Protein AF-A0AAW0KR00-F1 (afdb_monomer)

Organism: Quercus suber (NCBI:txid58331)

pLDDT: mean 7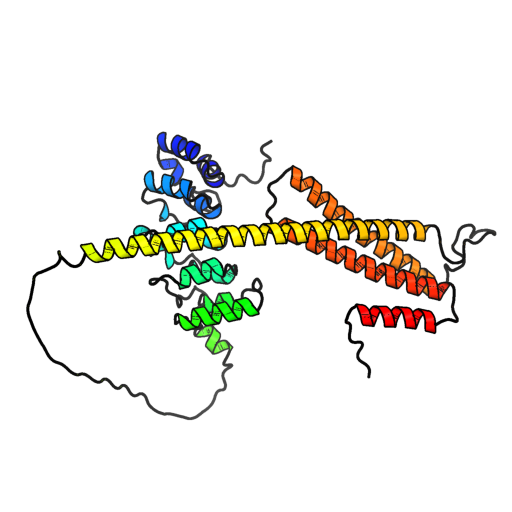6.11, std 21.26, range [22.92, 97.94]

Secondary structure (DSSP, 8-state):
-----------HHHHHHHTT-HHHHHHHHHT-SGGGG---TTS--HHHHHHHHT-HHHHHHHHHH-TTGGG---TTS--HHHHHHHHT-HHHHHHHHT-GGGGGGGG---TTS--HHHHHHHHT-HHHHHHHTTSSS--TT---TTS--HHHHHHH-TTS-HHHHHHHHHHHHHTT----HHHHHHHS------------------------------SSSHHHHHHHHHHHHHHHHHHHHHHHHHHHHHHHHHHHHHHHHHHHHHHHHHHHHHHHHHHTTS-TT-B--SGGGTTSBTTTTSHHHHHHHHHHHHHHHHHHHHHHHHHHHHHHTTTS---HHHHHHHHHHHHHHHHHHHHHHHHHHHHHHHHH-TT-HHHHHHHHHHHHHHTT------

Nearest PDB structures (foldseek):
  5et1-assembly2_B  TM=9.070E-01  e=4.545E-07  Mus musculus
  5et0-assembly1_A  TM=8.960E-01  e=2.153E-06  Mus musculus
  5et0-assembly2_C  TM=8.971E-01  e=3.615E-06  Mus musculus
  8y1u-assembly1_A  TM=8.458E-01  e=3.942E-06  Homo sapiens
  5d68-assembly1_A  TM=7.343E-01  e=2.389E-04  Homo sapiens

Solvent-accessible surface area (backbone atoms only — not comparable to full-atom values): 22097 Å² total; per-residue (Å²): 131,87,72,92,61,77,82,55,55,69,51,74,55,34,53,26,21,49,70,45,38,49,68,56,42,48,60,57,43,75,81,39,60,70,72,58,74,48,50,24,76,67,27,42,26,26,51,30,36,6,19,37,63,36,21,49,69,33,40,52,52,47,38,73,75,35,77,68,58,73,75,50,51,27,75,55,46,32,37,31,64,38,43,4,40,62,64,62,19,61,58,26,48,49,54,42,74,74,32,79,91,45,51,77,61,56,63,44,53,25,74,64,32,41,26,38,52,30,40,11,20,48,68,46,38,56,71,58,33,53,53,49,69,64,44,87,86,50,66,55,61,52,54,22,74,85,47,40,11,26,61,45,37,33,71,70,28,85,75,48,60,69,71,57,47,53,49,51,51,52,54,42,43,76,71,69,35,51,73,26,68,62,58,52,49,68,74,49,71,82,78,85,83,81,88,80,89,81,79,90,78,89,77,86,84,87,82,89,83,89,84,85,87,84,89,87,86,84,83,77,70,65,74,65,53,58,66,57,50,56,56,52,49,52,54,50,51,52,53,49,52,51,50,50,52,52,51,50,49,53,51,49,51,53,50,50,53,54,49,53,53,47,55,53,48,47,54,51,22,50,51,46,28,52,56,31,56,49,46,74,75,60,49,77,80,42,58,35,87,63,72,99,53,56,73,39,52,64,43,65,85,41,68,40,36,50,49,17,55,52,20,27,52,48,12,26,50,28,9,48,51,20,48,49,53,50,51,53,54,56,62,48,60,78,75,47,93,71,54,71,69,56,57,54,50,53,54,51,53,27,52,51,30,33,50,54,14,52,54,25,40,50,51,14,53,48,24,44,48,47,55,74,46,78,86,48,63,69,58,53,49,51,53,50,52,56,48,37,64,72,70,68,53,79,75,80,85,127

Foldseek 3Di:
DPPPDPPQQDDPLLVCLLVLPQVVNVVVCVVHLVQQCDATNQQDGSLLSNLLNLNVSSNVSNCVSPVCSQCRATPQRAGSLLNNLLSLRVNSLVVLLVDPVNVVQQCDATNQGDGSLLSNLQNVSLVSNLVSLPDPPHDQARAGNVQFGSLRSNVVHPPDDPVSNVVSNVSSVVSVRDTGPVVVCVVDPDDDDDDDDDDDDDDDDDDDDDDDDDDDDDPDPVPVVVVVVVVVVVVVVVVVVVVVVVVVVVVVVVVVVLVVLLVVLLVLLVVLLVVLVVCLVVAPQDADDDPPRGRPRPLVPPPLSVLLNVLSVLLNVLSVVLNVLVVVLVVVVVPDPDDPVVSSVSSVSSSVSSVSSVVSVLSNVLSRCCSNPVPPPVVSVVSVVVVCVVVVPPPDDD

Structure (mmCIF, N/CA/C/O backbone):
data_AF-A0AAW0KR00-F1
#
_entry.id   AF-A0AAW0KR00-F1
#
loop_
_atom_site.group_PDB
_atom_site.id
_atom_site.type_symbol
_atom_site.label_atom_id
_atom_site.label_alt_id
_atom_site.label_comp_id
_atom_site.label_asym_id
_atom_site.label_entity_id
_atom_site.label_seq_id
_atom_site.pdbx_PDB_ins_code
_atom_site.Cartn_x
_atom_site.Cartn_y
_atom_site.Cartn_z
_atom_site.occupancy
_atom_site.B_iso_or_equiv
_atom_site.auth_seq_id
_atom_site.auth_comp_id
_atom_site.auth_asym_id
_atom_site.auth_atom_id
_atom_site.pdbx_PDB_model_num
ATOM 1 N N . MET A 1 1 ? 11.648 20.979 14.835 1.00 31.38 1 MET A N 1
ATOM 2 C CA . MET A 1 1 ? 10.822 22.112 14.377 1.00 31.38 1 MET A CA 1
ATOM 3 C C . MET A 1 1 ? 9.576 21.509 13.772 1.00 31.38 1 MET A C 1
ATOM 5 O O . MET A 1 1 ? 9.706 20.628 12.934 1.00 31.38 1 MET A O 1
ATOM 9 N N . ILE A 1 2 ? 8.415 21.867 14.314 1.00 32.44 2 ILE A N 1
ATOM 10 C CA . ILE A 1 2 ? 7.108 21.450 13.807 1.00 32.44 2 ILE A CA 1
ATOM 11 C C . ILE A 1 2 ? 6.917 22.284 12.544 1.00 32.44 2 ILE A C 1
ATOM 13 O O . ILE A 1 2 ? 6.639 23.474 12.646 1.00 32.44 2 ILE A O 1
ATOM 17 N N . GLU A 1 3 ? 7.229 21.717 11.380 1.00 35.97 3 GLU A N 1
ATOM 18 C CA . GLU A 1 3 ? 6.897 22.379 10.123 1.00 35.97 3 GLU A CA 1
ATOM 19 C C . GLU A 1 3 ? 5.375 22.450 10.017 1.00 35.97 3 GLU A C 1
ATOM 21 O O . GLU A 1 3 ? 4.670 21.471 10.273 1.00 35.97 3 GLU A O 1
ATOM 26 N N . GLU A 1 4 ? 4.889 23.642 9.687 1.00 42.16 4 GLU A N 1
ATOM 27 C CA . GLU A 1 4 ? 3.499 23.975 9.401 1.00 42.16 4 GLU A CA 1
ATOM 28 C C . GLU A 1 4 ? 3.038 23.251 8.122 1.00 42.16 4 GLU A C 1
ATOM 30 O O . 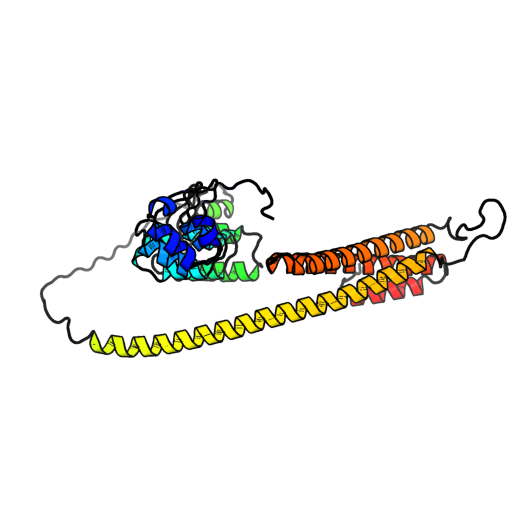GLU A 1 4 ? 2.833 23.846 7.071 1.00 42.16 4 GLU A O 1
ATOM 35 N N . GLY A 1 5 ? 2.911 21.928 8.196 1.00 40.56 5 GLY A N 1
ATOM 36 C CA . GLY A 1 5 ? 2.182 21.118 7.232 1.00 40.56 5 GLY A CA 1
ATOM 37 C C . GLY A 1 5 ? 0.710 21.141 7.614 1.00 40.56 5 GLY A C 1
ATOM 38 O O . GLY A 1 5 ? 0.382 20.822 8.755 1.00 40.56 5 GLY A O 1
ATOM 39 N N . GLU A 1 6 ? -0.142 21.583 6.687 1.00 46.38 6 GLU A N 1
ATOM 40 C CA . GLU A 1 6 ? -1.610 21.597 6.737 1.00 46.38 6 GLU A CA 1
ATOM 41 C C . GLU A 1 6 ? -2.197 20.958 8.001 1.00 46.38 6 GLU A C 1
ATOM 43 O O . GLU A 1 6 ? -2.275 19.740 8.116 1.00 46.38 6 GLU A O 1
ATOM 48 N N . ASN A 1 7 ? -2.593 21.783 8.973 1.00 56.28 7 ASN A N 1
ATOM 49 C CA . ASN A 1 7 ? -3.103 21.318 10.259 1.00 56.28 7 ASN A CA 1
ATOM 50 C C . ASN A 1 7 ? -4.300 20.367 10.032 1.00 56.28 7 ASN A C 1
ATOM 52 O O . ASN A 1 7 ? -5.420 20.832 9.810 1.00 56.28 7 ASN A O 1
ATOM 56 N N . LEU A 1 8 ? -4.070 19.045 10.035 1.00 65.62 8 LEU A N 1
ATOM 57 C CA . LEU A 1 8 ? -5.043 17.986 9.710 1.00 65.62 8 LEU A CA 1
ATOM 58 C C . LEU A 1 8 ? -6.187 17.891 10.737 1.00 65.62 8 LEU A C 1
ATOM 60 O O . LEU A 1 8 ? -7.000 16.974 10.679 1.00 65.62 8 LEU A O 1
ATOM 64 N N . GLY A 1 9 ? -6.265 18.822 11.693 1.00 80.06 9 GLY A N 1
ATOM 65 C CA . GLY A 1 9 ? -7.206 18.766 12.809 1.00 80.06 9 GLY A CA 1
ATOM 66 C C . GLY A 1 9 ? -6.869 17.649 13.798 1.00 80.06 9 GLY A C 1
ATOM 67 O O . GLY A 1 9 ? -7.743 17.191 14.527 1.00 80.06 9 GLY A O 1
ATOM 68 N N . CYS A 1 10 ? -5.623 17.169 13.807 1.00 86.50 10 CYS A N 1
ATOM 69 C CA . CYS A 1 10 ? -5.192 16.099 14.697 1.00 86.50 10 CYS A CA 1
ATOM 70 C C . CYS A 1 10 ? -5.069 16.611 16.137 1.00 86.50 10 CYS A C 1
ATOM 72 O O . CYS A 1 10 ? -4.260 17.486 16.437 1.00 86.50 10 CYS A O 1
ATOM 74 N N . THR A 1 11 ? -5.843 16.021 17.046 1.00 89.38 11 THR A N 1
ATOM 75 C CA . THR A 1 11 ? -5.673 16.228 18.494 1.00 89.38 11 THR A CA 1
ATOM 76 C C . THR A 1 11 ? -4.388 15.551 19.004 1.00 89.38 11 THR A C 1
ATOM 78 O O . THR A 1 11 ? -3.869 14.639 18.351 1.00 89.38 11 THR A O 1
ATOM 81 N N . PRO A 1 12 ? -3.885 15.906 20.201 1.00 89.12 12 PRO A N 1
ATOM 82 C CA . PRO A 1 12 ? -2.755 15.201 20.811 1.00 89.12 12 PRO A CA 1
ATOM 83 C C . PRO A 1 12 ? -2.967 13.682 20.926 1.00 89.12 12 PRO A C 1
ATOM 85 O O . PRO A 1 12 ? -2.020 12.913 20.759 1.00 89.12 12 PRO A O 1
ATOM 88 N N . LEU A 1 13 ? -4.214 13.238 21.131 1.00 93.56 13 LEU A N 1
ATOM 89 C CA . LEU A 1 13 ? -4.558 11.818 21.189 1.00 93.56 13 LEU A CA 1
ATOM 90 C C . LEU A 1 13 ? -4.404 11.118 19.828 1.00 93.56 13 LEU A C 1
ATOM 92 O O . LEU A 1 13 ? -3.921 9.990 19.788 1.00 93.56 13 LEU A O 1
ATOM 96 N N . HIS A 1 14 ? -4.725 11.788 18.714 1.00 92.38 14 HIS A N 1
ATOM 97 C CA . HIS A 1 14 ? -4.461 11.270 17.364 1.00 92.38 14 HIS A CA 1
ATOM 98 C C . HIS A 1 14 ? -2.965 11.023 17.145 1.00 92.38 14 HIS A C 1
ATOM 100 O O . HIS A 1 14 ? -2.571 9.966 16.653 1.00 92.38 14 HIS A O 1
ATOM 106 N N . ILE A 1 15 ? -2.129 11.981 17.554 1.00 89.25 15 ILE A N 1
ATOM 107 C CA . ILE A 1 15 ? -0.671 11.885 17.423 1.00 89.25 15 ILE A CA 1
ATOM 108 C C . ILE A 1 15 ? -0.141 10.742 18.296 1.00 89.25 15 ILE A C 1
ATOM 110 O O . ILE A 1 15 ? 0.601 9.889 17.811 1.00 89.25 15 ILE A O 1
ATOM 114 N N . ALA A 1 16 ? -0.572 10.664 19.559 1.00 90.75 16 ALA A N 1
ATOM 115 C CA . ALA A 1 16 ? -0.192 9.581 20.466 1.00 90.75 16 ALA A CA 1
ATOM 116 C C . ALA A 1 16 ? -0.591 8.200 19.919 1.00 90.75 16 ALA A C 1
ATOM 118 O O . ALA A 1 16 ? 0.192 7.250 20.009 1.00 90.75 16 ALA A O 1
ATOM 119 N N . ALA A 1 17 ? -1.777 8.105 19.313 1.00 93.00 17 ALA A N 1
ATOM 120 C CA . ALA A 1 17 ? -2.275 6.882 18.707 1.00 93.00 17 ALA A CA 1
ATOM 121 C C . ALA A 1 17 ? -1.491 6.470 17.456 1.00 93.00 17 ALA A C 1
ATOM 123 O O . ALA A 1 17 ? -1.184 5.288 17.300 1.00 93.00 17 ALA A O 1
ATOM 124 N N . GLY A 1 18 ? -1.105 7.428 16.608 1.00 92.50 18 GLY A N 1
ATOM 125 C CA . GLY A 1 18 ? -0.250 7.178 15.444 1.00 92.50 18 GLY A CA 1
ATOM 126 C C . GLY A 1 18 ? 1.180 6.787 15.817 1.00 92.50 18 GLY A C 1
ATOM 127 O O . GLY A 1 18 ? 1.760 5.895 15.208 1.00 92.50 18 GLY A O 1
ATOM 128 N N . MET A 1 19 ? 1.727 7.368 16.887 1.00 88.75 19 MET A N 1
ATOM 129 C CA . MET A 1 19 ? 3.046 7.001 17.419 1.00 88.75 19 MET A CA 1
ATOM 130 C C . MET A 1 19 ? 3.056 5.670 18.188 1.00 88.75 19 MET A C 1
ATOM 132 O O . MET A 1 19 ? 4.124 5.200 18.576 1.00 88.75 19 MET A O 1
ATOM 136 N N . GLY A 1 20 ? 1.889 5.088 18.480 1.00 93.06 20 GLY A N 1
ATOM 137 C CA . GLY A 1 20 ? 1.784 3.864 19.277 1.00 93.06 20 GLY A CA 1
ATOM 138 C C . GLY A 1 20 ? 2.119 4.058 20.760 1.00 93.06 20 GLY A C 1
ATOM 139 O O . GLY A 1 20 ? 2.399 3.087 21.465 1.00 93.06 20 GLY A O 1
ATOM 140 N N . ASN A 1 21 ? 2.106 5.299 21.260 1.00 94.62 21 ASN A N 1
ATOM 141 C CA . ASN A 1 21 ? 2.499 5.608 22.632 1.00 94.62 21 ASN A CA 1
ATOM 142 C C . ASN A 1 21 ? 1.348 5.337 23.611 1.00 94.62 21 ASN A C 1
ATOM 144 O O . ASN A 1 21 ? 0.622 6.240 24.023 1.00 94.62 21 ASN A O 1
ATOM 148 N N . VAL A 1 22 ? 1.222 4.074 24.016 1.00 95.75 22 VAL A N 1
ATOM 149 C CA . VAL A 1 22 ? 0.192 3.595 24.950 1.00 95.75 22 VAL A CA 1
ATOM 150 C C . VAL A 1 22 ? 0.145 4.401 26.251 1.00 95.75 22 VAL A C 1
ATOM 152 O O . VAL A 1 22 ? -0.938 4.705 26.739 1.00 95.75 22 VAL A O 1
ATOM 155 N N . LYS A 1 23 ? 1.301 4.780 26.813 1.00 93.94 23 LYS A N 1
ATOM 156 C CA . LYS A 1 23 ? 1.352 5.542 28.073 1.00 93.94 23 LYS A CA 1
ATOM 157 C C . LYS A 1 23 ? 0.715 6.919 27.917 1.00 93.94 23 LYS A C 1
ATOM 159 O O . LYS A 1 23 ? -0.039 7.347 28.780 1.00 93.94 23 LYS A O 1
ATOM 164 N N . LEU A 1 24 ? 1.005 7.587 26.803 1.00 92.25 24 LEU A N 1
ATOM 165 C CA . LEU A 1 24 ? 0.450 8.903 26.511 1.00 92.25 24 LEU A CA 1
ATOM 166 C C . LEU A 1 24 ? -1.050 8.826 26.196 1.00 92.25 24 LEU A C 1
ATOM 168 O O . LEU A 1 24 ? -1.807 9.684 26.631 1.00 92.25 24 LEU A O 1
ATOM 172 N N . VAL A 1 25 ? -1.488 7.767 25.507 1.00 95.25 25 VAL A N 1
ATOM 173 C CA . VAL A 1 25 ? -2.915 7.481 25.288 1.00 95.25 25 VAL A CA 1
ATOM 174 C C . VAL A 1 25 ? -3.646 7.303 26.621 1.00 95.25 25 VAL A C 1
ATOM 176 O O . VAL A 1 25 ? -4.673 7.940 26.817 1.00 95.25 25 VAL A O 1
ATOM 179 N N . LYS A 1 26 ? -3.102 6.516 27.561 1.00 94.88 26 LYS A N 1
ATOM 180 C CA . LYS A 1 26 ? -3.684 6.358 28.908 1.00 94.88 26 LYS A CA 1
ATOM 181 C C . LYS A 1 26 ? -3.805 7.686 29.638 1.00 94.88 26 LYS A C 1
ATOM 183 O O . LYS A 1 26 ? -4.896 8.031 30.069 1.00 94.88 26 LYS A O 1
ATOM 188 N N . LEU A 1 27 ? -2.718 8.456 29.680 1.00 93.06 27 LEU A N 1
ATOM 189 C CA . LEU A 1 27 ? -2.695 9.763 30.335 1.00 93.06 27 LEU A CA 1
ATOM 190 C C . LEU A 1 27 ? -3.767 10.714 29.774 1.00 93.06 27 LEU A C 1
ATOM 192 O O . LEU A 1 27 ? -4.408 11.442 30.524 1.00 93.06 27 LEU A O 1
ATOM 196 N N . PHE A 1 28 ? -3.985 10.707 28.456 1.00 91.12 28 PHE A N 1
ATOM 197 C CA . PHE A 1 28 ? -5.028 11.524 27.832 1.00 91.12 28 PHE A CA 1
ATOM 198 C C . PHE A 1 28 ? -6.452 11.025 28.089 1.00 91.12 28 PHE A C 1
ATOM 200 O O . PHE A 1 28 ? -7.374 11.827 28.009 1.00 91.12 28 PHE A O 1
ATOM 207 N N . LEU A 1 29 ? -6.643 9.736 28.373 1.00 92.50 29 LEU A N 1
ATOM 208 C CA . LEU A 1 29 ? -7.955 9.160 28.685 1.00 92.50 29 LEU A CA 1
ATOM 209 C C . LEU A 1 29 ? -8.281 9.239 30.185 1.00 92.50 29 LEU A C 1
ATOM 211 O O . LEU A 1 29 ? -9.454 9.262 30.549 1.00 92.50 29 LEU A O 1
ATOM 215 N N . GLU A 1 30 ? -7.268 9.343 31.051 1.00 90.75 30 GLU A N 1
ATOM 216 C CA . GLU A 1 30 ? -7.419 9.586 32.495 1.00 90.75 30 GLU A CA 1
ATOM 217 C C . GLU A 1 30 ? -8.079 10.941 32.795 1.00 90.75 30 GLU A C 1
ATOM 219 O O . GLU A 1 30 ? -8.822 11.063 33.766 1.00 90.75 30 GLU A O 1
ATOM 224 N N . SER A 1 31 ? -7.857 11.952 31.948 1.00 84.25 31 SER A N 1
ATOM 225 C CA . SER A 1 31 ? -8.520 13.259 32.055 1.00 84.25 31 SER A CA 1
ATOM 226 C C . SER A 1 31 ? -9.930 13.291 31.446 1.00 84.25 31 SER A C 1
ATOM 228 O O . SER A 1 31 ? -10.611 14.314 31.535 1.00 84.25 31 SER A O 1
ATOM 230 N N . GLY A 1 32 ? -10.384 12.180 30.854 1.00 86.94 32 GLY A N 1
ATOM 231 C CA . GLY A 1 32 ? -11.709 12.005 30.261 1.00 86.94 32 GLY A CA 1
ATOM 232 C C . GLY A 1 32 ? -11.667 11.314 28.894 1.00 86.94 32 GLY A C 1
ATOM 233 O O . GLY A 1 32 ? -10.689 11.394 28.157 1.00 86.94 32 GLY A O 1
ATOM 234 N N . THR A 1 33 ? -12.766 10.659 28.514 1.00 91.44 33 THR A N 1
ATOM 235 C CA . THR A 1 33 ? -12.868 9.871 27.268 1.00 91.44 33 THR A CA 1
ATOM 236 C C . THR A 1 33 ? -13.309 10.678 26.045 1.00 91.44 33 THR A C 1
ATOM 238 O O . THR A 1 33 ? -13.114 10.238 24.916 1.00 91.44 33 THR A O 1
ATOM 241 N N . SER A 1 34 ? -13.850 11.886 26.241 1.00 91.19 34 SER A N 1
ATOM 242 C CA . SER A 1 34 ? -14.327 12.772 25.162 1.00 91.19 34 SER A CA 1
ATOM 243 C C . SER A 1 34 ? -13.324 12.966 24.004 1.00 91.19 34 SER A C 1
ATOM 245 O O . SER A 1 34 ? -13.729 12.838 22.844 1.00 91.19 34 SER A O 1
ATOM 247 N N . PRO A 1 35 ? -12.007 13.162 24.247 1.00 90.00 35 PRO A N 1
ATOM 248 C CA . PRO A 1 35 ? -11.030 13.323 23.168 1.00 90.00 35 PRO A CA 1
ATOM 249 C C . PRO A 1 35 ? -10.922 12.126 22.213 1.00 90.00 35 PRO A C 1
ATOM 251 O O . PRO A 1 35 ? -10.453 12.301 21.088 1.00 90.00 35 PRO A O 1
ATOM 254 N N . ALA A 1 36 ? -11.338 10.926 22.634 1.00 92.25 36 ALA A N 1
ATOM 255 C CA . ALA A 1 36 ? -11.281 9.708 21.826 1.00 92.25 36 ALA A CA 1
ATOM 256 C C . ALA A 1 36 ? -12.282 9.710 20.657 1.00 92.25 36 ALA A C 1
ATOM 258 O O . ALA A 1 36 ? -12.020 9.086 19.626 1.00 92.25 36 ALA A O 1
ATOM 259 N N . TYR A 1 37 ? -13.384 10.456 20.795 1.00 95.12 37 TYR A N 1
ATOM 260 C CA . TYR A 1 37 ? -14.458 10.567 19.800 1.00 95.12 37 TYR A CA 1
ATOM 261 C C . TYR A 1 37 ? -14.271 11.737 18.831 1.00 95.12 37 TYR A C 1
ATOM 263 O O . TYR A 1 37 ? -15.013 11.866 17.856 1.00 95.12 37 TYR A O 1
ATOM 271 N N . VAL A 1 38 ? -13.276 12.592 19.076 1.00 93.31 38 VAL A N 1
ATOM 272 C CA . VAL A 1 38 ? -12.939 13.681 18.159 1.00 93.31 38 VAL A CA 1
ATOM 273 C C . VAL A 1 38 ? -12.365 13.087 16.878 1.00 93.31 38 VAL A C 1
ATOM 275 O O . VAL A 1 38 ? -11.501 12.212 16.923 1.00 93.31 38 VAL A O 1
ATOM 278 N N . LYS A 1 39 ? -12.832 13.590 15.737 1.00 94.62 39 LYS A N 1
ATOM 279 C CA . LYS A 1 39 ? -12.361 13.204 14.407 1.00 94.62 39 LYS A CA 1
ATOM 280 C C . LYS A 1 39 ? -11.491 14.308 13.815 1.00 94.62 39 LYS A C 1
ATOM 282 O O . LYS A 1 39 ? -11.763 15.491 14.013 1.00 94.62 39 LYS A O 1
ATOM 287 N N . ASN A 1 40 ? -10.450 13.921 13.087 1.00 91.06 40 ASN A N 1
ATOM 288 C CA . ASN A 1 40 ? -9.621 14.853 12.327 1.00 91.06 40 ASN A CA 1
ATOM 289 C C . ASN A 1 40 ? -10.342 15.318 11.035 1.00 91.06 40 ASN A C 1
ATOM 291 O O . ASN A 1 40 ? -11.486 14.942 10.776 1.00 91.06 40 ASN A O 1
ATOM 295 N N . LYS A 1 41 ? -9.682 16.115 10.184 1.00 91.12 41 LYS A N 1
ATOM 296 C CA . LYS A 1 41 ? -10.264 16.623 8.922 1.00 91.12 41 LYS A CA 1
ATOM 297 C C . LYS A 1 41 ? -10.664 15.533 7.919 1.00 91.12 41 LYS A C 1
ATOM 299 O O . LYS A 1 41 ? -11.508 15.780 7.065 1.00 91.12 41 LYS A O 1
ATOM 304 N N . GLU A 1 42 ? -10.080 14.342 8.018 1.00 88.75 42 GLU A N 1
ATOM 305 C CA . GLU A 1 42 ? -10.427 13.172 7.200 1.00 88.75 42 GLU A CA 1
ATOM 306 C C . GLU A 1 42 ? -11.553 12.330 7.832 1.00 88.75 42 GLU A C 1
ATOM 308 O O . GLU A 1 42 ? -11.953 11.309 7.276 1.00 88.75 42 GLU A O 1
ATOM 313 N N . GLY A 1 43 ? -12.069 12.736 8.996 1.00 94.12 43 GLY A N 1
ATOM 314 C CA . GLY A 1 43 ? -13.052 11.973 9.763 1.00 94.12 43 GLY A CA 1
ATOM 315 C C . GLY A 1 43 ? -12.436 10.859 10.610 1.00 94.12 43 GLY A C 1
ATOM 316 O O . GLY A 1 43 ? -13.159 10.122 11.275 1.00 94.12 43 GLY A O 1
ATOM 317 N N . LEU A 1 44 ? -11.110 10.713 10.619 1.00 96.25 44 LEU A N 1
ATOM 318 C CA . LEU A 1 44 ? -10.442 9.648 11.358 1.00 96.25 44 LEU A CA 1
ATOM 319 C C . LEU A 1 44 ? -10.435 9.980 12.849 1.00 96.25 44 LEU A C 1
ATOM 321 O O . LEU A 1 44 ? -9.976 11.052 13.235 1.00 96.25 44 LEU A O 1
ATOM 325 N N . SER A 1 45 ? -10.896 9.039 13.673 1.00 97.12 45 SER A N 1
ATOM 326 C CA . SER A 1 45 ? -10.685 9.066 15.126 1.00 97.12 45 SER A CA 1
ATOM 327 C C . SER A 1 45 ? -9.298 8.530 15.500 1.00 97.12 45 SER A C 1
ATOM 329 O O . SER A 1 45 ? -8.600 7.917 14.682 1.00 97.12 45 SER A O 1
ATOM 331 N N . ALA A 1 46 ? -8.910 8.668 16.770 1.00 96.19 46 ALA A N 1
ATOM 332 C CA . ALA A 1 46 ? -7.679 8.066 17.289 1.00 96.19 46 ALA A CA 1
ATOM 333 C C . ALA A 1 46 ? -7.623 6.539 17.063 1.00 96.19 46 ALA A C 1
ATOM 335 O O . ALA A 1 46 ? -6.553 5.994 16.785 1.00 96.19 46 ALA A O 1
ATOM 336 N N . PHE A 1 47 ? -8.774 5.854 17.103 1.00 97.88 47 PHE A N 1
ATOM 337 C CA . PHE A 1 47 ? -8.869 4.417 16.835 1.00 97.88 47 PHE A CA 1
ATOM 338 C C . PHE A 1 47 ? -8.572 4.074 15.368 1.00 97.88 47 PHE A C 1
ATOM 340 O O . PHE A 1 47 ? -7.818 3.138 15.094 1.00 97.88 47 PHE A O 1
ATOM 347 N N . HIS A 1 48 ? -9.070 4.880 14.424 1.00 97.94 48 HIS A N 1
ATOM 348 C CA . HIS A 1 48 ? -8.740 4.731 13.005 1.00 97.94 48 HIS A CA 1
ATOM 349 C C . HIS A 1 48 ? -7.251 4.939 12.741 1.00 97.94 48 HIS A C 1
ATOM 351 O O . HIS A 1 48 ? -6.651 4.165 12.000 1.00 97.94 48 HIS A O 1
ATOM 357 N N . ILE A 1 49 ? -6.640 5.957 13.355 1.00 96.50 49 ILE A N 1
ATOM 358 C CA . ILE A 1 49 ? -5.205 6.221 13.195 1.00 96.50 49 ILE A CA 1
ATOM 359 C C . ILE A 1 49 ? -4.375 5.075 13.778 1.00 96.50 49 ILE A C 1
ATOM 361 O O . ILE A 1 49 ? -3.440 4.613 13.130 1.00 96.50 49 ILE A O 1
ATOM 365 N N . ALA A 1 50 ? -4.735 4.550 14.951 1.00 97.62 50 ALA A N 1
ATOM 366 C CA . ALA A 1 50 ? -4.052 3.385 15.508 1.00 97.62 50 ALA A CA 1
ATOM 367 C C . ALA A 1 50 ? -4.151 2.162 14.575 1.00 97.62 50 ALA A C 1
ATOM 369 O O . ALA A 1 50 ? -3.157 1.466 14.365 1.00 97.62 50 ALA A O 1
ATOM 370 N N . ALA A 1 51 ? -5.318 1.928 13.966 1.00 97.69 51 ALA A N 1
ATOM 371 C CA . ALA A 1 51 ? -5.520 0.857 12.991 1.00 97.69 51 ALA A CA 1
ATOM 372 C C . ALA A 1 51 ? -4.745 1.091 11.678 1.00 97.69 51 ALA A C 1
ATOM 374 O O . ALA A 1 51 ? -4.179 0.153 11.116 1.00 97.69 51 ALA A O 1
ATOM 375 N N . LYS A 1 52 ? -4.665 2.344 11.215 1.00 96.31 52 LYS A N 1
ATOM 376 C CA . LYS A 1 52 ? -3.865 2.768 10.058 1.00 96.31 52 LYS A CA 1
ATOM 377 C C . LYS A 1 52 ? -2.382 2.469 10.271 1.00 96.31 52 LYS A C 1
ATOM 379 O O . LYS A 1 52 ? -1.774 1.814 9.432 1.00 96.31 52 LYS A O 1
ATOM 384 N N . GLU A 1 53 ? -1.833 2.871 11.414 1.00 94.25 53 GLU A N 1
ATOM 385 C CA . GLU A 1 53 ? -0.397 2.782 11.722 1.00 94.25 53 GLU A CA 1
ATOM 386 C C . GLU A 1 53 ? 0.044 1.420 12.294 1.00 94.25 53 GLU A C 1
ATOM 388 O O . GLU A 1 53 ? 1.234 1.181 12.483 1.00 94.25 53 GLU A O 1
ATOM 393 N N . GLY A 1 54 ? -0.883 0.491 12.557 1.00 95.31 54 GLY A N 1
ATOM 394 C CA . GLY A 1 54 ? -0.538 -0.850 13.054 1.00 95.31 54 GLY A CA 1
ATOM 395 C C . GLY A 1 54 ? -0.480 -0.988 14.581 1.00 95.31 54 GLY A C 1
ATOM 396 O O . GLY A 1 54 ? -0.065 -2.027 15.098 1.00 95.31 54 GLY A O 1
ATOM 397 N N . ASN A 1 55 ? -0.916 0.026 15.326 1.00 97.31 55 ASN A N 1
ATOM 398 C CA . ASN A 1 55 ? -0.747 0.129 16.775 1.00 97.31 55 ASN A CA 1
ATOM 399 C C . ASN A 1 55 ? -1.849 -0.608 17.557 1.00 97.31 55 ASN A C 1
ATOM 401 O O . ASN A 1 55 ? -2.657 -0.002 18.262 1.00 97.31 55 ASN A O 1
ATOM 405 N N . VAL A 1 56 ? -1.853 -1.943 17.491 1.00 97.44 56 VAL A N 1
ATOM 406 C CA . VAL A 1 56 ? -2.869 -2.803 18.141 1.00 97.44 56 VAL A CA 1
ATOM 407 C C . VAL A 1 56 ? -2.961 -2.596 19.657 1.00 97.44 56 VAL A C 1
ATOM 409 O O . VAL A 1 56 ? -4.049 -2.670 20.222 1.00 97.44 56 VAL A O 1
ATOM 412 N N . LEU A 1 57 ? -1.845 -2.329 20.342 1.00 97.00 57 LEU A N 1
ATOM 413 C CA . LEU A 1 57 ? -1.879 -2.068 21.787 1.00 97.00 57 LEU A CA 1
ATOM 414 C C . LEU A 1 57 ? -2.661 -0.793 22.109 1.00 97.00 57 LEU A C 1
ATOM 416 O O . LEU A 1 57 ? -3.450 -0.791 23.044 1.00 97.00 57 LEU A O 1
ATOM 420 N N . VAL A 1 58 ? -2.508 0.255 21.298 1.00 97.25 58 VAL A N 1
ATOM 421 C CA . VAL A 1 58 ? -3.318 1.470 21.438 1.00 97.25 58 VAL A CA 1
ATOM 422 C C . VAL A 1 58 ? -4.787 1.174 21.150 1.00 97.25 58 VAL A C 1
ATOM 424 O O . VAL A 1 58 ? -5.642 1.617 21.905 1.00 97.25 58 VAL A O 1
ATOM 427 N N . MET A 1 59 ? -5.095 0.389 20.111 1.00 97.69 59 MET A N 1
ATOM 428 C CA . MET A 1 59 ? -6.478 -0.011 19.813 1.00 97.69 59 MET A CA 1
ATOM 429 C C . MET A 1 59 ? -7.137 -0.732 20.998 1.00 97.69 59 MET A C 1
ATOM 431 O O . MET A 1 59 ? -8.282 -0.442 21.334 1.00 97.69 59 MET A O 1
ATOM 435 N N . LYS A 1 60 ? -6.412 -1.643 21.661 1.00 96.56 60 LYS A N 1
ATOM 436 C CA . LYS A 1 60 ? -6.894 -2.348 22.861 1.00 96.56 60 LYS A CA 1
ATOM 437 C C . LYS A 1 60 ? -7.179 -1.401 24.022 1.00 96.56 60 LYS A C 1
ATOM 439 O O . LYS A 1 60 ? -8.190 -1.556 24.698 1.00 96.56 60 LYS A O 1
ATOM 444 N N . GLU A 1 61 ? -6.299 -0.436 24.248 1.00 96.75 61 GLU A N 1
ATOM 445 C CA . GLU A 1 61 ? -6.457 0.545 25.326 1.00 96.75 61 GLU A CA 1
ATOM 446 C C . GLU A 1 61 ? -7.619 1.499 25.047 1.00 96.75 61 GLU A C 1
ATOM 448 O O . GLU A 1 61 ? -8.425 1.764 25.934 1.00 96.75 61 GLU A O 1
ATOM 453 N N . LEU A 1 62 ? -7.778 1.926 23.792 1.00 96.38 62 LEU A N 1
ATOM 454 C CA . LEU A 1 62 ? -8.918 2.730 23.361 1.00 96.38 62 LEU A CA 1
ATOM 455 C C . LEU A 1 62 ? -10.245 1.984 23.536 1.00 96.38 62 LEU A C 1
ATOM 457 O O . LEU A 1 62 ? -11.167 2.570 24.078 1.00 96.38 62 LEU A O 1
ATOM 461 N N . ILE A 1 63 ? -10.339 0.702 23.160 1.00 95.62 63 ILE A N 1
ATOM 462 C CA . ILE A 1 63 ? -11.561 -0.096 23.383 1.00 95.62 63 ILE A CA 1
ATOM 463 C C . ILE A 1 63 ? -11.828 -0.300 24.880 1.00 95.62 63 ILE A C 1
ATOM 465 O O . ILE A 1 63 ? -12.973 -0.244 25.313 1.00 95.62 63 ILE A O 1
ATOM 469 N N . THR A 1 64 ? -10.781 -0.518 25.683 1.00 94.94 64 THR A N 1
ATOM 470 C CA . THR A 1 64 ? -10.925 -0.665 27.142 1.00 94.94 64 THR A CA 1
ATOM 471 C C . THR A 1 64 ? -11.510 0.599 27.776 1.00 94.94 64 THR A C 1
ATOM 473 O O . THR A 1 64 ? -12.371 0.504 28.645 1.00 94.94 64 THR A O 1
ATOM 476 N N . ALA A 1 65 ? -11.053 1.778 27.349 1.00 94.75 65 ALA A N 1
ATOM 477 C CA . ALA A 1 65 ? -11.536 3.054 27.872 1.00 94.75 65 ALA A CA 1
ATOM 478 C C . ALA A 1 65 ? -12.859 3.517 27.235 1.00 94.75 65 ALA A C 1
ATOM 480 O O . ALA A 1 65 ? -13.611 4.266 27.853 1.00 94.75 65 ALA A O 1
ATOM 481 N N . CYS A 1 66 ? -13.116 3.136 25.984 1.00 94.50 66 CYS A N 1
ATOM 482 C CA . CYS A 1 66 ? -14.224 3.594 25.144 1.00 94.50 66 CYS A CA 1
ATOM 483 C C . CYS A 1 66 ? -14.782 2.395 24.351 1.00 94.50 66 CYS A C 1
ATOM 485 O O . CYS A 1 66 ? -14.325 2.142 23.231 1.00 94.50 66 CYS A O 1
ATOM 487 N N . PRO A 1 67 ? -15.725 1.621 24.923 1.00 92.44 67 PRO A N 1
ATOM 488 C CA . PRO A 1 67 ? -16.166 0.352 24.344 1.00 92.44 67 PRO A CA 1
ATOM 489 C C . PRO A 1 67 ? -16.788 0.449 22.949 1.00 92.44 67 PRO A C 1
ATOM 491 O O . PRO A 1 67 ? -16.663 -0.498 22.194 1.00 92.44 67 PRO A O 1
ATOM 494 N N . ASP A 1 68 ? -17.408 1.566 22.586 1.00 94.00 68 ASP A N 1
ATOM 495 C CA . ASP A 1 68 ? -18.104 1.824 21.315 1.00 94.00 68 ASP A CA 1
ATOM 496 C C . ASP A 1 68 ? -17.211 2.483 20.244 1.00 94.00 68 ASP A C 1
ATOM 498 O O . ASP A 1 68 ? -17.625 2.707 19.107 1.00 94.00 68 ASP A O 1
ATOM 502 N N . ILE A 1 69 ? -15.937 2.760 20.552 1.00 95.19 69 ILE A N 1
ATOM 503 C CA . ILE A 1 69 ? -15.047 3.520 19.656 1.00 95.19 69 ILE A CA 1
ATOM 504 C C . ILE A 1 69 ? -14.786 2.838 18.302 1.00 95.19 69 ILE A C 1
ATOM 506 O O . ILE A 1 69 ? -14.396 3.501 17.335 1.00 95.19 69 ILE A O 1
ATOM 510 N N . TYR A 1 70 ? -14.970 1.518 18.223 1.00 94.19 70 TYR A N 1
ATOM 511 C CA . TYR A 1 70 ? -14.763 0.747 16.997 1.00 94.19 70 TYR A CA 1
ATOM 512 C C . TYR A 1 70 ? -15.896 0.907 15.975 1.00 94.19 70 TYR A C 1
ATOM 514 O O . TYR A 1 70 ? -15.679 0.583 14.807 1.00 94.19 70 TYR A O 1
ATOM 522 N N . GLU A 1 71 ? -17.065 1.408 16.389 1.00 94.56 71 GLU A N 1
ATOM 523 C CA . GLU A 1 71 ? -18.225 1.660 15.519 1.00 94.56 71 GLU A CA 1
ATOM 524 C C . GLU A 1 71 ? -18.115 2.990 14.767 1.00 94.56 71 GLU A C 1
ATOM 526 O O . GLU A 1 71 ? -18.854 3.251 13.817 1.00 94.56 71 GLU A O 1
ATOM 531 N N . LEU A 1 72 ? -17.181 3.854 15.174 1.00 96.25 72 LEU A N 1
ATOM 532 C CA . LEU A 1 72 ? -16.974 5.135 14.518 1.00 96.25 72 LEU A CA 1
ATOM 533 C C . LEU A 1 72 ? -16.590 4.934 13.048 1.00 96.25 72 LEU A C 1
ATOM 535 O O . LEU A 1 72 ? -15.759 4.090 12.715 1.00 96.25 72 LEU A O 1
ATOM 539 N N . LEU A 1 73 ? -17.146 5.794 12.197 1.00 97.06 73 LEU A N 1
ATOM 540 C CA . LEU A 1 73 ? -16.858 5.849 10.765 1.00 97.06 73 LEU A CA 1
ATOM 541 C C . LEU A 1 73 ? -16.093 7.125 10.404 1.00 97.06 73 LEU A C 1
ATOM 543 O O . LEU A 1 73 ? -16.325 8.175 11.012 1.00 97.06 73 LEU A O 1
ATOM 547 N N . ASP A 1 74 ? -15.214 7.057 9.410 1.00 96.31 74 ASP A N 1
ATOM 548 C CA . ASP A 1 74 ? -14.570 8.242 8.835 1.00 96.31 74 ASP A CA 1
ATOM 549 C C . ASP A 1 74 ? -15.465 8.985 7.821 1.00 96.31 74 ASP A C 1
ATOM 551 O O . ASP A 1 74 ? -16.632 8.641 7.634 1.00 96.31 74 ASP A O 1
ATOM 555 N N . ASN A 1 75 ? -14.931 10.018 7.156 1.00 95.31 75 ASN A N 1
ATOM 556 C CA . ASN A 1 75 ? -15.688 10.824 6.185 1.00 95.31 75 ASN A CA 1
ATOM 557 C C . ASN A 1 75 ? -16.038 10.083 4.880 1.00 95.31 75 ASN A C 1
ATOM 559 O O . ASN A 1 75 ? -16.600 10.698 3.983 1.00 95.31 75 ASN A O 1
ATOM 563 N N . ARG A 1 76 ? -15.643 8.814 4.733 1.00 94.38 76 ARG A N 1
ATOM 564 C CA . ARG A 1 76 ? -16.010 7.939 3.612 1.00 94.38 76 ARG A CA 1
ATOM 565 C C . ARG A 1 76 ? -16.880 6.773 4.085 1.00 94.38 76 ARG A C 1
ATOM 567 O O . ARG A 1 76 ? -16.956 5.745 3.417 1.00 94.38 76 ARG A O 1
ATOM 574 N N . GLY A 1 77 ? -17.455 6.871 5.285 1.00 96.56 77 GLY A N 1
ATOM 575 C CA . GLY A 1 77 ? -18.219 5.790 5.903 1.00 96.56 77 GLY A CA 1
ATOM 576 C C . GLY A 1 77 ? -17.378 4.560 6.248 1.00 96.56 77 GLY A C 1
ATOM 577 O O . GLY A 1 77 ? -17.916 3.464 6.354 1.00 96.56 77 GLY A O 1
ATOM 578 N N . ARG A 1 78 ? -16.053 4.691 6.393 1.00 97.12 78 ARG A N 1
ATOM 579 C CA . ARG A 1 78 ? -15.170 3.541 6.619 1.00 97.12 78 ARG A CA 1
ATOM 580 C C . ARG A 1 78 ? -14.960 3.295 8.098 1.00 97.12 78 ARG A C 1
ATOM 582 O O . ARG A 1 78 ? -14.612 4.211 8.835 1.00 97.12 78 ARG A O 1
ATOM 589 N N . THR A 1 79 ? -15.058 2.030 8.493 1.00 97.62 79 THR A N 1
ATOM 590 C CA . THR A 1 79 ? -14.615 1.564 9.813 1.00 97.62 79 THR A CA 1
ATOM 591 C C . THR A 1 79 ? -13.085 1.537 9.907 1.00 97.62 79 THR A C 1
ATOM 593 O O . THR A 1 79 ? -12.360 1.512 8.905 1.00 97.62 79 THR A O 1
ATOM 596 N N . ALA A 1 80 ? -12.551 1.419 11.122 1.00 97.19 80 ALA A N 1
ATOM 597 C CA . ALA A 1 80 ? -11.115 1.236 11.329 1.00 97.19 80 ALA A CA 1
ATOM 598 C C . ALA A 1 80 ? -10.545 -0.034 10.653 1.00 97.19 80 ALA A C 1
ATOM 600 O O . ALA A 1 80 ? -9.372 -0.044 10.269 1.00 97.19 80 ALA A O 1
ATOM 601 N N . LEU A 1 81 ? -11.360 -1.077 10.432 1.00 97.62 81 LEU A N 1
ATOM 602 C CA . LEU A 1 81 ? -10.947 -2.262 9.670 1.00 97.62 81 LEU A CA 1
ATOM 603 C C . LEU A 1 81 ? -10.699 -1.924 8.193 1.00 97.62 81 LEU A C 1
ATOM 605 O O . LEU A 1 81 ? -9.679 -2.339 7.640 1.00 97.62 81 LEU A O 1
ATOM 609 N N . HIS A 1 82 ? -11.566 -1.130 7.561 1.00 97.50 82 HIS A N 1
ATOM 610 C CA . HIS A 1 82 ? -11.350 -0.656 6.189 1.00 97.50 82 HIS A CA 1
ATOM 611 C C . HIS A 1 82 ? -10.025 0.106 6.066 1.00 97.50 82 HIS A C 1
ATOM 613 O O . HIS A 1 82 ? -9.231 -0.169 5.164 1.00 97.50 82 HIS A O 1
ATOM 619 N N . VAL A 1 83 ? -9.755 1.017 7.008 1.00 96.88 83 VAL A N 1
ATOM 620 C CA . VAL A 1 83 ? -8.525 1.826 7.029 1.00 96.88 83 VAL A CA 1
ATOM 621 C C . VAL A 1 83 ? -7.279 0.953 7.229 1.00 96.88 83 VAL A C 1
ATOM 623 O O . VAL A 1 83 ? -6.280 1.135 6.524 1.00 96.88 83 VAL A O 1
ATOM 626 N N . ALA A 1 84 ? -7.335 -0.035 8.127 1.00 96.94 84 ALA A N 1
ATOM 627 C CA . ALA A 1 84 ? -6.250 -0.998 8.324 1.00 96.94 84 ALA A CA 1
ATOM 628 C C . ALA A 1 84 ? -5.969 -1.818 7.056 1.00 96.94 84 ALA A C 1
ATOM 630 O O . ALA A 1 84 ? -4.814 -1.980 6.651 1.00 96.94 84 ALA A O 1
ATOM 631 N N . VAL A 1 85 ? -7.023 -2.309 6.397 1.00 95.94 85 VAL A N 1
ATOM 632 C CA . VAL A 1 85 ? -6.904 -3.083 5.157 1.00 95.94 85 VAL A CA 1
ATOM 633 C C . VAL A 1 85 ? -6.333 -2.236 4.023 1.00 95.94 85 VAL A C 1
ATOM 635 O O . VAL A 1 85 ? -5.429 -2.694 3.317 1.00 95.94 85 VAL A O 1
ATOM 638 N N . GLU A 1 86 ? -6.817 -1.004 3.861 1.00 93.06 86 GLU A N 1
ATOM 639 C CA . GLU A 1 86 ? -6.313 -0.077 2.849 1.00 93.06 86 GLU A CA 1
ATOM 640 C C . GLU A 1 86 ? -4.819 0.222 3.042 1.00 93.06 86 GLU A C 1
ATOM 642 O O . GLU A 1 86 ? -4.058 0.248 2.068 1.00 93.06 86 GLU A O 1
ATOM 647 N N . SER A 1 87 ? -4.402 0.412 4.294 1.00 90.81 87 SER A N 1
ATOM 648 C CA . SER A 1 87 ? -3.017 0.728 4.664 1.00 90.81 87 SER A CA 1
ATOM 649 C C . SER A 1 87 ? -2.094 -0.493 4.593 1.00 90.81 87 SER A C 1
ATOM 651 O O . SER A 1 87 ? -0.872 -0.361 4.511 1.00 90.81 87 SER A O 1
ATOM 653 N N . GLY A 1 88 ? -2.669 -1.700 4.544 1.00 92.44 88 GLY A N 1
ATOM 654 C CA . GLY A 1 88 ? -1.930 -2.960 4.534 1.00 92.44 88 GLY A CA 1
ATOM 655 C C . GLY A 1 88 ? -1.440 -3.393 5.919 1.00 92.44 88 GLY A C 1
ATOM 656 O O . GLY A 1 88 ? -0.522 -4.213 6.003 1.00 92.44 88 GLY A O 1
ATOM 657 N N . SER A 1 89 ? -2.042 -2.861 6.981 1.00 93.94 89 SER A N 1
ATOM 658 C CA . SER A 1 89 ? -1.647 -3.066 8.375 1.00 93.94 89 SER A CA 1
ATOM 659 C C . SER A 1 89 ? -2.155 -4.419 8.869 1.00 93.94 89 SER A C 1
ATOM 661 O O . SER A 1 89 ? -3.316 -4.589 9.234 1.00 93.94 89 SER A O 1
ATOM 663 N N . TRP A 1 90 ? -1.273 -5.420 8.824 1.00 93.69 90 TRP A N 1
ATOM 664 C CA . TRP A 1 90 ? -1.609 -6.824 9.071 1.00 93.69 90 TRP A CA 1
ATOM 665 C C . TRP A 1 90 ? -2.067 -7.089 10.509 1.00 93.69 90 TRP A C 1
ATOM 667 O O . TRP A 1 90 ? -3.010 -7.847 10.727 1.00 93.69 90 TRP A O 1
ATOM 677 N N . GLU A 1 91 ? -1.402 -6.484 11.488 1.00 95.06 91 GLU A N 1
ATOM 678 C CA . GLU A 1 91 ? -1.641 -6.717 12.909 1.00 95.06 91 GLU A CA 1
ATOM 679 C C . GLU A 1 91 ? -3.042 -6.242 13.343 1.00 95.06 91 GLU A C 1
ATOM 681 O O . GLU A 1 91 ? -3.752 -7.049 13.944 1.00 95.06 91 GLU A O 1
ATOM 686 N N . PRO A 1 92 ? -3.507 -5.024 12.992 1.00 95.75 92 PRO A N 1
ATOM 687 C CA . PRO A 1 92 ? -4.895 -4.612 13.210 1.00 95.75 92 PRO A CA 1
ATOM 688 C C . PRO A 1 92 ? -5.926 -5.501 12.520 1.00 95.75 92 PRO A C 1
ATOM 690 O O . PRO A 1 92 ? -6.935 -5.832 13.131 1.00 95.75 92 PRO A O 1
ATOM 693 N N . VAL A 1 93 ? -5.678 -5.942 11.281 1.00 95.62 93 VAL A N 1
ATOM 694 C CA . VAL A 1 93 ? -6.594 -6.870 10.595 1.00 95.62 93 VAL A CA 1
ATOM 695 C C . VAL A 1 93 ? -6.724 -8.169 11.385 1.00 95.62 93 VAL A C 1
ATOM 697 O O . VAL A 1 93 ? -7.834 -8.618 11.641 1.00 95.62 93 VAL A O 1
ATOM 700 N N . ASN A 1 94 ? -5.610 -8.757 11.823 1.00 94.12 94 ASN A N 1
ATOM 701 C CA . ASN A 1 94 ? -5.658 -9.936 12.686 1.00 94.12 94 ASN A CA 1
ATOM 702 C C . ASN A 1 94 ? -6.399 -9.657 13.998 1.00 94.12 94 ASN A C 1
ATOM 704 O O . ASN A 1 94 ? -7.194 -10.487 14.417 1.00 94.12 94 ASN A O 1
ATOM 708 N N . PHE A 1 95 ? -6.177 -8.494 14.613 1.00 94.69 95 PHE A N 1
ATOM 709 C CA . PHE A 1 95 ? -6.867 -8.098 15.837 1.00 94.69 95 PHE A CA 1
ATOM 710 C C . PHE A 1 95 ? -8.394 -8.058 15.672 1.00 94.69 95 PHE A C 1
ATOM 712 O O . PHE A 1 95 ? -9.094 -8.559 16.545 1.00 94.69 95 PHE A O 1
ATOM 719 N N . PHE A 1 96 ? -8.908 -7.522 14.559 1.00 94.62 96 PHE A N 1
ATOM 720 C CA . PHE A 1 96 ? -10.345 -7.550 14.266 1.00 94.62 96 PHE A CA 1
ATOM 721 C C . PHE A 1 96 ? -10.864 -8.978 14.053 1.00 94.62 96 PHE A C 1
ATOM 723 O O . PHE A 1 96 ? -11.916 -9.326 14.569 1.00 94.62 96 PHE A O 1
ATOM 730 N N . LEU A 1 97 ? -10.117 -9.821 13.333 1.00 91.44 97 LEU A N 1
ATOM 731 C CA . LEU A 1 97 ? -10.556 -11.181 12.986 1.00 91.44 97 LEU A CA 1
ATOM 732 C C . LEU A 1 97 ? -10.434 -12.200 14.128 1.00 91.44 97 LEU A C 1
ATOM 734 O O . LEU A 1 97 ? -11.021 -13.274 14.051 1.00 91.44 97 LEU A O 1
ATOM 738 N N . GLU A 1 98 ? -9.633 -11.915 15.152 1.00 89.69 98 GLU A N 1
ATOM 739 C CA . GLU A 1 98 ? -9.475 -12.771 16.337 1.00 89.69 98 GLU A CA 1
ATOM 740 C C . GLU A 1 98 ? -10.499 -12.452 17.435 1.00 89.69 98 GLU A C 1
ATOM 742 O O . GLU A 1 98 ? -10.567 -13.168 18.435 1.00 89.69 98 GLU A O 1
ATOM 747 N N . ARG A 1 99 ? -11.287 -11.385 17.264 1.00 88.06 99 ARG A N 1
ATOM 748 C CA . ARG A 1 99 ? -12.262 -10.900 18.239 1.00 88.06 99 ARG A CA 1
ATOM 749 C C . ARG A 1 99 ? -13.690 -11.171 17.759 1.00 88.06 99 ARG A C 1
ATOM 751 O O . ARG A 1 99 ? -14.158 -10.454 16.878 1.00 88.06 99 ARG A O 1
ATOM 758 N N . PRO A 1 100 ? -14.403 -12.146 18.358 1.00 84.00 100 PRO A N 1
ATOM 759 C CA . PRO A 1 100 ? -15.788 -12.448 17.990 1.00 84.00 100 PRO A CA 1
ATOM 760 C C . PRO A 1 100 ? -16.724 -11.244 18.142 1.00 84.00 100 PRO A C 1
ATOM 762 O O . PRO A 1 100 ? -17.661 -11.081 17.373 1.00 84.00 100 PRO A O 1
ATOM 765 N N . ASP A 1 101 ? -16.445 -10.360 19.105 1.00 86.81 101 ASP A N 1
ATOM 766 C CA . ASP A 1 101 ? -17.229 -9.146 19.338 1.00 86.81 101 ASP A CA 1
ATOM 767 C C . ASP A 1 101 ? -17.109 -8.107 18.210 1.00 86.81 101 ASP A C 1
ATOM 769 O O . ASP A 1 101 ? -17.960 -7.234 18.096 1.00 86.81 101 ASP A O 1
ATOM 773 N N . LEU A 1 102 ? -16.089 -8.215 17.353 1.00 87.88 102 LEU A N 1
ATOM 774 C CA . LEU A 1 102 ? -15.861 -7.312 16.222 1.00 87.88 102 LEU A CA 1
ATOM 775 C C . LEU A 1 102 ? -16.160 -7.973 14.866 1.00 87.88 102 LEU A C 1
ATOM 777 O O . LEU A 1 102 ? -15.930 -7.361 13.821 1.00 87.88 102 LEU A O 1
ATOM 781 N N . GLU A 1 103 ? -16.673 -9.209 14.864 1.00 80.56 103 GLU A N 1
ATOM 782 C CA . GLU A 1 103 ? -16.931 -9.991 13.648 1.00 80.56 103 GLU A CA 1
ATOM 783 C C . GLU A 1 103 ? -17.984 -9.338 12.740 1.00 80.56 103 GLU A C 1
ATOM 785 O O . GLU A 1 103 ? -17.887 -9.436 11.519 1.00 80.56 103 GLU A O 1
ATOM 790 N N . GLY A 1 104 ? -18.917 -8.562 13.304 1.00 85.62 104 GLY A N 1
ATOM 791 C CA . GLY A 1 104 ? -19.889 -7.785 12.524 1.00 85.62 104 GLY A CA 1
ATOM 792 C C . GLY A 1 104 ? -19.244 -6.801 11.538 1.00 85.62 104 GLY A C 1
ATOM 793 O O . GLY A 1 104 ? -19.787 -6.556 10.466 1.00 85.62 104 GLY A O 1
ATOM 794 N N . LEU A 1 105 ? -18.032 -6.313 11.827 1.00 91.50 105 LEU A N 1
ATOM 795 C CA . LEU A 1 105 ? -17.359 -5.295 11.013 1.00 91.50 105 LEU A CA 1
ATOM 796 C C . LEU A 1 105 ? -16.774 -5.832 9.696 1.00 91.50 105 LEU A C 1
ATOM 798 O O . LEU A 1 105 ? -16.372 -5.041 8.840 1.00 91.50 105 LEU A O 1
ATOM 802 N N . ILE A 1 106 ? -16.665 -7.157 9.521 1.00 93.62 106 ILE A N 1
ATOM 803 C CA . ILE A 1 106 ? -15.926 -7.753 8.390 1.00 93.62 106 ILE A CA 1
ATOM 804 C C . ILE A 1 106 ? -16.625 -7.563 7.040 1.00 93.62 106 ILE A C 1
ATOM 806 O O . ILE A 1 106 ? -15.958 -7.620 6.003 1.00 93.62 106 ILE A O 1
ATOM 810 N N . ASN A 1 107 ? -17.943 -7.358 7.063 1.00 94.75 107 ASN A N 1
ATOM 811 C CA . ASN A 1 107 ? -18.795 -7.209 5.883 1.00 94.75 107 ASN A CA 1
ATOM 812 C C . ASN A 1 107 ? -19.409 -5.812 5.761 1.00 94.75 107 ASN A C 1
ATOM 814 O O . ASN A 1 107 ? -20.138 -5.570 4.801 1.00 94.75 107 ASN A O 1
ATOM 818 N N . GLU A 1 108 ? -19.107 -4.907 6.696 1.00 96.19 108 GLU A N 1
ATOM 819 C CA . GLU A 1 108 ? -19.564 -3.520 6.625 1.00 96.19 108 GLU A CA 1
ATOM 820 C C . GLU A 1 108 ? -19.128 -2.878 5.313 1.00 96.19 108 GLU A C 1
ATOM 822 O O . GLU A 1 108 ? -18.052 -3.177 4.792 1.00 96.19 108 GLU A O 1
ATOM 827 N N . GLN A 1 109 ? -19.981 -2.017 4.772 1.00 96.12 109 GLN A N 1
ATOM 828 C CA . GLN A 1 109 ? -19.751 -1.350 3.499 1.00 96.12 109 GLN A CA 1
ATOM 829 C C . GLN A 1 109 ? -19.441 0.127 3.723 1.00 96.12 109 GLN A C 1
ATOM 831 O O . GLN A 1 109 ? -20.149 0.807 4.460 1.00 96.12 109 GLN A O 1
ATOM 836 N N . ASP A 1 110 ? -18.404 0.624 3.050 1.00 96.56 110 ASP A N 1
ATOM 837 C CA . ASP A 1 110 ? -18.121 2.058 2.990 1.00 96.56 110 ASP A CA 1
ATOM 838 C C . ASP A 1 110 ? -19.136 2.826 2.120 1.00 96.56 110 ASP A C 1
ATOM 840 O O . ASP A 1 110 ? -20.072 2.255 1.546 1.00 96.56 110 ASP A O 1
ATOM 844 N N . GLU A 1 111 ? -18.960 4.144 1.993 1.00 95.81 111 GLU A N 1
ATOM 845 C CA . GLU A 1 111 ? -19.835 4.985 1.172 1.00 95.81 111 GLU A CA 1
ATOM 846 C C . GLU A 1 111 ? -19.868 4.577 -0.306 1.00 95.81 111 GLU A C 1
ATOM 848 O O . GLU A 1 111 ? -20.846 4.868 -0.992 1.00 95.81 111 GLU A O 1
ATOM 853 N N . GLU A 1 112 ? -18.865 3.876 -0.828 1.00 92.81 112 GLU A N 1
ATOM 854 C CA . GLU A 1 112 ? -18.863 3.329 -2.185 1.00 92.81 112 GLU A CA 1
ATOM 855 C C . GLU A 1 112 ? -19.400 1.884 -2.260 1.00 92.81 112 GLU A C 1
ATOM 857 O O . GLU A 1 112 ? -19.443 1.277 -3.338 1.00 92.81 112 GLU A O 1
ATOM 862 N N . GLY A 1 113 ? -19.865 1.327 -1.142 1.00 94.44 113 GLY A N 1
ATOM 863 C CA . GLY A 1 113 ? -20.349 -0.047 -1.032 1.00 94.44 113 GLY A CA 1
ATOM 864 C C . GLY A 1 113 ? -19.224 -1.085 -0.926 1.00 94.44 113 GLY A C 1
ATOM 865 O O . GLY A 1 113 ? -19.471 -2.286 -1.052 1.00 94.44 113 GLY A O 1
ATOM 866 N N . ASN A 1 114 ? -17.968 -0.667 -0.784 1.00 95.44 114 ASN A N 1
ATOM 867 C CA . ASN A 1 114 ? -16.850 -1.592 -0.682 1.00 95.44 114 ASN A CA 1
ATOM 868 C C . ASN A 1 114 ? -16.796 -2.173 0.727 1.00 95.44 114 ASN A C 1
ATOM 870 O O . ASN A 1 114 ? -16.731 -1.444 1.706 1.00 95.44 114 ASN A O 1
ATOM 874 N N . THR A 1 115 ? -16.729 -3.497 0.808 1.00 96.69 115 THR A N 1
ATOM 875 C CA . THR A 1 115 ? -16.338 -4.194 2.041 1.00 96.69 115 THR A CA 1
ATOM 876 C C . THR A 1 115 ? -14.817 -4.135 2.240 1.00 96.69 115 THR A C 1
ATOM 878 O O . THR A 1 115 ? -14.075 -3.908 1.269 1.00 96.69 115 THR A O 1
ATOM 881 N N . PRO A 1 116 ? -14.279 -4.462 3.431 1.00 96.25 116 PRO A N 1
ATOM 882 C CA . PRO A 1 116 ? -12.836 -4.589 3.629 1.00 96.25 116 PRO A CA 1
ATOM 883 C C . PRO A 1 116 ? -12.187 -5.532 2.601 1.00 96.25 116 PRO A C 1
ATOM 885 O O . PRO A 1 116 ? -11.089 -5.280 2.104 1.00 96.25 116 PRO A O 1
ATOM 888 N N . MET A 1 117 ? -12.893 -6.587 2.185 1.00 94.69 117 MET A N 1
ATOM 889 C CA . MET A 1 117 ? -12.411 -7.518 1.164 1.00 94.69 117 MET A CA 1
ATOM 890 C C . MET A 1 117 ? -12.256 -6.867 -0.224 1.00 94.69 117 MET A C 1
ATOM 892 O O . MET A 1 117 ? -11.286 -7.164 -0.930 1.00 94.69 117 MET A O 1
ATOM 896 N N . HIS A 1 118 ? -13.150 -5.945 -0.605 1.00 93.69 118 HIS A N 1
ATOM 897 C CA . HIS A 1 118 ? -13.007 -5.150 -1.831 1.00 93.69 118 HIS A CA 1
ATOM 898 C C . HIS A 1 118 ? -11.749 -4.281 -1.778 1.00 93.69 118 HIS A C 1
ATOM 900 O O . HIS A 1 118 ? -10.960 -4.281 -2.726 1.00 93.69 118 HIS A O 1
ATOM 906 N N . LEU A 1 119 ? -11.512 -3.590 -0.659 1.00 92.56 119 LEU A N 1
ATOM 907 C CA . LEU A 1 119 ? -10.320 -2.755 -0.492 1.00 92.56 119 LEU A CA 1
ATOM 908 C C . LEU A 1 119 ? -9.033 -3.591 -0.550 1.00 92.56 119 LEU A C 1
ATOM 910 O O . LEU A 1 119 ? -8.083 -3.214 -1.242 1.00 92.56 119 LEU A O 1
ATOM 914 N N . ALA A 1 120 ? -9.015 -4.770 0.084 1.00 91.94 120 ALA A N 1
ATOM 915 C CA . ALA A 1 120 ? -7.882 -5.697 0.017 1.00 91.94 120 ALA A CA 1
ATOM 916 C C . ALA A 1 120 ? -7.574 -6.128 -1.428 1.00 91.94 120 ALA A C 1
ATOM 918 O O . ALA A 1 120 ? -6.405 -6.200 -1.827 1.00 91.94 120 ALA A O 1
ATOM 919 N N . ALA A 1 121 ? -8.621 -6.385 -2.216 1.00 89.50 121 ALA A N 1
ATOM 920 C CA . ALA A 1 121 ? -8.528 -6.729 -3.627 1.00 89.50 121 ALA A CA 1
ATOM 921 C C . ALA A 1 121 ? -8.004 -5.570 -4.491 1.00 89.50 121 ALA A C 1
ATOM 923 O O . ALA A 1 121 ? -7.093 -5.776 -5.295 1.00 89.50 121 ALA A O 1
ATOM 924 N N . VAL A 1 122 ? -8.506 -4.347 -4.292 1.00 86.69 122 VAL A N 1
ATOM 925 C CA . VAL A 1 122 ? -8.050 -3.149 -5.022 1.00 86.69 122 VAL A CA 1
ATOM 926 C C . VAL A 1 122 ? -6.579 -2.853 -4.730 1.00 86.69 122 VAL A C 1
ATOM 928 O O . VAL A 1 122 ? -5.788 -2.647 -5.655 1.00 86.69 122 VAL A O 1
ATOM 931 N N . LYS A 1 123 ? -6.180 -2.874 -3.454 1.00 85.25 123 LYS A N 1
ATOM 932 C CA . LYS A 1 123 ? -4.805 -2.560 -3.028 1.00 85.25 123 LYS A CA 1
ATOM 933 C C . LYS A 1 123 ? -3.801 -3.658 -3.378 1.00 85.25 123 LYS A C 1
ATOM 935 O O . LYS A 1 123 ? -2.596 -3.417 -3.362 1.00 85.25 123 LYS A O 1
ATOM 940 N N . GLY A 1 124 ? -4.283 -4.852 -3.721 1.00 79.75 124 GLY A N 1
ATOM 941 C CA . GLY A 1 124 ? -3.446 -6.002 -4.046 1.00 79.75 124 GLY A CA 1
ATOM 942 C C . GLY A 1 124 ? -2.777 -6.637 -2.825 1.00 79.75 124 GLY A C 1
ATOM 943 O O . GLY A 1 124 ? -1.778 -7.352 -2.952 1.00 79.75 124 GLY A O 1
ATOM 944 N N . SER A 1 125 ? -3.331 -6.402 -1.634 1.00 84.56 125 SER A N 1
ATOM 945 C CA . SER A 1 125 ? -2.857 -6.950 -0.363 1.00 84.56 125 SER A CA 1
ATOM 946 C C . SER A 1 125 ? -3.288 -8.413 -0.217 1.00 84.56 125 SER A C 1
ATOM 948 O O . SER A 1 125 ? -4.104 -8.756 0.634 1.00 84.56 125 SER A O 1
ATOM 950 N N . TYR A 1 126 ? -2.737 -9.301 -1.051 1.00 83.12 126 TYR A N 1
ATOM 951 C CA . TYR A 1 126 ? -3.159 -10.707 -1.148 1.00 83.12 126 TYR A CA 1
ATOM 952 C C . TYR A 1 126 ? -3.115 -11.463 0.187 1.00 83.12 126 TYR A C 1
ATOM 954 O O . TYR A 1 126 ? -3.951 -12.326 0.422 1.00 83.12 126 TYR A O 1
ATOM 962 N N . LYS A 1 127 ? -2.163 -11.140 1.073 1.00 89.44 127 LYS A N 1
ATOM 963 C CA . LYS A 1 127 ? -2.066 -11.751 2.406 1.00 89.44 127 LYS A CA 1
ATOM 964 C C . LYS A 1 127 ? -3.326 -11.461 3.230 1.00 89.44 127 LYS A C 1
ATOM 966 O O . LYS A 1 127 ? -3.908 -12.379 3.793 1.00 89.44 127 LYS A O 1
ATOM 971 N N . ILE A 1 128 ? -3.755 -10.198 3.246 1.00 91.75 128 ILE A N 1
ATOM 972 C CA . ILE A 1 128 ? -4.975 -9.743 3.923 1.00 91.75 128 ILE A CA 1
ATOM 973 C C . ILE A 1 128 ? -6.207 -10.317 3.225 1.00 91.75 128 ILE A C 1
ATOM 975 O O . ILE A 1 128 ? -7.067 -10.882 3.884 1.00 91.75 128 ILE A O 1
ATOM 979 N N . LEU A 1 129 ? -6.255 -10.262 1.893 1.00 90.44 129 LEU A N 1
ATOM 980 C CA . LEU A 1 129 ? -7.374 -10.793 1.115 1.00 90.44 129 LEU A CA 1
ATOM 981 C C . LEU A 1 129 ? -7.604 -12.293 1.360 1.00 90.44 129 LEU A C 1
ATOM 983 O O . LEU A 1 129 ? -8.736 -12.715 1.564 1.00 90.44 129 LEU A O 1
ATOM 987 N N . LEU A 1 130 ? -6.537 -13.098 1.366 1.00 89.31 130 LEU A N 1
ATOM 988 C CA . LEU A 1 130 ? -6.621 -14.534 1.651 1.00 89.31 130 LEU A CA 1
ATOM 989 C C . LEU A 1 130 ? -6.974 -14.814 3.113 1.00 89.31 130 LEU A C 1
ATOM 991 O O . LEU A 1 130 ? -7.647 -15.802 3.388 1.00 89.31 130 LEU A O 1
ATOM 995 N N . LYS A 1 131 ? -6.527 -13.961 4.042 1.00 92.56 131 LYS A N 1
ATOM 996 C CA . LYS A 1 131 ? -6.888 -14.067 5.457 1.00 92.56 131 LYS A CA 1
ATOM 997 C C . LYS A 1 131 ? -8.374 -13.780 5.664 1.00 92.56 131 LYS A C 1
ATOM 999 O O . LYS A 1 131 ? -9.032 -14.600 6.291 1.00 92.56 131 LYS A O 1
ATOM 1004 N N . LEU A 1 132 ? -8.892 -12.703 5.069 1.00 91.38 132 LEU A N 1
ATOM 1005 C CA . LEU A 1 132 ? -10.318 -12.371 5.068 1.00 91.38 132 LEU A CA 1
ATOM 1006 C C . LEU A 1 132 ? -11.136 -13.505 4.447 1.00 91.38 132 LEU A C 1
ATOM 1008 O O . LEU A 1 132 ? -12.012 -14.030 5.112 1.00 91.38 132 LEU A O 1
ATOM 1012 N N . ALA A 1 133 ? -10.772 -13.984 3.250 1.00 88.81 133 ALA A N 1
ATOM 1013 C CA . ALA A 1 133 ? -11.434 -15.115 2.580 1.00 88.81 133 ALA A CA 1
ATOM 1014 C C . ALA A 1 133 ? -11.352 -16.454 3.349 1.00 88.81 133 ALA A C 1
ATOM 1016 O O . ALA A 1 133 ? -12.018 -17.432 2.998 1.00 88.81 133 ALA A O 1
ATOM 1017 N N . GLY A 1 134 ? -10.466 -16.539 4.343 1.00 86.62 134 GLY A N 1
ATOM 1018 C CA . GLY A 1 134 ? -10.347 -17.678 5.240 1.00 86.62 134 GLY A CA 1
ATOM 1019 C C . GLY A 1 134 ? -11.385 -17.674 6.361 1.00 86.62 134 GLY A C 1
ATOM 1020 O O . GLY A 1 134 ? -11.662 -18.748 6.896 1.00 86.62 134 GLY A O 1
ATOM 1021 N N . CYS A 1 135 ? -11.951 -16.513 6.698 1.00 87.06 135 CYS A N 1
ATOM 1022 C CA . CYS A 1 135 ? -12.974 -16.379 7.728 1.00 87.06 135 CYS A CA 1
ATOM 1023 C C . CYS A 1 135 ? -14.297 -16.992 7.263 1.00 87.06 135 CYS A C 1
ATOM 1025 O O . CYS A 1 135 ? -14.609 -16.989 6.073 1.00 87.06 135 CYS A O 1
ATOM 1027 N N . ARG A 1 136 ? -15.048 -17.571 8.203 1.00 82.44 136 ARG A N 1
ATOM 1028 C CA . ARG A 1 136 ? -16.300 -18.275 7.902 1.00 82.44 136 ARG A CA 1
ATOM 1029 C C . ARG A 1 136 ? -17.401 -17.308 7.478 1.00 82.44 136 ARG A C 1
ATOM 1031 O O . ARG A 1 136 ? -18.114 -17.604 6.525 1.00 82.44 136 ARG A O 1
ATOM 1038 N N . ASP A 1 137 ? -17.469 -16.164 8.145 1.00 86.25 137 ASP A N 1
ATOM 1039 C CA . ASP A 1 137 ? -18.617 -15.263 8.061 1.00 86.25 137 ASP A CA 1
ATOM 1040 C C . ASP A 1 137 ? -18.419 -14.152 7.019 1.00 86.25 137 ASP A C 1
ATOM 1042 O O . ASP A 1 137 ? -19.276 -13.293 6.840 1.00 86.25 137 ASP A O 1
ATOM 1046 N N . VAL A 1 138 ? -17.295 -14.164 6.294 1.00 90.69 138 VAL A N 1
ATOM 1047 C CA . VAL A 1 138 ? -17.019 -13.179 5.244 1.00 90.69 138 VAL A CA 1
ATOM 1048 C C . VAL A 1 138 ? -17.917 -13.418 4.027 1.00 90.69 138 VAL A C 1
ATOM 1050 O O . VAL A 1 138 ? -17.944 -14.510 3.448 1.00 90.69 138 VAL A O 1
ATOM 1053 N N . ASP A 1 139 ? -18.601 -12.375 3.568 1.00 90.88 139 ASP A N 1
ATOM 1054 C CA . ASP A 1 139 ? -19.322 -12.421 2.304 1.00 90.88 139 ASP A CA 1
ATOM 1055 C C . ASP A 1 139 ? -18.364 -12.144 1.138 1.00 90.88 139 ASP A C 1
ATOM 1057 O O . ASP A 1 139 ? -18.003 -11.011 0.808 1.00 90.88 139 ASP A O 1
ATOM 1061 N N . THR A 1 140 ? -17.947 -13.224 0.477 1.00 89.44 140 THR A N 1
ATOM 1062 C CA . THR A 1 140 ? -17.064 -13.158 -0.698 1.00 89.44 140 THR A CA 1
ATOM 1063 C C . THR A 1 140 ? -17.762 -12.716 -1.989 1.00 89.44 140 THR A C 1
ATOM 1065 O O . THR A 1 140 ? -17.086 -12.540 -3.011 1.00 89.44 140 THR A O 1
ATOM 1068 N N . ASN A 1 141 ? -19.090 -12.574 -1.964 1.00 90.06 141 ASN A N 1
ATOM 1069 C CA . ASN A 1 141 ? -19.940 -12.230 -3.101 1.00 90.06 141 ASN A CA 1
ATOM 1070 C C . ASN A 1 141 ? -20.646 -10.879 -2.941 1.00 90.06 141 ASN A C 1
ATOM 1072 O O . ASN A 1 141 ? -21.354 -10.478 -3.866 1.00 90.06 141 ASN A O 1
ATOM 1076 N N . ALA A 1 142 ? -20.422 -10.171 -1.829 1.00 91.38 142 ALA A N 1
ATOM 1077 C CA . ALA A 1 142 ? -20.910 -8.814 -1.628 1.00 91.38 142 ALA A CA 1
ATOM 1078 C C . ALA A 1 142 ? -20.558 -7.935 -2.835 1.00 91.38 142 ALA A C 1
ATOM 1080 O O . ALA A 1 142 ? -19.448 -8.015 -3.370 1.00 91.38 142 ALA A O 1
ATOM 1081 N N . THR A 1 143 ? -21.493 -7.091 -3.265 1.00 92.00 143 THR A N 1
ATOM 1082 C CA . THR A 1 143 ? -21.286 -6.170 -4.386 1.00 92.00 143 THR A CA 1
ATOM 1083 C C . THR A 1 143 ? -21.244 -4.734 -3.905 1.00 92.00 143 THR A C 1
ATOM 1085 O O . THR A 1 143 ? -22.110 -4.316 -3.138 1.00 92.00 143 THR A O 1
ATOM 1088 N N . ASN A 1 144 ? -20.283 -3.963 -4.407 1.00 92.44 144 ASN A N 1
ATOM 1089 C CA . ASN A 1 144 ? -20.231 -2.523 -4.166 1.00 92.44 144 ASN A CA 1
ATOM 1090 C C . ASN A 1 144 ? -21.245 -1.741 -5.028 1.00 92.44 144 ASN A C 1
ATOM 1092 O O . ASN A 1 144 ? -21.968 -2.331 -5.834 1.00 92.44 144 ASN A O 1
ATOM 1096 N N . LYS A 1 145 ? -21.280 -0.403 -4.919 1.00 92.06 145 LYS A N 1
ATOM 1097 C CA . LYS A 1 145 ? -22.206 0.446 -5.702 1.00 92.06 145 LYS A CA 1
ATOM 1098 C C . LYS A 1 145 ? -22.001 0.358 -7.221 1.00 92.06 145 LYS A C 1
ATOM 1100 O O . LYS A 1 145 ? -22.907 0.673 -7.985 1.00 92.06 145 LYS A O 1
ATOM 1105 N N . GLU A 1 146 ? -20.840 -0.105 -7.684 1.00 86.12 146 GLU A N 1
ATOM 1106 C CA . GLU A 1 146 ? -20.589 -0.385 -9.105 1.00 86.12 146 GLU A CA 1
ATOM 1107 C C . GLU A 1 146 ? -21.112 -1.767 -9.552 1.00 86.12 146 GLU A C 1
ATOM 1109 O O . GLU A 1 146 ? -20.949 -2.140 -10.722 1.00 86.12 146 GLU A O 1
ATOM 1114 N N . GLY A 1 147 ? -21.692 -2.551 -8.641 1.00 85.62 147 GLY A N 1
ATOM 1115 C CA . GLY A 1 147 ? -22.113 -3.927 -8.883 1.00 85.62 147 GLY A CA 1
ATOM 1116 C C . GLY A 1 147 ? -20.934 -4.872 -9.111 1.00 85.62 147 GLY A C 1
ATOM 1117 O O . GLY A 1 147 ? -21.042 -5.798 -9.913 1.00 85.62 147 GLY A O 1
ATOM 1118 N N . LEU A 1 148 ? -19.777 -4.609 -8.497 1.00 87.31 148 LEU A N 1
ATOM 1119 C CA . LEU A 1 148 ? -18.576 -5.442 -8.609 1.00 87.31 148 LEU A CA 1
ATOM 1120 C C . LEU A 1 148 ? -18.336 -6.199 -7.309 1.00 87.31 148 LEU A C 1
ATOM 1122 O O . LEU A 1 148 ? -18.539 -5.636 -6.242 1.00 87.31 148 LEU A O 1
ATOM 1126 N N . THR A 1 149 ? -17.869 -7.444 -7.416 1.00 91.12 149 THR A N 1
ATOM 1127 C CA . THR A 1 149 ? -17.429 -8.247 -6.263 1.00 91.12 149 THR A CA 1
ATOM 1128 C C . THR A 1 149 ? -15.957 -7.969 -5.917 1.00 91.12 149 THR A C 1
ATOM 1130 O O . THR A 1 149 ? -15.211 -7.439 -6.759 1.00 91.12 149 THR A O 1
ATOM 1133 N N . PRO A 1 150 ? -15.448 -8.419 -4.748 1.00 88.88 150 PRO A N 1
ATOM 1134 C CA . PRO A 1 150 ? -14.021 -8.343 -4.443 1.00 88.88 150 PRO A CA 1
ATOM 1135 C C . PRO A 1 150 ? -13.157 -9.058 -5.491 1.00 88.88 150 PRO A C 1
ATOM 1137 O O . PRO A 1 150 ? -12.061 -8.603 -5.829 1.00 88.88 150 PRO A O 1
ATOM 1140 N N . MET A 1 151 ? -13.645 -10.169 -6.057 1.00 86.94 151 MET A N 1
ATOM 1141 C CA . MET A 1 151 ? -12.923 -10.899 -7.099 1.00 86.94 151 MET A CA 1
ATOM 1142 C C . MET A 1 151 ? -12.794 -10.082 -8.394 1.00 86.94 151 MET A C 1
ATOM 1144 O O . MET A 1 151 ? -11.750 -10.160 -9.055 1.00 86.94 151 MET A O 1
ATOM 1148 N N . ASP A 1 152 ? -13.811 -9.300 -8.754 1.00 84.44 152 ASP A N 1
ATOM 1149 C CA . ASP A 1 152 ? -13.777 -8.441 -9.940 1.00 84.44 152 ASP A CA 1
ATOM 1150 C C . ASP A 1 152 ? -12.775 -7.299 -9.753 1.00 84.44 152 ASP A C 1
ATOM 1152 O O . ASP A 1 152 ? -11.909 -7.095 -10.609 1.00 84.44 152 ASP A O 1
ATOM 1156 N N . LYS A 1 153 ? -12.783 -6.651 -8.580 1.00 82.56 153 LYS A N 1
ATOM 1157 C CA . LYS A 1 153 ? -11.797 -5.617 -8.230 1.00 82.56 153 LYS A CA 1
ATOM 1158 C C . LYS A 1 153 ? -10.356 -6.153 -8.195 1.00 82.56 153 LYS A C 1
ATOM 1160 O O . LYS A 1 153 ? -9.434 -5.464 -8.633 1.00 82.56 153 LYS A O 1
ATOM 1165 N N . ASN A 1 154 ? -10.145 -7.399 -7.756 1.00 78.75 154 ASN A N 1
ATOM 1166 C CA . ASN A 1 154 ? -8.831 -8.059 -7.809 1.00 78.75 154 ASN A CA 1
ATOM 1167 C C . ASN A 1 154 ? -8.356 -8.275 -9.259 1.00 78.75 154 ASN A C 1
ATOM 1169 O O . ASN A 1 154 ? -7.162 -8.171 -9.539 1.00 78.75 154 ASN A O 1
ATOM 1173 N N . CYS A 1 155 ? -9.275 -8.561 -10.191 1.00 65.12 155 CYS A N 1
ATOM 1174 C CA . CYS A 1 155 ? -8.945 -8.721 -11.611 1.00 65.12 155 CYS A CA 1
ATOM 1175 C C . CYS A 1 155 ? -8.563 -7.390 -12.278 1.00 65.12 155 CYS A C 1
ATOM 1177 O O . CYS A 1 155 ? -7.724 -7.399 -13.174 1.00 65.12 155 CYS A O 1
ATOM 1179 N N . SER A 1 156 ? -9.149 -6.268 -11.849 1.00 62.91 156 SER A N 1
ATOM 1180 C CA . SER A 1 156 ? -8.823 -4.931 -12.366 1.00 62.91 156 SER A CA 1
ATOM 1181 C C . SER A 1 156 ? -7.608 -4.277 -11.696 1.00 62.91 156 SER A C 1
ATOM 1183 O O . SER A 1 156 ? -7.152 -3.231 -12.150 1.00 62.91 156 SER A O 1
ATOM 1185 N N . SER A 1 157 ? -7.082 -4.844 -10.603 1.00 62.50 157 SER A N 1
ATOM 1186 C CA . SER A 1 157 ? -5.971 -4.228 -9.869 1.00 62.50 157 SER A CA 1
ATOM 1187 C C . SER A 1 157 ? -4.663 -4.320 -10.659 1.00 62.50 157 SER A C 1
ATOM 1189 O O . SER A 1 157 ? -4.120 -5.400 -10.865 1.00 62.50 157 SER A O 1
ATOM 1191 N N . ILE A 1 158 ? -4.103 -3.178 -11.055 1.00 57.75 158 ILE A N 1
ATOM 1192 C CA . ILE A 1 158 ? -2.832 -3.083 -11.803 1.00 57.75 158 ILE A CA 1
ATOM 1193 C C . ILE A 1 158 ? -1.621 -3.493 -10.930 1.00 57.75 158 ILE A C 1
ATOM 1195 O O . ILE A 1 158 ? -0.535 -3.780 -11.430 1.00 57.75 158 ILE A O 1
ATOM 1199 N N . ASN A 1 159 ? -1.803 -3.565 -9.607 1.00 52.03 159 ASN A N 1
ATOM 1200 C CA . ASN A 1 159 ? -0.716 -3.670 -8.630 1.00 52.03 159 ASN A CA 1
ATOM 1201 C C . ASN A 1 159 ? -0.186 -5.094 -8.387 1.00 52.03 159 ASN A C 1
ATOM 1203 O O . ASN A 1 159 ? 0.842 -5.262 -7.725 1.00 52.03 159 ASN A O 1
ATOM 1207 N N . LEU A 1 160 ? -0.853 -6.131 -8.897 1.00 55.53 160 LEU A N 1
ATOM 1208 C CA . LEU A 1 160 ? -0.449 -7.521 -8.682 1.00 55.53 160 LEU A CA 1
ATOM 1209 C C . LEU A 1 160 ? 0.255 -8.119 -9.905 1.00 55.53 160 LEU A C 1
ATOM 1211 O O . LEU A 1 160 ? -0.149 -7.955 -11.051 1.00 55.53 160 LEU A O 1
ATOM 1215 N N . ARG A 1 161 ? 1.285 -8.930 -9.639 1.00 60.34 161 ARG A N 1
ATOM 1216 C CA . ARG A 1 161 ? 1.906 -9.793 -10.651 1.00 60.34 161 ARG A CA 1
ATOM 1217 C C . ARG A 1 161 ? 0.852 -10.797 -11.141 1.00 60.34 161 ARG A C 1
ATOM 1219 O O . ARG A 1 161 ? 0.252 -11.485 -10.318 1.00 60.34 161 ARG A O 1
ATOM 1226 N N . ILE A 1 162 ? 0.680 -10.933 -12.457 1.00 66.94 162 ILE A N 1
ATOM 1227 C CA . ILE A 1 162 ? -0.375 -11.745 -13.107 1.00 66.94 162 ILE A CA 1
ATOM 1228 C C . ILE A 1 162 ? -0.518 -13.158 -12.500 1.00 66.94 162 ILE A C 1
ATOM 1230 O O . ILE A 1 162 ? -1.624 -13.657 -12.298 1.00 66.94 162 ILE A O 1
ATOM 1234 N N . ASN A 1 163 ? 0.594 -13.812 -12.148 1.00 66.50 163 ASN A N 1
ATOM 1235 C CA . ASN A 1 163 ? 0.571 -15.151 -11.544 1.00 66.50 163 ASN A CA 1
ATOM 1236 C C . ASN A 1 163 ? -0.109 -15.181 -10.165 1.00 66.50 163 ASN A C 1
ATOM 1238 O O . ASN A 1 163 ? -0.836 -16.121 -9.853 1.00 66.50 163 ASN A O 1
ATOM 1242 N N . LEU A 1 164 ? 0.094 -14.142 -9.356 1.00 66.56 164 LEU A N 1
ATOM 1243 C CA . LEU A 1 164 ? -0.483 -14.041 -8.020 1.00 66.56 164 LEU A CA 1
ATOM 1244 C C . LEU A 1 164 ? -1.978 -13.705 -8.082 1.00 66.56 164 LEU A C 1
ATOM 1246 O O . LEU A 1 164 ? -2.758 -14.290 -7.338 1.00 66.56 164 LEU A O 1
ATOM 1250 N N . GLN A 1 165 ? -2.399 -12.869 -9.038 1.00 69.75 165 GLN A N 1
ATOM 1251 C CA . GLN A 1 165 ? -3.823 -12.667 -9.348 1.00 69.75 165 GLN A CA 1
ATOM 1252 C C . GLN A 1 165 ? -4.521 -13.976 -9.701 1.00 69.75 165 GLN A C 1
ATOM 1254 O O . GLN A 1 165 ? -5.594 -14.258 -9.170 1.00 69.75 165 GLN A O 1
ATOM 1259 N N . ARG A 1 166 ? -3.916 -14.794 -10.576 1.00 74.31 166 ARG A N 1
ATOM 1260 C CA . ARG A 1 166 ? -4.474 -16.104 -10.945 1.00 74.31 166 ARG A CA 1
ATOM 1261 C C . ARG A 1 166 ? -4.609 -17.020 -9.731 1.00 74.31 166 ARG A C 1
ATOM 1263 O O . ARG A 1 166 ? -5.647 -17.659 -9.584 1.00 74.31 166 ARG A O 1
ATOM 1270 N N . TYR A 1 167 ? -3.591 -17.061 -8.870 1.00 75.62 167 TYR A N 1
ATOM 1271 C CA . TYR A 1 167 ? -3.619 -17.856 -7.642 1.00 75.62 167 TYR A CA 1
ATOM 1272 C C . TYR A 1 167 ? -4.745 -17.412 -6.703 1.00 75.62 167 TYR A C 1
ATOM 1274 O O . TYR A 1 167 ? -5.610 -18.214 -6.364 1.00 75.62 167 TYR A O 1
ATOM 1282 N N . VAL A 1 168 ? -4.798 -16.121 -6.367 1.00 77.00 168 VAL A N 1
ATOM 1283 C CA . VAL A 1 168 ? -5.841 -15.548 -5.503 1.00 77.00 168 VAL A CA 1
ATOM 1284 C C . VAL A 1 168 ? -7.227 -15.806 -6.085 1.00 77.00 168 VAL A C 1
ATOM 1286 O O . VAL A 1 168 ? -8.108 -16.279 -5.378 1.00 77.00 168 VAL A O 1
ATOM 1289 N N . LYS A 1 169 ? -7.418 -15.586 -7.390 1.00 80.12 169 LYS A N 1
ATOM 1290 C CA . LYS A 1 169 ? -8.681 -15.878 -8.077 1.00 80.12 169 LYS A CA 1
ATOM 1291 C C . LYS A 1 169 ? -9.082 -17.347 -7.937 1.00 80.12 169 LYS A C 1
ATOM 1293 O O . LYS A 1 169 ? -10.254 -17.636 -7.721 1.00 80.12 169 LYS A O 1
ATOM 1298 N N . LYS A 1 170 ? -8.132 -18.278 -8.058 1.00 80.06 170 LYS A N 1
ATOM 1299 C CA . LYS A 1 170 ? -8.391 -19.710 -7.859 1.00 80.06 170 LYS A CA 1
ATOM 1300 C C . LYS A 1 170 ? -8.830 -19.998 -6.420 1.00 80.06 170 LYS A C 1
ATOM 1302 O O . LYS A 1 170 ? -9.804 -20.719 -6.233 1.00 80.06 170 LYS A O 1
ATOM 1307 N N . CYS A 1 171 ? -8.167 -19.403 -5.429 1.00 81.12 171 CYS A N 1
ATOM 1308 C CA . CYS A 1 171 ? -8.536 -19.538 -4.017 1.00 81.12 171 CYS A CA 1
ATOM 1309 C C . CYS A 1 171 ? -9.929 -18.964 -3.720 1.00 81.12 171 CYS A C 1
ATOM 1311 O O . CYS A 1 171 ? -10.732 -19.630 -3.077 1.00 81.12 171 CYS A O 1
ATOM 1313 N N . LEU A 1 172 ? -10.240 -17.771 -4.234 1.00 83.25 172 LEU A N 1
ATOM 1314 C CA . LEU A 1 172 ? -11.552 -17.140 -4.068 1.00 83.25 172 LEU A CA 1
ATOM 1315 C C . LEU A 1 172 ? -12.668 -17.981 -4.701 1.00 83.25 172 LEU A C 1
ATOM 1317 O O . LEU A 1 172 ? -13.694 -18.213 -4.070 1.00 83.25 172 LEU A O 1
ATOM 1321 N N . LYS A 1 173 ? -12.442 -18.524 -5.903 1.00 84.19 173 LYS A N 1
ATOM 1322 C CA . LYS A 1 173 ? -13.384 -19.456 -6.542 1.00 84.19 173 LYS A CA 1
ATOM 1323 C C . LYS A 1 173 ? -13.608 -20.724 -5.723 1.00 84.19 173 LYS A C 1
ATOM 1325 O O . LYS A 1 173 ? -14.744 -21.165 -5.601 1.00 84.19 173 LYS A O 1
ATOM 1330 N N . ALA A 1 174 ? -12.547 -21.297 -5.153 1.00 80.44 174 ALA A N 1
ATOM 1331 C CA . ALA A 1 174 ? -12.658 -22.476 -4.291 1.00 80.44 174 ALA A CA 1
ATOM 1332 C C . ALA A 1 174 ? -13.486 -22.202 -3.021 1.00 80.44 174 ALA A C 1
ATOM 1334 O O . ALA A 1 174 ? -14.071 -23.123 -2.464 1.00 80.44 174 ALA A O 1
ATOM 1335 N N . LYS A 1 175 ? -13.565 -20.938 -2.591 1.00 81.50 175 LYS A N 1
ATOM 1336 C CA . LYS A 1 175 ? -14.410 -20.468 -1.486 1.00 81.50 175 LYS A CA 1
ATOM 1337 C C . LYS A 1 175 ? -15.835 -20.084 -1.903 1.00 81.50 175 LYS A C 1
ATOM 1339 O O . LYS A 1 175 ? -16.603 -19.642 -1.062 1.00 81.50 175 LYS A O 1
ATOM 1344 N N . GLY A 1 176 ? -16.199 -20.260 -3.174 1.00 79.81 176 GLY A N 1
ATOM 1345 C CA . GLY A 1 176 ? -17.535 -19.933 -3.677 1.00 79.81 176 GLY A CA 1
ATOM 1346 C C . GLY A 1 176 ? -17.710 -18.484 -4.143 1.00 79.81 176 GLY A C 1
ATOM 1347 O O . GLY A 1 176 ? -18.836 -18.091 -4.444 1.00 79.81 176 GLY A O 1
ATOM 1348 N N . SER A 1 177 ? -16.626 -17.704 -4.256 1.00 85.94 177 SER A N 1
ATOM 1349 C CA . SER A 1 177 ? -16.686 -16.357 -4.832 1.00 85.94 177 SER A CA 1
ATOM 1350 C C . SER A 1 177 ? -16.962 -16.426 -6.338 1.00 85.94 177 SER A C 1
ATOM 1352 O O . SER A 1 177 ? -16.288 -17.145 -7.091 1.00 85.94 177 SER A O 1
ATOM 1354 N N . ARG A 1 178 ? -17.962 -15.672 -6.790 1.00 82.62 178 ARG A N 1
ATOM 1355 C CA . ARG A 1 178 ? -18.437 -15.588 -8.174 1.00 82.62 178 ARG A CA 1
ATOM 1356 C C . ARG A 1 178 ? -18.144 -14.204 -8.743 1.00 82.62 178 ARG A C 1
ATOM 1358 O O . ARG A 1 178 ? -17.967 -13.241 -8.010 1.00 82.62 178 ARG A O 1
ATOM 1365 N N . ARG A 1 179 ? -18.020 -14.121 -10.071 1.00 80.94 179 ARG A N 1
ATOM 1366 C CA . ARG A 1 179 ? -17.926 -12.818 -10.746 1.00 80.94 179 ARG A CA 1
ATOM 1367 C C . ARG A 1 179 ? -19.282 -12.144 -10.679 1.00 80.94 179 ARG A C 1
ATOM 1369 O O . ARG A 1 179 ? -20.296 -12.843 -10.722 1.00 80.94 179 ARG A O 1
ATOM 1376 N N . SER A 1 180 ? -19.301 -10.820 -10.630 1.00 80.31 180 SER A N 1
ATOM 1377 C CA . SER A 1 180 ? -20.560 -10.100 -10.697 1.00 80.31 180 SER A CA 1
ATOM 1378 C C . SER A 1 180 ? -21.248 -10.325 -12.040 1.00 80.31 180 SER A C 1
ATOM 1380 O O . SER A 1 180 ? -20.603 -10.515 -13.078 1.00 80.31 180 SER A O 1
ATOM 1382 N N . LEU A 1 181 ? -22.581 -10.268 -12.025 1.00 69.75 181 LEU A N 1
ATOM 1383 C CA . LEU A 1 181 ? -23.401 -10.379 -1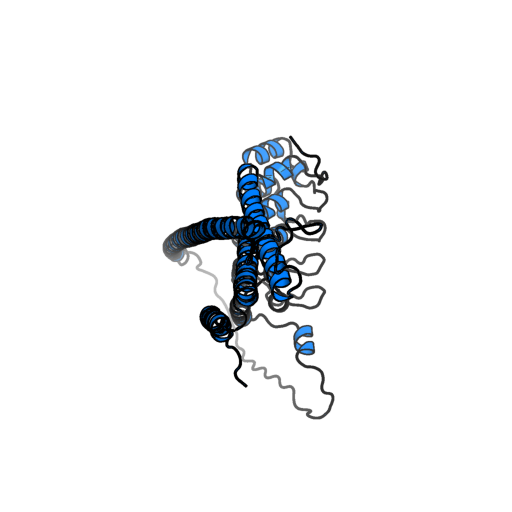3.230 1.00 69.75 181 LEU A CA 1
ATOM 1384 C C . LEU A 1 181 ? -22.971 -9.357 -14.292 1.00 69.75 181 LEU A C 1
ATOM 1386 O O . LEU A 1 181 ? -22.902 -9.676 -15.474 1.00 69.75 181 LEU A O 1
ATOM 1390 N N . ARG A 1 182 ? -22.593 -8.149 -13.863 1.00 74.94 182 ARG A N 1
ATOM 1391 C CA . ARG A 1 182 ? -22.095 -7.083 -14.735 1.00 74.94 182 ARG A CA 1
ATOM 1392 C C . ARG A 1 182 ? -20.839 -7.493 -15.504 1.00 74.94 182 ARG A C 1
ATOM 1394 O O . ARG A 1 182 ? -20.764 -7.264 -16.707 1.00 74.94 182 ARG A O 1
ATOM 1401 N N . GLU A 1 183 ? -19.856 -8.089 -14.833 1.00 71.19 183 GLU A N 1
ATOM 1402 C CA . GLU A 1 183 ? -18.629 -8.547 -15.496 1.00 71.19 183 GLU A CA 1
ATOM 1403 C C . GLU A 1 183 ? -18.867 -9.786 -16.363 1.00 71.19 183 GLU A C 1
ATOM 1405 O O . GLU A 1 183 ? -18.260 -9.911 -17.425 1.00 71.19 183 GLU A O 1
ATOM 1410 N N . LEU A 1 184 ? -19.792 -10.670 -15.973 1.00 71.31 184 LEU A N 1
ATOM 1411 C CA . LEU A 1 184 ? -20.223 -11.779 -16.830 1.00 71.31 184 LEU A CA 1
ATOM 1412 C C . LEU A 1 184 ? -20.860 -11.272 -18.133 1.00 71.31 184 LEU A C 1
ATOM 1414 O O . LEU A 1 184 ? -20.497 -11.747 -19.206 1.00 71.31 184 LEU A O 1
ATOM 1418 N N . LEU A 1 185 ? -21.726 -10.257 -18.056 1.00 65.12 185 LEU A N 1
ATOM 1419 C CA . LEU A 1 185 ? -22.357 -9.624 -19.219 1.00 65.12 185 LEU A CA 1
ATOM 1420 C C . LEU A 1 185 ? -21.358 -8.877 -20.115 1.00 65.12 185 LEU A C 1
ATOM 1422 O O . LEU A 1 185 ? -21.510 -8.878 -21.330 1.00 65.12 185 LEU A O 1
ATOM 1426 N N . LYS A 1 186 ? -20.308 -8.260 -19.556 1.00 68.69 186 LYS A N 1
ATOM 1427 C CA . LYS A 1 186 ? -19.235 -7.651 -20.368 1.00 68.69 186 LYS A CA 1
ATOM 1428 C C . LYS A 1 186 ? -18.396 -8.688 -21.112 1.00 68.69 186 LYS A C 1
ATOM 1430 O O . LYS A 1 186 ? -17.906 -8.410 -22.200 1.00 68.69 186 LYS A O 1
ATOM 1435 N N . MET A 1 187 ? -18.195 -9.861 -20.512 1.00 60.16 187 MET A N 1
ATOM 1436 C CA . MET A 1 187 ? -17.439 -10.958 -21.126 1.00 60.16 187 MET A CA 1
ATOM 1437 C C . MET A 1 187 ? -18.250 -11.714 -22.176 1.00 60.16 187 MET A C 1
ATOM 1439 O O . MET A 1 187 ? -17.658 -12.306 -23.074 1.00 60.16 187 MET A O 1
ATOM 1443 N N . GLY A 1 188 ? -19.578 -11.682 -22.068 1.00 45.28 188 GLY A N 1
ATOM 1444 C CA . GLY A 1 188 ? -20.516 -12.150 -23.080 1.00 45.28 188 GLY A CA 1
ATOM 1445 C C . GLY A 1 188 ? -21.161 -10.977 -23.808 1.00 45.28 188 GLY A C 1
ATOM 1446 O O . GLY A 1 188 ? -22.323 -10.669 -23.557 1.00 45.28 188 GLY A O 1
ATOM 1447 N N . THR A 1 189 ? -20.425 -10.325 -24.714 1.00 36.34 189 THR A N 1
ATOM 1448 C CA . THR A 1 189 ? -21.025 -9.427 -25.711 1.00 36.34 189 THR A CA 1
ATOM 1449 C C . THR A 1 189 ? -22.212 -10.126 -26.370 1.00 36.34 189 THR A C 1
ATOM 1451 O O . THR A 1 189 ? -22.050 -11.160 -27.014 1.00 36.34 189 THR A O 1
ATOM 1454 N N . TRP A 1 190 ? -23.394 -9.556 -26.160 1.00 31.73 190 TRP A N 1
ATOM 1455 C CA . TRP A 1 190 ? -24.686 -10.016 -26.645 1.00 31.73 190 TRP A CA 1
ATOM 1456 C C . TRP A 1 190 ? -24.655 -10.351 -28.145 1.00 31.73 190 TRP A C 1
ATOM 1458 O O . TRP A 1 190 ? -24.542 -9.460 -28.985 1.00 31.73 190 TRP A O 1
ATOM 1468 N N . HIS A 1 191 ? -24.822 -11.627 -28.488 1.00 30.25 191 HIS A N 1
ATOM 1469 C CA . HIS A 1 191 ? -25.502 -12.009 -29.723 1.00 30.25 191 HIS A CA 1
ATOM 1470 C C . HIS A 1 191 ? -26.985 -12.216 -29.383 1.00 30.25 191 HIS A C 1
ATOM 1472 O O . HIS A 1 191 ? -27.342 -13.166 -28.695 1.00 30.25 191 HIS A O 1
ATOM 1478 N N . LYS A 1 192 ? -27.826 -11.274 -29.826 1.00 30.62 192 LYS A N 1
ATOM 1479 C CA . LYS A 1 192 ? -29.199 -11.549 -30.294 1.00 30.62 192 LYS A CA 1
ATOM 1480 C C . LYS A 1 192 ? -29.035 -12.299 -31.627 1.00 30.62 192 LYS A C 1
ATOM 1482 O O . LYS A 1 192 ? -28.181 -11.871 -32.397 1.00 30.62 192 LYS A O 1
ATOM 1487 N N . ASP A 1 193 ? -29.677 -13.400 -32.003 1.00 25.97 193 ASP A N 1
ATOM 1488 C CA . ASP A 1 193 ? -30.933 -14.116 -31.697 1.00 25.97 193 ASP A CA 1
ATOM 1489 C C . ASP A 1 193 ? -30.768 -15.565 -32.269 1.00 25.97 193 ASP A C 1
ATOM 1491 O O . ASP A 1 193 ? -29.689 -15.856 -32.796 1.00 25.97 193 ASP A O 1
ATOM 1495 N N . PRO A 1 194 ? -31.809 -16.418 -32.423 1.00 36.31 194 PRO A N 1
ATOM 1496 C CA . PRO A 1 194 ? -32.890 -16.867 -31.531 1.00 36.31 194 PRO A CA 1
ATOM 1497 C C . PRO A 1 194 ? -32.870 -18.417 -31.361 1.00 36.31 194 PRO A C 1
ATOM 1499 O O . PRO A 1 194 ? -32.071 -19.100 -31.987 1.00 36.31 194 PRO A O 1
ATOM 1502 N N . GLU A 1 195 ? -33.802 -18.966 -30.567 1.00 27.31 195 GLU A N 1
ATOM 1503 C CA . GLU A 1 195 ? -34.016 -20.411 -30.299 1.00 27.31 195 GLU A CA 1
ATOM 1504 C C . GLU A 1 195 ? -32.941 -21.011 -29.371 1.00 27.31 195 GLU A C 1
ATOM 1506 O O . GLU A 1 195 ? -31.760 -21.065 -29.671 1.00 27.31 195 GLU A O 1
ATOM 1511 N N . VAL A 1 196 ? -33.253 -21.400 -28.137 1.00 33.03 196 VAL A N 1
ATOM 1512 C CA . VAL A 1 196 ? -34.045 -22.588 -27.815 1.00 33.03 196 VAL A CA 1
ATOM 1513 C C . VAL A 1 196 ? -34.774 -22.358 -26.487 1.00 33.03 196 VAL A C 1
ATOM 1515 O O . VAL A 1 196 ? -34.163 -22.175 -25.434 1.00 33.03 196 VAL A O 1
ATOM 1518 N N . GLN A 1 197 ? -36.105 -22.396 -26.548 1.00 28.44 197 GLN A N 1
ATOM 1519 C CA . GLN A 1 197 ? -36.964 -22.723 -25.411 1.00 28.44 197 GLN A CA 1
ATOM 1520 C C . GLN A 1 197 ? -36.566 -24.097 -24.864 1.00 28.44 197 GLN A C 1
ATOM 1522 O O . GLN A 1 197 ? -36.496 -25.056 -25.630 1.00 28.44 197 GLN A O 1
ATOM 1527 N N . GLY A 1 198 ? -36.374 -24.242 -23.551 1.00 24.83 198 GLY A N 1
ATOM 1528 C CA . GLY A 1 198 ? -36.129 -25.582 -23.025 1.00 24.83 198 GLY A CA 1
ATOM 1529 C C . GLY A 1 198 ? -35.823 -25.714 -21.543 1.00 24.83 198 GLY A C 1
ATOM 1530 O O . GLY A 1 198 ? -34.724 -26.121 -21.200 1.00 24.83 198 GLY A O 1
ATOM 1531 N N . LYS A 1 199 ? -36.862 -25.520 -20.724 1.00 26.80 199 LYS A N 1
ATOM 1532 C CA . LYS A 1 199 ? -37.135 -26.249 -19.470 1.00 26.80 199 LYS A CA 1
ATOM 1533 C C . LYS A 1 199 ? -36.368 -25.858 -18.199 1.00 26.80 199 LYS A C 1
ATOM 1535 O O . LYS A 1 199 ? -35.253 -26.289 -17.928 1.00 26.80 199 LYS A O 1
ATOM 1540 N N . GLU A 1 200 ? -37.112 -25.146 -17.353 1.00 30.94 200 GLU A N 1
ATOM 1541 C CA . GLU A 1 200 ? -37.167 -25.355 -15.905 1.00 30.94 200 GLU A CA 1
ATOM 1542 C C . GLU A 1 200 ? -37.442 -26.829 -15.547 1.00 30.94 200 GLU A C 1
ATOM 1544 O O . GLU A 1 200 ? -38.266 -27.478 -16.191 1.00 30.94 200 GLU A O 1
ATOM 1549 N N . GLN A 1 201 ? -36.790 -27.312 -14.487 1.00 26.00 201 GLN A N 1
ATOM 1550 C CA . GLN A 1 201 ? -37.188 -28.404 -13.575 1.00 26.00 201 GLN A CA 1
ATOM 1551 C C . GLN A 1 201 ? -36.133 -28.376 -12.451 1.00 26.00 201 GLN A C 1
ATOM 1553 O O . GLN A 1 201 ? -34.959 -28.608 -12.713 1.00 26.00 201 GLN A O 1
ATOM 1558 N N . ILE A 1 202 ? -36.370 -27.852 -11.242 1.00 27.22 202 ILE A N 1
ATOM 1559 C CA . ILE A 1 202 ? -37.248 -28.322 -10.153 1.00 27.22 202 ILE A CA 1
ATOM 1560 C C . ILE A 1 202 ? -37.359 -29.851 -10.068 1.00 27.22 202 ILE A C 1
ATOM 1562 O O . ILE A 1 202 ? -38.209 -30.450 -10.716 1.00 27.22 202 ILE A O 1
ATOM 1566 N N . GLN A 1 203 ? -36.544 -30.429 -9.183 1.00 26.58 203 GLN A N 1
ATOM 1567 C CA . GLN A 1 203 ? -36.817 -31.619 -8.361 1.00 26.58 203 GLN A CA 1
ATOM 1568 C C . GLN A 1 203 ? -36.160 -31.315 -7.000 1.00 26.58 203 GLN A C 1
ATOM 1570 O O . GLN A 1 203 ? -34.940 -31.231 -6.909 1.00 26.58 203 GLN A O 1
ATOM 1575 N N . ASN A 1 204 ? -36.886 -30.763 -6.025 1.00 23.95 204 ASN A N 1
ATOM 1576 C CA . ASN A 1 204 ? -37.667 -31.461 -4.998 1.00 23.95 204 ASN A CA 1
ATOM 1577 C C . ASN A 1 204 ? -37.582 -32.992 -5.002 1.00 23.95 204 ASN A C 1
ATOM 1579 O O . ASN A 1 204 ? -38.238 -33.643 -5.807 1.00 23.95 204 ASN A O 1
ATOM 1583 N N . GLU A 1 205 ? -36.903 -33.533 -3.991 1.00 28.47 205 GLU A N 1
ATOM 1584 C CA . GLU A 1 205 ? -37.336 -34.753 -3.312 1.00 28.47 205 GLU A CA 1
ATOM 1585 C C . GLU A 1 205 ? -37.480 -34.454 -1.817 1.00 28.47 205 GLU A C 1
ATOM 1587 O O . GLU A 1 205 ? -36.534 -34.100 -1.114 1.00 28.47 205 GLU A O 1
ATOM 1592 N N . THR A 1 206 ? -38.727 -34.538 -1.368 1.00 24.61 206 THR A N 1
ATOM 1593 C CA . THR A 1 206 ? -39.167 -34.614 0.021 1.00 24.61 206 THR A CA 1
ATOM 1594 C C . THR A 1 206 ? -39.109 -36.062 0.497 1.00 24.61 206 THR A C 1
ATOM 1596 O O . THR A 1 206 ? -39.552 -36.954 -0.222 1.00 24.61 206 THR A O 1
ATOM 1599 N N . GLY A 1 207 ? -38.686 -36.273 1.742 1.00 25.19 207 GLY A N 1
ATOM 1600 C CA . GLY A 1 207 ? -38.856 -37.527 2.475 1.00 25.19 207 GLY A CA 1
ATOM 1601 C C . GLY A 1 207 ? -38.825 -37.272 3.982 1.00 25.19 207 GLY A C 1
ATOM 1602 O O . GLY A 1 207 ? -37.759 -37.132 4.569 1.00 25.19 207 GLY A O 1
ATOM 1603 N N . THR A 1 208 ? -40.016 -37.142 4.561 1.00 23.62 208 THR A N 1
ATOM 1604 C CA . THR A 1 208 ? -40.375 -37.129 5.993 1.00 23.62 208 THR A CA 1
ATOM 1605 C C . THR A 1 208 ? -39.926 -38.425 6.694 1.00 23.62 208 THR A C 1
ATOM 1607 O O . THR A 1 208 ? -39.854 -39.455 6.038 1.00 23.62 208 THR A O 1
ATOM 1610 N N . GLU A 1 209 ? -39.550 -38.441 7.979 1.00 25.25 209 GLU A N 1
ATOM 1611 C CA . GLU A 1 209 ? -40.475 -38.623 9.116 1.00 25.25 209 GLU A CA 1
ATOM 1612 C C . GLU A 1 209 ? -39.845 -38.250 10.491 1.00 25.25 209 GLU A C 1
ATOM 1614 O O . GLU A 1 209 ? -38.676 -38.502 10.768 1.00 25.25 209 GLU A O 1
ATOM 1619 N N . SER A 1 210 ? -40.703 -37.638 11.318 1.00 23.73 210 SER A N 1
ATOM 1620 C CA . SER A 1 210 ? -40.838 -37.532 12.796 1.00 23.73 210 SER A CA 1
ATOM 1621 C C . SER A 1 210 ? -40.226 -38.645 13.683 1.00 23.73 210 SER A C 1
ATOM 1623 O O . SER A 1 210 ? -40.088 -39.763 13.218 1.00 23.73 210 SER A O 1
ATOM 1625 N N . ALA A 1 211 ? -39.972 -38.516 14.999 1.00 25.83 211 ALA A N 1
ATOM 1626 C CA . ALA A 1 211 ? -40.133 -37.465 16.015 1.00 25.83 211 ALA A CA 1
ATOM 1627 C C . ALA A 1 211 ? -39.397 -37.855 17.333 1.00 25.83 211 ALA A C 1
ATOM 1629 O O . ALA A 1 211 ? -39.140 -39.029 17.580 1.00 25.83 211 ALA A O 1
ATOM 1630 N N . ASP A 1 212 ? -39.204 -36.836 18.181 1.00 22.92 212 ASP A N 1
ATOM 1631 C CA . ASP A 1 212 ? -39.304 -36.817 19.656 1.00 22.92 212 ASP A CA 1
ATOM 1632 C C . ASP A 1 212 ? -38.098 -37.097 20.592 1.00 22.92 212 ASP A C 1
ATOM 1634 O O . ASP A 1 212 ? -37.390 -38.093 20.494 1.00 22.92 212 ASP A O 1
ATOM 1638 N N . GLY A 1 213 ? -37.972 -36.182 21.569 1.00 26.27 213 GLY A N 1
ATOM 1639 C CA . GLY A 1 213 ? -37.646 -36.430 22.980 1.00 26.27 213 GLY A CA 1
ATOM 1640 C C . GLY A 1 213 ? -36.206 -36.731 23.422 1.00 26.27 213 GLY A C 1
ATOM 1641 O O . GLY A 1 213 ? -35.700 -37.826 23.215 1.00 26.27 213 GLY A O 1
ATOM 1642 N N . GLY A 1 214 ? -35.609 -35.838 24.230 1.00 24.23 214 GLY A N 1
ATOM 1643 C CA . GLY A 1 214 ? -34.567 -36.253 25.186 1.00 24.23 214 GLY A CA 1
ATOM 1644 C C . GLY A 1 214 ? -33.584 -35.177 25.644 1.00 24.23 214 GLY A C 1
ATOM 1645 O O . GLY A 1 214 ? -32.519 -35.004 25.060 1.00 24.23 214 GLY A O 1
ATOM 1646 N N . ALA A 1 215 ? -33.907 -34.495 26.742 1.00 33.50 215 ALA A N 1
ATOM 1647 C CA . ALA A 1 215 ? -32.964 -33.685 27.507 1.00 33.50 215 ALA A CA 1
ATOM 1648 C C . ALA A 1 215 ? -31.932 -34.562 28.249 1.00 33.50 215 ALA A C 1
ATOM 1650 O O . ALA A 1 215 ? -32.294 -35.582 28.829 1.00 33.50 215 ALA A O 1
ATOM 1651 N N . GLY A 1 216 ? -30.676 -34.100 28.319 1.00 33.66 216 GLY A N 1
ATOM 1652 C CA . GLY A 1 216 ? -29.716 -34.497 29.361 1.00 33.66 216 GLY A CA 1
ATOM 1653 C C . GLY A 1 216 ? -28.429 -35.183 28.888 1.00 33.66 216 GLY A C 1
ATOM 1654 O O . GLY A 1 216 ? -28.412 -36.391 28.690 1.00 33.66 216 GLY A O 1
ATOM 1655 N N . ASN A 1 217 ? -27.333 -34.413 28.783 1.00 33.16 217 ASN A N 1
ATOM 1656 C CA . ASN A 1 217 ? -25.992 -34.708 29.340 1.00 33.16 217 ASN A CA 1
ATOM 1657 C C . ASN A 1 217 ? -24.909 -33.851 28.660 1.00 33.16 217 ASN A C 1
ATOM 1659 O O . ASN A 1 217 ? -24.298 -34.253 27.673 1.00 33.16 217 ASN A O 1
ATOM 1663 N N . ALA A 1 218 ? -24.640 -32.669 29.223 1.00 38.50 218 ALA A N 1
ATOM 1664 C CA . ALA A 1 218 ? -23.690 -31.695 28.677 1.00 38.50 218 ALA A CA 1
ATOM 1665 C C . ALA A 1 218 ? -22.298 -31.684 29.347 1.00 38.50 218 ALA A C 1
ATOM 1667 O O . ALA A 1 218 ? -21.477 -30.851 28.998 1.00 38.50 218 ALA A O 1
ATOM 1668 N N . THR A 1 219 ? -21.963 -32.572 30.291 1.00 46.12 219 THR A N 1
ATOM 1669 C CA . THR A 1 219 ? -20.811 -32.306 31.191 1.00 46.12 219 THR A CA 1
ATOM 1670 C C . THR A 1 219 ? -19.624 -33.276 31.131 1.00 46.12 219 THR A C 1
ATOM 1672 O O . THR A 1 219 ? -18.677 -33.116 31.899 1.00 46.12 219 THR A O 1
ATOM 1675 N N . ALA A 1 220 ? -19.578 -34.228 30.190 1.00 42.34 220 ALA A N 1
ATOM 1676 C CA . ALA A 1 220 ? -18.442 -35.164 30.072 1.00 42.34 220 ALA A CA 1
ATOM 1677 C C . ALA A 1 220 ? -17.608 -35.033 28.778 1.00 42.34 220 ALA A C 1
ATOM 1679 O O . ALA A 1 220 ? -16.480 -35.528 28.727 1.00 42.34 220 ALA A O 1
ATOM 1680 N N . ILE A 1 221 ? -18.109 -34.337 27.751 1.00 42.88 221 ILE A N 1
ATOM 1681 C CA . ILE A 1 221 ? -17.428 -34.206 26.446 1.00 42.88 221 ILE A CA 1
ATOM 1682 C C . ILE A 1 221 ? -16.476 -32.989 26.412 1.00 42.88 221 ILE A C 1
ATOM 1684 O O . ILE A 1 221 ? -15.457 -33.014 25.720 1.00 42.88 221 ILE A O 1
ATOM 1688 N N . GLU A 1 222 ? -16.698 -31.974 27.251 1.00 42.28 222 GLU A N 1
ATOM 1689 C CA . GLU A 1 222 ? -15.923 -30.720 27.229 1.00 42.28 222 GLU A CA 1
ATOM 1690 C C . GLU A 1 222 ? -14.506 -30.827 27.828 1.00 42.28 222 GLU A C 1
ATOM 1692 O O . GLU A 1 222 ? -13.610 -30.077 27.442 1.00 42.28 222 GLU A O 1
ATOM 1697 N N . LYS A 1 223 ? -14.223 -31.813 28.692 1.00 40.62 223 LYS A N 1
ATOM 1698 C CA . LYS A 1 223 ? -12.901 -31.924 29.349 1.00 40.62 223 LYS A CA 1
ATOM 1699 C C . LYS A 1 223 ? -11.819 -32.637 28.526 1.00 40.62 223 LYS A C 1
ATOM 1701 O O . LYS A 1 223 ? -10.636 -32.483 28.830 1.00 40.62 223 LYS A O 1
ATOM 1706 N N . LYS A 1 224 ? -12.171 -33.384 27.469 1.00 38.12 224 LYS A N 1
ATOM 1707 C CA . LYS A 1 224 ? -11.186 -33.999 26.545 1.00 38.12 224 LYS A CA 1
ATOM 1708 C C . LYS A 1 224 ? -10.842 -33.109 25.340 1.00 38.12 224 LYS A C 1
ATOM 1710 O O . LYS A 1 224 ? -9.759 -33.266 24.782 1.00 38.12 224 LYS A O 1
ATOM 1715 N N . ALA A 1 225 ? -11.690 -32.139 24.990 1.00 37.50 225 ALA A N 1
ATOM 1716 C CA . ALA A 1 225 ? -11.450 -31.208 23.881 1.00 37.50 225 ALA A CA 1
ATOM 1717 C C . ALA A 1 225 ? -10.400 -30.121 24.213 1.00 37.50 225 ALA A C 1
ATOM 1719 O O . ALA A 1 225 ? -9.559 -29.795 23.374 1.00 37.50 225 ALA A O 1
ATOM 1720 N N . GLN A 1 226 ? -10.350 -29.646 25.465 1.00 39.88 226 GLN A N 1
ATOM 1721 C CA . GLN A 1 226 ? -9.439 -28.567 25.892 1.00 39.88 226 GLN A CA 1
ATOM 1722 C C . GLN A 1 226 ? -7.950 -28.962 25.978 1.00 39.88 226 GLN A C 1
ATOM 1724 O O . GLN A 1 226 ? -7.074 -28.126 25.744 1.00 39.88 226 GLN A O 1
ATOM 1729 N N . LYS A 1 227 ? -7.626 -30.235 26.253 1.00 38.22 227 LYS A N 1
ATOM 1730 C CA . LYS A 1 227 ? -6.227 -30.719 26.297 1.00 38.22 227 LYS A CA 1
ATOM 1731 C C . LYS A 1 227 ? -5.620 -30.970 24.907 1.00 38.22 227 LYS A C 1
ATOM 1733 O O . LYS A 1 227 ? -4.406 -30.904 24.757 1.00 38.22 227 LYS A O 1
ATOM 1738 N N . GLY A 1 228 ? -6.448 -31.234 23.891 1.00 39.44 228 GLY A N 1
ATOM 1739 C CA . GLY A 1 228 ? -6.006 -31.412 22.499 1.00 39.44 228 GLY A CA 1
ATOM 1740 C C . GLY A 1 228 ? -5.863 -30.098 21.719 1.00 39.44 228 GLY A C 1
ATOM 1741 O O . GLY A 1 228 ? -5.016 -29.997 20.832 1.00 39.44 228 GLY A O 1
ATOM 1742 N N . GLN A 1 229 ? -6.652 -29.074 22.067 1.00 39.81 229 GLN A N 1
ATOM 1743 C CA . GLN A 1 229 ? -6.571 -27.736 21.464 1.00 39.81 229 GLN A CA 1
ATOM 1744 C C . GLN A 1 229 ? -5.319 -26.962 21.893 1.00 39.81 229 GLN A C 1
ATOM 1746 O O . GLN A 1 229 ? -4.675 -26.341 21.053 1.00 39.81 229 GLN A O 1
ATOM 1751 N N . THR A 1 230 ? -4.916 -27.076 23.158 1.00 43.34 230 THR A N 1
ATOM 1752 C CA . THR A 1 230 ? -3.730 -26.392 23.707 1.00 43.34 230 THR A CA 1
ATOM 1753 C C . THR A 1 230 ? -2.406 -26.928 23.144 1.00 43.34 230 THR A C 1
ATOM 1755 O O . THR A 1 230 ? -1.470 -26.157 22.929 1.00 43.34 230 THR A O 1
ATOM 1758 N N . ALA A 1 231 ? -2.327 -28.225 22.822 1.00 46.25 231 ALA A N 1
ATOM 1759 C CA . ALA A 1 231 ? -1.165 -28.813 22.148 1.00 46.25 231 ALA A CA 1
ATOM 1760 C C . ALA A 1 231 ? -1.049 -28.353 20.680 1.00 46.25 231 ALA A C 1
ATOM 1762 O O . ALA A 1 231 ? 0.022 -27.926 20.249 1.00 46.25 231 ALA A O 1
ATOM 1763 N N . LYS A 1 232 ? -2.169 -28.342 19.941 1.00 45.88 232 LYS A N 1
ATOM 1764 C CA . LYS A 1 232 ? -2.221 -27.841 18.555 1.00 45.88 232 LYS A CA 1
ATOM 1765 C C . LYS A 1 232 ? -1.965 -26.335 18.454 1.00 45.88 232 LYS A C 1
ATOM 1767 O O . LYS A 1 232 ? -1.306 -25.898 17.517 1.00 45.88 232 LYS A O 1
ATOM 1772 N N . GLU A 1 233 ? -2.430 -25.530 19.410 1.00 42.12 233 GLU A N 1
ATOM 1773 C CA . GLU A 1 233 ? -2.133 -24.090 19.447 1.00 42.12 233 GLU A CA 1
ATOM 1774 C C . GLU A 1 233 ? -0.642 -23.797 19.626 1.00 42.12 233 GLU A C 1
ATOM 1776 O O . GLU A 1 233 ? -0.123 -22.872 19.001 1.00 42.12 233 GLU A O 1
ATOM 1781 N N . ASN A 1 234 ? 0.060 -24.573 20.455 1.00 47.00 234 ASN A N 1
ATOM 1782 C CA . ASN A 1 234 ? 1.492 -24.379 20.676 1.00 47.00 234 ASN A CA 1
ATOM 1783 C C . ASN A 1 234 ? 2.328 -24.793 19.454 1.00 47.00 234 ASN A C 1
ATOM 1785 O O . ASN A 1 234 ? 3.288 -24.102 19.112 1.00 47.00 234 ASN A O 1
ATOM 1789 N N . GLU A 1 235 ? 1.929 -25.845 18.733 1.00 57.75 235 GLU A N 1
ATOM 1790 C CA . GLU A 1 235 ? 2.541 -26.213 17.447 1.00 57.75 235 GLU A CA 1
ATOM 1791 C C . GLU A 1 235 ? 2.318 -25.138 16.375 1.00 57.75 235 GLU A C 1
ATOM 1793 O O . GLU A 1 235 ? 3.251 -24.763 15.662 1.00 57.75 235 GLU A O 1
ATOM 1798 N N . VAL A 1 236 ? 1.108 -24.572 16.300 1.00 48.47 2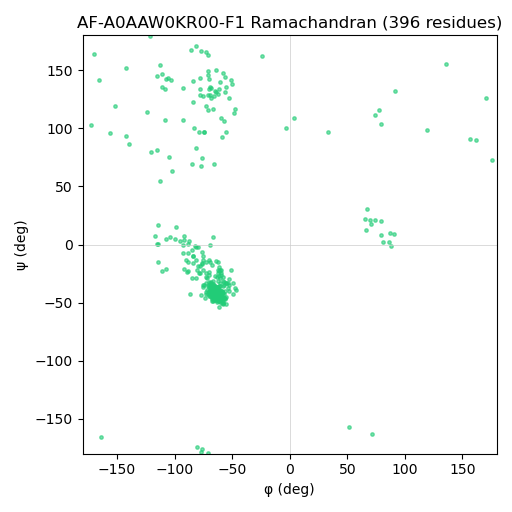36 VAL A N 1
ATOM 1799 C CA . VAL A 1 236 ? 0.786 -23.485 15.364 1.00 48.47 236 VAL A CA 1
ATOM 1800 C C . VAL A 1 236 ? 1.548 -22.204 15.717 1.00 48.47 236 VAL A C 1
ATOM 1802 O O . VAL A 1 236 ? 2.090 -21.559 14.821 1.00 48.47 236 VAL A O 1
ATOM 1805 N N . LYS A 1 237 ? 1.670 -21.844 17.001 1.00 51.03 237 LYS A N 1
ATOM 1806 C CA . LYS A 1 237 ? 2.462 -20.681 17.444 1.00 51.03 237 LYS A CA 1
ATOM 1807 C C . LYS A 1 237 ? 3.944 -20.830 17.091 1.00 51.03 237 LYS A C 1
ATOM 1809 O O . LYS A 1 237 ? 4.530 -19.870 16.590 1.00 51.03 237 LYS A O 1
ATOM 1814 N N . ASN A 1 238 ? 4.513 -22.025 17.261 1.00 49.88 238 ASN A N 1
ATOM 1815 C CA . ASN A 1 238 ? 5.897 -22.322 16.875 1.00 49.88 238 ASN A CA 1
ATOM 1816 C C . ASN A 1 238 ? 6.106 -22.339 15.351 1.00 49.88 238 ASN A C 1
ATOM 1818 O O . ASN A 1 238 ? 7.129 -21.866 14.858 1.00 49.88 238 ASN A O 1
ATOM 1822 N N . ALA A 1 239 ? 5.137 -22.826 14.575 1.00 51.69 239 ALA A N 1
ATOM 1823 C CA . ALA A 1 239 ? 5.199 -22.748 13.115 1.00 51.69 239 ALA A CA 1
ATOM 1824 C C . ALA A 1 239 ? 5.108 -21.292 12.619 1.00 51.69 239 ALA A C 1
ATOM 1826 O O . ALA A 1 239 ? 5.816 -20.890 11.692 1.00 51.69 239 ALA A O 1
ATOM 1827 N N . VAL A 1 240 ? 4.274 -20.470 13.265 1.00 50.72 240 VAL A N 1
ATOM 1828 C CA . VAL A 1 240 ? 4.116 -19.048 12.939 1.00 50.72 240 VAL A CA 1
ATOM 1829 C C . VAL A 1 240 ? 5.363 -18.244 13.316 1.00 50.72 240 VAL A C 1
ATOM 1831 O O . VAL A 1 240 ? 5.787 -17.415 12.510 1.00 50.72 240 VAL A O 1
ATOM 1834 N N . SER A 1 241 ? 5.983 -18.481 14.476 1.00 47.44 241 SER A N 1
ATOM 1835 C CA . SER A 1 241 ? 7.237 -17.810 14.858 1.00 47.44 241 SER A CA 1
ATOM 1836 C C . SER A 1 241 ? 8.375 -18.159 13.899 1.00 47.44 241 SER A C 1
ATOM 1838 O O . SER A 1 241 ? 9.013 -17.252 13.365 1.00 47.44 241 SER A O 1
ATOM 1840 N N . LYS A 1 242 ? 8.527 -19.442 13.555 1.00 54.56 242 LYS A N 1
ATOM 1841 C CA . LYS A 1 242 ? 9.509 -19.903 12.568 1.00 54.56 242 LYS A CA 1
ATOM 1842 C C . LYS A 1 242 ? 9.288 -19.267 11.190 1.00 54.56 242 LYS A C 1
ATOM 1844 O O . LYS A 1 242 ? 10.224 -18.753 10.586 1.00 54.56 242 LYS A O 1
ATOM 1849 N N . SER A 1 243 ? 8.037 -19.183 10.728 1.00 48.97 243 SER A N 1
ATOM 1850 C CA . SER A 1 243 ? 7.709 -18.516 9.456 1.00 48.97 243 SER A CA 1
ATOM 1851 C C . SER A 1 243 ? 7.965 -16.998 9.474 1.00 48.97 243 SER A C 1
ATOM 1853 O O . SER A 1 243 ? 8.311 -16.416 8.444 1.00 48.97 243 SER A O 1
ATOM 1855 N N . LYS A 1 244 ? 7.822 -16.335 10.635 1.00 52.91 244 LYS A N 1
ATOM 1856 C CA . LYS A 1 244 ? 8.160 -14.913 10.817 1.00 52.91 244 LYS A CA 1
ATOM 1857 C C . LYS A 1 244 ? 9.668 -14.691 10.755 1.00 52.91 244 LYS A C 1
ATOM 1859 O O . LYS A 1 244 ? 10.095 -13.733 10.116 1.00 52.91 244 LYS A O 1
ATOM 1864 N N . GLU A 1 245 ? 10.455 -15.567 11.372 1.00 58.72 245 GLU A N 1
ATOM 1865 C CA . GLU A 1 245 ? 11.920 -15.525 11.324 1.00 58.72 245 GLU A CA 1
ATOM 1866 C C . GLU A 1 245 ? 12.442 -15.783 9.906 1.00 58.72 245 GLU A C 1
ATOM 1868 O O . GLU A 1 245 ? 13.267 -15.015 9.409 1.00 58.72 245 GLU A O 1
ATOM 1873 N N . GLU A 1 246 ? 11.884 -16.770 9.201 1.00 59.12 246 GLU A N 1
ATOM 1874 C CA . GLU A 1 246 ? 12.202 -17.046 7.796 1.00 59.12 246 GLU A CA 1
ATOM 1875 C C . GLU A 1 246 ? 11.832 -15.858 6.888 1.00 59.12 246 GLU A C 1
ATOM 1877 O O . GLU A 1 246 ? 12.638 -15.422 6.067 1.00 59.12 246 GLU A O 1
ATOM 1882 N N . MET A 1 247 ? 10.654 -15.251 7.067 1.00 48.53 247 MET A N 1
ATOM 1883 C CA . MET A 1 247 ? 10.228 -14.065 6.306 1.00 48.53 247 MET A CA 1
ATOM 1884 C C . MET A 1 247 ? 11.064 -12.816 6.619 1.00 48.53 247 MET A C 1
ATOM 1886 O O . MET A 1 247 ? 11.367 -12.038 5.709 1.00 48.53 247 MET A O 1
ATOM 1890 N N . ALA A 1 248 ? 11.465 -12.623 7.877 1.00 54.03 248 ALA A N 1
ATOM 1891 C CA . ALA A 1 248 ? 12.373 -11.553 8.279 1.00 54.03 248 ALA A CA 1
ATOM 1892 C C . ALA A 1 248 ? 13.773 -11.764 7.681 1.00 54.03 248 ALA A C 1
ATOM 1894 O O . ALA A 1 248 ? 14.367 -10.811 7.173 1.00 54.03 248 ALA A O 1
ATOM 1895 N N . GLY A 1 249 ? 14.258 -13.009 7.647 1.00 57.19 249 GLY A N 1
ATOM 1896 C CA . GLY A 1 249 ? 15.490 -13.401 6.959 1.00 57.19 249 GLY A CA 1
ATOM 1897 C C . GLY A 1 249 ? 15.423 -13.162 5.447 1.00 57.19 249 GLY A C 1
ATOM 1898 O O . GLY A 1 249 ? 16.341 -12.587 4.862 1.00 57.19 249 GLY A O 1
ATOM 1899 N N . ILE A 1 250 ? 14.301 -13.491 4.802 1.00 59.66 250 ILE A N 1
ATOM 1900 C CA . ILE A 1 250 ? 14.065 -13.223 3.372 1.00 59.66 250 ILE A CA 1
ATOM 1901 C C . ILE A 1 250 ? 13.999 -11.711 3.087 1.00 59.66 250 ILE A C 1
ATOM 1903 O O . ILE A 1 250 ? 14.451 -11.249 2.039 1.00 59.66 250 ILE A O 1
ATOM 1907 N N . SER A 1 251 ? 13.432 -10.915 3.996 1.00 59.25 251 SER A N 1
ATOM 1908 C CA . SER A 1 251 ? 13.377 -9.456 3.851 1.00 59.25 251 SER A CA 1
ATOM 1909 C C . SER A 1 251 ? 14.752 -8.810 4.027 1.00 59.25 251 SER A C 1
ATOM 1911 O O . SER A 1 251 ? 15.113 -7.934 3.238 1.00 59.25 251 SER A O 1
ATOM 1913 N N . LYS A 1 252 ? 15.529 -9.255 5.025 1.00 65.88 252 LYS A N 1
ATOM 1914 C CA . LYS A 1 252 ? 16.909 -8.800 5.254 1.00 65.88 252 LYS A CA 1
ATOM 1915 C C . LYS A 1 252 ? 17.818 -9.169 4.082 1.00 65.88 252 LYS A C 1
ATOM 1917 O O . LYS A 1 252 ? 18.428 -8.275 3.509 1.00 65.88 252 LYS A O 1
ATOM 1922 N N . SER A 1 253 ? 17.797 -10.423 3.632 1.00 68.81 253 SER A N 1
ATOM 1923 C CA . SER A 1 253 ? 18.581 -10.866 2.465 1.00 68.81 253 SER A CA 1
ATOM 1924 C C . SER A 1 253 ? 18.215 -10.109 1.184 1.00 68.81 253 SER A C 1
ATOM 1926 O O . SER A 1 253 ? 19.093 -9.679 0.443 1.00 68.81 253 SER A O 1
ATOM 1928 N N . LYS A 1 254 ? 16.927 -9.844 0.923 1.00 68.75 254 LYS A N 1
ATOM 1929 C CA . LYS A 1 254 ? 16.520 -8.999 -0.217 1.00 68.75 254 LYS A CA 1
ATOM 1930 C C . LYS A 1 254 ? 17.013 -7.558 -0.101 1.00 68.75 254 LYS A C 1
ATOM 1932 O O . LYS A 1 254 ? 17.308 -6.946 -1.126 1.00 68.75 254 LYS A O 1
ATOM 1937 N N . LEU A 1 255 ? 17.047 -6.998 1.108 1.00 64.06 255 LEU A N 1
ATOM 1938 C CA . LEU A 1 255 ? 17.561 -5.650 1.349 1.00 64.06 255 LEU A CA 1
ATOM 1939 C C . LEU A 1 255 ? 19.081 -5.594 1.146 1.00 64.06 255 LEU A C 1
ATOM 1941 O O . LEU A 1 255 ? 19.560 -4.645 0.533 1.00 64.06 255 LEU A O 1
ATOM 1945 N N . GLU A 1 256 ? 19.813 -6.618 1.584 1.00 75.12 256 GLU A N 1
ATOM 1946 C CA . GLU A 1 256 ? 21.254 -6.762 1.348 1.00 75.12 256 GLU A CA 1
ATOM 1947 C C . GLU A 1 256 ? 21.575 -6.898 -0.143 1.00 75.12 256 GLU A C 1
ATOM 1949 O O . GLU A 1 256 ? 22.426 -6.170 -0.647 1.00 75.12 256 GLU A O 1
ATOM 1954 N N . ILE A 1 257 ? 20.831 -7.729 -0.882 1.00 73.81 257 ILE A N 1
ATOM 1955 C CA . ILE A 1 257 ? 20.984 -7.863 -2.341 1.00 73.81 257 ILE A CA 1
ATOM 1956 C C . ILE A 1 257 ? 20.719 -6.526 -3.047 1.00 73.81 257 ILE A C 1
ATOM 1958 O O . ILE A 1 257 ? 21.466 -6.137 -3.940 1.00 73.81 257 ILE A O 1
ATOM 1962 N N . LEU A 1 258 ? 19.670 -5.794 -2.651 1.00 67.38 258 LEU A N 1
ATOM 1963 C CA . LEU A 1 258 ? 19.362 -4.474 -3.217 1.00 67.38 258 LEU A CA 1
ATOM 1964 C C . LEU A 1 258 ? 20.443 -3.440 -2.900 1.00 67.38 258 LEU A C 1
ATOM 1966 O O . LEU A 1 258 ? 20.750 -2.605 -3.748 1.00 67.38 258 LEU A O 1
ATOM 1970 N N . ARG A 1 259 ? 20.998 -3.484 -1.688 1.00 72.88 259 ARG A N 1
ATOM 1971 C CA . ARG A 1 259 ? 22.079 -2.596 -1.271 1.00 72.88 259 ARG A CA 1
ATOM 1972 C C . ARG A 1 259 ? 23.352 -2.888 -2.062 1.00 72.88 259 ARG A C 1
ATOM 1974 O O . ARG A 1 259 ? 23.917 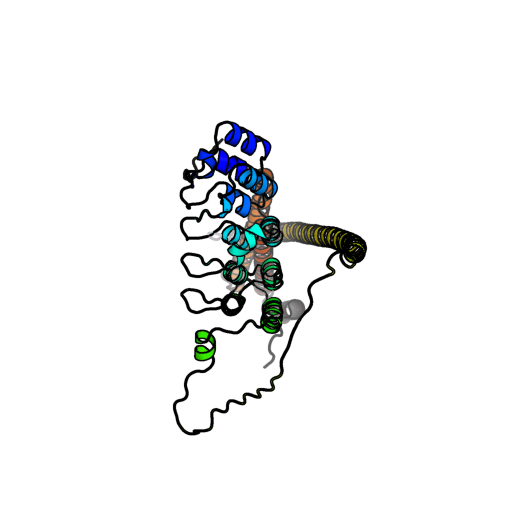-1.959 -2.625 1.00 72.88 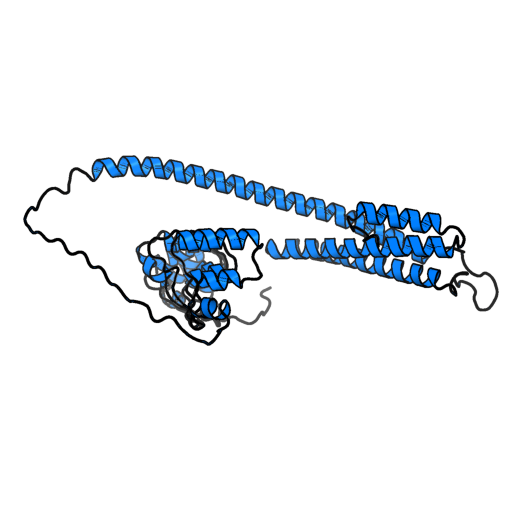259 ARG A O 1
ATOM 1981 N N . SER A 1 260 ? 23.740 -4.158 -2.165 1.00 79.44 260 SER A N 1
ATOM 1982 C CA . SER A 1 260 ? 24.888 -4.595 -2.963 1.00 79.44 260 SER A CA 1
ATOM 1983 C C . SER A 1 260 ? 24.730 -4.186 -4.432 1.00 79.44 260 SER A C 1
ATOM 1985 O O . SER A 1 260 ? 25.624 -3.559 -4.992 1.00 79.44 260 SER A O 1
ATOM 1987 N N . ALA A 1 261 ? 23.552 -4.410 -5.027 1.00 73.62 261 ALA A N 1
ATOM 1988 C CA . ALA A 1 261 ? 23.260 -3.962 -6.388 1.00 73.62 261 ALA A CA 1
ATOM 1989 C C . ALA A 1 261 ? 23.347 -2.432 -6.542 1.00 73.62 261 ALA A C 1
ATOM 1991 O O . ALA A 1 261 ? 23.786 -1.940 -7.580 1.00 73.62 261 ALA A O 1
ATOM 1992 N N . GLY A 1 262 ? 22.945 -1.673 -5.517 1.00 78.06 262 GLY A N 1
ATOM 1993 C CA . GLY A 1 262 ? 23.057 -0.217 -5.512 1.00 78.06 262 GLY A CA 1
ATOM 1994 C C . GLY A 1 262 ? 24.497 0.285 -5.434 1.00 78.06 262 GLY A C 1
ATOM 1995 O O . GLY A 1 262 ? 24.855 1.197 -6.176 1.00 78.06 262 GLY A O 1
ATOM 1996 N N . GLU A 1 263 ? 25.335 -0.342 -4.606 1.00 82.81 263 GLU A N 1
ATOM 1997 C CA . GLU A 1 263 ? 26.772 -0.047 -4.507 1.00 82.81 263 GLU A CA 1
ATOM 1998 C C . GLU A 1 263 ? 27.489 -0.344 -5.835 1.00 82.81 263 GLU A C 1
ATOM 2000 O O . GLU A 1 263 ? 28.224 0.505 -6.343 1.00 82.81 263 GLU A O 1
ATOM 2005 N N . THR A 1 264 ? 27.207 -1.492 -6.463 1.00 85.06 264 THR A N 1
ATOM 2006 C CA . THR A 1 264 ? 27.742 -1.823 -7.794 1.00 85.06 264 THR A CA 1
ATOM 2007 C C . THR A 1 264 ? 27.291 -0.813 -8.850 1.00 85.06 264 THR A C 1
ATOM 2009 O O . THR A 1 264 ? 28.103 -0.340 -9.641 1.00 85.06 264 THR A O 1
ATOM 2012 N N . ASN A 1 265 ? 26.009 -0.436 -8.855 1.00 85.88 265 ASN A N 1
ATOM 2013 C CA . ASN A 1 265 ? 25.473 0.522 -9.821 1.00 85.88 265 ASN A CA 1
ATOM 2014 C C . ASN A 1 265 ? 26.076 1.923 -9.654 1.00 85.88 265 ASN A C 1
ATOM 2016 O O . ASN A 1 265 ? 26.333 2.600 -10.647 1.00 85.88 265 ASN A O 1
ATOM 2020 N N . LEU A 1 266 ? 26.308 2.358 -8.413 1.00 88.00 266 LEU A N 1
ATOM 2021 C CA . LEU A 1 266 ? 26.956 3.635 -8.121 1.00 88.00 266 LEU A CA 1
ATOM 2022 C C . LEU A 1 266 ? 28.393 3.658 -8.653 1.00 88.00 266 LEU A C 1
ATOM 2024 O O . LEU A 1 266 ? 28.796 4.640 -9.276 1.00 88.00 266 LEU A O 1
ATOM 2028 N N . LEU A 1 267 ? 29.138 2.565 -8.468 1.00 91.56 267 LEU A N 1
ATOM 2029 C CA . LEU A 1 267 ? 30.488 2.414 -9.008 1.00 91.56 267 LEU A CA 1
ATOM 2030 C C . LEU A 1 267 ? 30.482 2.477 -10.542 1.00 91.56 267 LEU A C 1
ATOM 2032 O O . LEU A 1 267 ? 31.235 3.256 -11.122 1.00 91.56 267 LEU A O 1
ATOM 2036 N N . VAL A 1 268 ? 29.587 1.731 -11.200 1.00 92.69 268 VAL A N 1
ATOM 2037 C CA . VAL A 1 268 ? 29.453 1.739 -12.669 1.00 92.69 268 VAL A CA 1
ATOM 2038 C C . VAL A 1 268 ? 29.102 3.134 -13.191 1.00 92.69 268 VAL A C 1
ATOM 2040 O O . VAL A 1 268 ? 29.772 3.63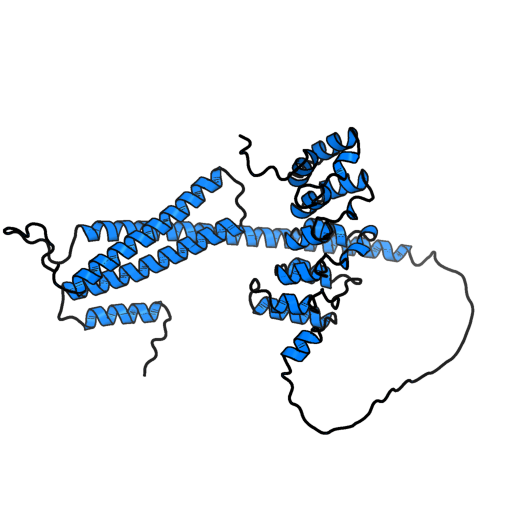2 -14.093 1.00 92.69 268 VAL A O 1
ATOM 2043 N N . ALA A 1 269 ? 28.105 3.801 -12.604 1.00 92.25 269 ALA A N 1
ATOM 2044 C CA . ALA A 1 269 ? 27.715 5.150 -13.008 1.00 92.25 269 ALA A CA 1
ATOM 2045 C C . ALA A 1 269 ? 28.860 6.160 -12.822 1.00 92.25 269 ALA A C 1
ATOM 2047 O O . ALA A 1 269 ? 29.067 7.012 -13.680 1.00 92.25 269 ALA A O 1
ATOM 2048 N N . THR A 1 270 ? 29.645 6.033 -11.748 1.00 94.12 270 THR A N 1
ATOM 2049 C CA . THR A 1 270 ? 30.810 6.898 -11.496 1.00 94.12 270 THR A CA 1
ATOM 2050 C C . THR A 1 270 ? 31.895 6.706 -12.556 1.00 94.12 270 THR A C 1
ATOM 2052 O O . THR A 1 270 ? 32.434 7.688 -13.069 1.00 94.12 270 THR A O 1
ATOM 2055 N N . ILE A 1 271 ? 32.182 5.459 -12.946 1.00 94.69 271 ILE A N 1
ATOM 2056 C CA . ILE A 1 271 ? 33.135 5.162 -14.026 1.00 94.69 271 ILE A CA 1
ATOM 2057 C C . ILE A 1 271 ? 32.644 5.758 -15.348 1.00 94.69 271 ILE A C 1
ATOM 2059 O O . ILE A 1 271 ? 33.414 6.432 -16.027 1.00 94.69 271 ILE A O 1
ATOM 2063 N N . ILE A 1 272 ? 31.366 5.570 -15.694 1.00 94.19 272 ILE A N 1
ATOM 2064 C CA . ILE A 1 272 ? 30.785 6.113 -16.931 1.00 94.19 272 ILE A CA 1
ATOM 2065 C C . ILE A 1 272 ? 30.860 7.642 -16.939 1.00 94.19 272 ILE A C 1
ATOM 2067 O O . ILE A 1 272 ? 31.318 8.217 -17.925 1.00 94.19 272 ILE A O 1
ATOM 2071 N N . ALA A 1 273 ? 30.471 8.304 -15.846 1.00 94.69 273 ALA A N 1
ATOM 2072 C CA . ALA A 1 273 ? 30.553 9.758 -15.723 1.00 94.69 273 ALA A CA 1
ATOM 2073 C C . ALA A 1 273 ? 31.998 10.255 -15.891 1.00 94.69 273 ALA A C 1
ATOM 2075 O O . ALA A 1 273 ? 32.240 11.228 -16.597 1.00 94.69 273 ALA A O 1
ATOM 2076 N N . THR A 1 274 ? 32.972 9.546 -15.316 1.00 93.94 274 THR A N 1
ATOM 2077 C CA . THR A 1 274 ? 34.394 9.906 -15.427 1.00 93.94 274 THR A CA 1
ATOM 2078 C C . THR A 1 274 ? 34.910 9.735 -16.859 1.00 93.94 274 THR A C 1
ATOM 2080 O O . THR A 1 274 ? 35.501 10.658 -17.411 1.00 93.94 274 THR A O 1
ATOM 2083 N N . VAL A 1 275 ? 34.639 8.590 -17.496 1.00 94.06 275 VAL A N 1
ATOM 2084 C CA . VAL A 1 275 ? 35.082 8.296 -18.872 1.00 94.06 275 VAL A CA 1
ATOM 2085 C C . VAL A 1 275 ? 34.465 9.272 -19.876 1.00 94.06 275 VAL A C 1
ATOM 2087 O O . VAL A 1 275 ? 35.161 9.794 -20.745 1.00 94.06 275 VAL A O 1
ATOM 2090 N N . THR A 1 276 ? 33.168 9.554 -19.745 1.00 92.69 276 THR A N 1
ATOM 2091 C CA . THR A 1 276 ? 32.449 10.480 -20.638 1.00 92.69 276 THR A CA 1
ATOM 2092 C C . THR A 1 276 ? 32.867 11.932 -20.424 1.00 92.69 276 THR A C 1
ATOM 2094 O O . THR A 1 276 ? 32.979 12.682 -21.392 1.00 92.69 276 THR A O 1
ATOM 2097 N N . PHE A 1 277 ? 33.181 12.321 -19.184 1.00 93.12 277 PHE A N 1
ATOM 2098 C CA . PHE A 1 277 ? 33.775 13.621 -18.885 1.00 93.12 277 PHE A CA 1
ATOM 2099 C C . PHE A 1 277 ? 35.147 13.783 -19.552 1.00 93.12 277 PHE A C 1
ATOM 2101 O O . PHE A 1 277 ? 35.403 14.804 -20.184 1.00 93.12 277 PHE A O 1
ATOM 2108 N N . THR A 1 278 ? 36.016 12.769 -19.485 1.00 91.44 278 THR A N 1
ATOM 2109 C CA . THR A 1 278 ? 37.312 12.800 -20.182 1.00 91.44 278 THR A CA 1
ATOM 2110 C C . THR A 1 278 ? 37.134 12.871 -21.701 1.00 91.44 278 THR A C 1
ATOM 2112 O O . THR A 1 278 ? 37.799 13.675 -22.356 1.00 91.44 278 THR A O 1
ATOM 2115 N N . ALA A 1 279 ? 36.186 12.109 -22.257 1.00 88.75 279 ALA A N 1
ATOM 2116 C CA . ALA A 1 279 ? 35.886 12.096 -23.690 1.00 88.75 279 ALA A CA 1
ATOM 2117 C C . ALA A 1 279 ? 35.463 13.468 -24.248 1.00 88.75 279 ALA A C 1
ATOM 2119 O O . ALA A 1 279 ? 35.659 13.723 -25.437 1.00 88.75 279 ALA A O 1
ATOM 2120 N N . ALA A 1 280 ? 34.936 14.366 -23.407 1.00 86.44 280 ALA A N 1
ATOM 2121 C CA . ALA A 1 280 ? 34.612 15.736 -23.801 1.00 86.44 280 ALA A CA 1
ATOM 2122 C C . ALA A 1 280 ? 35.856 16.565 -24.178 1.00 86.44 280 ALA A C 1
ATOM 2124 O O . ALA A 1 280 ? 35.751 17.476 -24.995 1.00 86.44 280 ALA A O 1
ATOM 2125 N N . PHE A 1 281 ? 37.028 16.236 -23.621 1.00 85.44 281 PHE A N 1
ATOM 2126 C CA . PHE A 1 281 ? 38.292 16.944 -23.866 1.00 85.44 281 PHE A CA 1
ATOM 2127 C C . PHE A 1 281 ? 39.276 16.145 -24.729 1.00 85.44 281 PHE A C 1
ATOM 2129 O O . PHE A 1 281 ? 40.167 16.725 -25.351 1.00 85.44 281 PHE A O 1
ATOM 2136 N N . THR A 1 282 ? 39.120 14.823 -24.810 1.00 86.44 282 THR A N 1
ATOM 2137 C CA . THR A 1 282 ? 39.955 13.945 -25.642 1.00 86.44 282 THR A CA 1
ATOM 2138 C C . THR A 1 282 ? 39.214 13.547 -26.914 1.00 86.44 282 THR A C 1
ATOM 2140 O O . THR A 1 282 ? 38.892 12.376 -27.128 1.00 86.44 282 THR A O 1
ATOM 2143 N N . VAL A 1 283 ? 38.898 14.538 -27.751 1.00 85.00 283 VAL A N 1
ATOM 2144 C CA . VAL A 1 283 ? 38.131 14.296 -28.975 1.00 85.00 283 VAL A CA 1
ATOM 2145 C C . VAL A 1 283 ? 38.950 13.514 -30.013 1.00 85.00 283 VAL A C 1
ATOM 2147 O O . VAL A 1 283 ? 40.122 13.826 -30.256 1.00 85.00 283 VAL A O 1
ATOM 2150 N N . PRO A 1 284 ? 38.350 12.504 -30.664 1.00 81.38 284 PRO A N 1
ATOM 2151 C CA . PRO A 1 284 ? 39.010 11.770 -31.733 1.00 81.38 284 PRO A CA 1
ATOM 2152 C C . PRO A 1 284 ? 39.363 12.694 -32.906 1.00 81.38 284 PRO A C 1
ATOM 2154 O O . PRO A 1 284 ? 38.531 13.479 -33.358 1.00 81.38 284 PRO A O 1
ATOM 2157 N N . GLY A 1 285 ? 40.590 12.577 -33.420 1.00 80.25 285 GLY A N 1
ATOM 2158 C CA . GLY A 1 285 ? 41.088 13.398 -34.531 1.00 80.25 285 GLY A CA 1
ATOM 2159 C C . GLY A 1 285 ? 41.735 14.726 -34.119 1.00 80.25 285 GLY A C 1
ATOM 2160 O O . GLY A 1 285 ? 42.239 15.428 -34.988 1.00 80.25 285 GLY A O 1
ATOM 2161 N N . GLY A 1 286 ? 41.772 15.048 -32.820 1.00 85.50 286 GLY A N 1
ATOM 2162 C CA . GLY A 1 286 ? 42.453 16.234 -32.301 1.00 85.50 286 GLY A CA 1
ATOM 2163 C C . GLY A 1 286 ? 41.749 17.553 -32.630 1.00 85.50 286 GLY A C 1
ATOM 2164 O O . GLY A 1 286 ? 40.564 17.590 -32.979 1.00 85.50 286 GLY A O 1
ATOM 2165 N N . TYR A 1 287 ? 42.498 18.645 -32.494 1.00 87.25 287 TYR A N 1
ATOM 2166 C CA . TYR A 1 287 ? 42.010 20.013 -32.653 1.00 87.25 287 TYR A CA 1
ATOM 2167 C C . TYR A 1 287 ? 42.681 20.696 -33.842 1.00 87.25 287 TYR A C 1
ATOM 2169 O O . TYR A 1 287 ? 43.859 20.459 -34.109 1.00 87.25 287 TYR A O 1
ATOM 2177 N N . GLU A 1 288 ? 41.944 21.555 -34.542 1.00 85.00 288 GLU A N 1
ATOM 2178 C CA . GLU A 1 288 ? 42.517 22.397 -35.587 1.00 85.00 288 GLU A CA 1
ATOM 2179 C C . GLU A 1 288 ? 43.496 23.408 -34.973 1.00 85.00 288 GLU A C 1
ATOM 2181 O O . GLU A 1 288 ? 43.171 24.144 -34.034 1.00 85.00 288 GLU A O 1
ATOM 2186 N N . SER A 1 289 ? 44.711 23.434 -35.520 1.00 76.12 289 SER A N 1
ATOM 2187 C CA . SER A 1 289 ? 45.766 24.386 -35.182 1.00 76.12 289 SER A CA 1
ATOM 2188 C C . SER A 1 289 ? 46.071 25.258 -36.407 1.00 76.12 289 SER A C 1
ATOM 2190 O O . SER A 1 289 ? 47.002 24.971 -37.158 1.00 76.12 289 SER A O 1
ATOM 2192 N N . GLY A 1 290 ? 45.248 26.288 -36.635 1.00 67.44 290 GLY A N 1
ATOM 2193 C CA . GLY A 1 290 ? 45.440 27.297 -37.687 1.00 67.44 290 GLY A CA 1
ATOM 2194 C C . GLY A 1 290 ? 44.219 28.215 -37.870 1.00 67.44 290 GLY A C 1
ATOM 2195 O O . GLY A 1 290 ? 43.116 27.720 -38.083 1.00 67.44 290 GLY A O 1
ATOM 2196 N N . ASP A 1 291 ? 44.430 29.537 -37.794 1.00 68.50 291 ASP A N 1
ATOM 2197 C CA . ASP A 1 291 ? 43.442 30.620 -38.001 1.00 68.50 291 ASP A CA 1
ATOM 2198 C C . ASP A 1 291 ? 42.121 30.514 -37.188 1.00 68.50 291 ASP A C 1
ATOM 2200 O O . ASP A 1 291 ? 42.085 29.931 -36.108 1.00 68.50 291 ASP A O 1
ATOM 2204 N N . ILE A 1 292 ? 41.039 31.156 -37.663 1.00 73.50 292 ILE A N 1
ATOM 2205 C CA . ILE A 1 292 ? 39.768 31.496 -36.975 1.00 73.50 292 ILE A CA 1
ATOM 2206 C C . ILE A 1 292 ? 39.091 30.299 -36.264 1.00 73.50 292 ILE A C 1
ATOM 2208 O O . ILE A 1 292 ? 38.308 30.496 -35.338 1.00 73.50 292 ILE A O 1
ATOM 2212 N N . ASN A 1 293 ? 39.401 29.059 -36.661 1.00 77.50 293 ASN A N 1
ATOM 2213 C CA . ASN A 1 293 ? 38.832 27.827 -36.097 1.00 77.50 293 ASN A CA 1
ATOM 2214 C C . ASN A 1 293 ? 39.740 27.141 -35.058 1.00 77.50 293 ASN A C 1
ATOM 2216 O O . ASN A 1 293 ? 39.524 25.971 -34.729 1.00 77.50 293 ASN A O 1
ATOM 2220 N N . GLN A 1 294 ? 40.756 27.837 -34.539 1.00 83.12 294 GLN A N 1
ATOM 2221 C CA . GLN A 1 294 ? 41.679 27.294 -33.545 1.00 83.12 294 GLN A CA 1
ATOM 2222 C C . GLN A 1 294 ? 40.932 26.696 -32.339 1.00 83.12 294 GLN A C 1
ATOM 2224 O O . GLN A 1 294 ? 40.118 27.356 -31.694 1.00 83.12 294 GLN A O 1
ATOM 2229 N N . GLY A 1 295 ? 41.226 25.430 -32.026 1.00 79.19 295 GLY A N 1
ATOM 2230 C CA . GLY A 1 295 ? 40.592 24.702 -30.920 1.00 79.19 295 GLY A CA 1
ATOM 2231 C C . GLY A 1 295 ? 39.268 24.009 -31.270 1.00 79.19 295 GLY A C 1
ATOM 2232 O O . GLY A 1 295 ? 38.677 23.369 -30.402 1.00 79.19 295 GLY A O 1
ATOM 2233 N N . LEU A 1 296 ? 38.801 24.071 -32.523 1.00 83.75 296 LEU A N 1
ATOM 2234 C CA . LEU A 1 296 ? 37.672 23.263 -32.982 1.00 83.75 296 LEU A CA 1
ATOM 2235 C C . LEU A 1 296 ? 38.123 21.823 -33.262 1.00 83.75 296 LEU A C 1
ATOM 2237 O O . LEU A 1 296 ? 39.217 21.587 -33.769 1.00 83.75 296 LEU A O 1
ATOM 2241 N N . ALA A 1 297 ? 37.274 20.839 -32.963 1.00 86.81 297 ALA A N 1
ATOM 2242 C CA . ALA A 1 297 ? 37.561 19.454 -33.323 1.00 86.81 297 ALA A CA 1
ATOM 2243 C C . ALA A 1 297 ? 37.623 19.290 -34.853 1.00 86.81 297 ALA A C 1
ATOM 2245 O O . ALA A 1 297 ? 36.683 19.672 -35.560 1.00 86.81 297 ALA A O 1
ATOM 2246 N N . VAL A 1 298 ? 38.682 18.645 -35.352 1.00 85.19 298 VAL A N 1
ATOM 2247 C CA . VAL A 1 298 ? 38.935 18.441 -36.797 1.00 85.19 298 VAL A CA 1
ATOM 2248 C C . VAL A 1 298 ? 37.772 17.709 -37.484 1.00 85.19 298 VAL A C 1
ATOM 2250 O O . VAL A 1 298 ? 37.434 17.955 -38.641 1.00 85.19 298 VAL A O 1
ATOM 2253 N N . LEU A 1 299 ? 37.095 16.818 -36.755 1.00 85.12 299 LEU A N 1
ATOM 2254 C CA . LEU A 1 299 ? 35.978 16.021 -37.266 1.00 85.12 299 LEU A CA 1
ATOM 2255 C C . LEU A 1 299 ? 34.598 16.671 -37.052 1.00 85.12 299 LEU A C 1
ATOM 2257 O O . LEU A 1 299 ? 33.587 16.046 -37.370 1.00 85.12 299 LEU A O 1
ATOM 2261 N N . SER A 1 300 ? 34.525 17.921 -36.576 1.00 84.19 300 SER A N 1
ATOM 2262 C CA . SER A 1 300 ? 33.277 18.625 -36.207 1.00 84.19 300 SER A CA 1
ATOM 2263 C C . SER A 1 300 ? 32.193 18.645 -37.297 1.00 84.19 300 SER A C 1
ATOM 2265 O O . SER A 1 300 ? 30.994 18.648 -36.997 1.00 84.19 300 SER A O 1
ATOM 2267 N N . LYS A 1 301 ? 32.588 18.616 -38.575 1.00 83.62 301 LYS A N 1
ATOM 2268 C CA . LYS A 1 301 ? 31.665 18.605 -39.723 1.00 83.62 301 LYS A CA 1
ATOM 2269 C C . LYS A 1 301 ? 31.063 17.223 -40.013 1.00 83.62 301 LYS A C 1
ATOM 2271 O O . LYS A 1 301 ? 30.028 17.150 -40.672 1.00 83.62 301 LYS A O 1
ATOM 2276 N N . ARG A 1 302 ? 31.655 16.129 -39.518 1.00 86.31 302 ARG A N 1
ATOM 2277 C CA . ARG A 1 302 ? 31.162 14.763 -39.760 1.00 86.31 302 ARG A CA 1
ATOM 2278 C C . ARG A 1 302 ? 29.956 14.445 -38.877 1.00 86.31 302 ARG A C 1
ATOM 2280 O O . ARG A 1 302 ? 29.986 14.642 -37.665 1.00 86.31 302 ARG A O 1
ATOM 2287 N N . ALA A 1 303 ? 28.916 13.862 -39.471 1.00 84.94 303 ALA A N 1
ATOM 2288 C CA . ALA A 1 303 ? 27.709 13.458 -38.743 1.00 84.94 303 ALA A CA 1
ATOM 2289 C C . ALA A 1 303 ? 28.004 12.443 -37.622 1.00 84.94 303 ALA A C 1
ATOM 2291 O O . ALA A 1 303 ? 27.481 12.578 -36.519 1.00 84.94 303 ALA A O 1
ATOM 2292 N N . ALA A 1 304 ? 28.902 11.485 -37.868 1.00 85.81 304 ALA A N 1
ATOM 2293 C CA . ALA A 1 304 ? 29.313 10.496 -36.871 1.00 85.81 304 ALA A CA 1
ATOM 2294 C C . ALA A 1 304 ? 29.991 11.125 -35.645 1.00 85.81 304 ALA A C 1
ATOM 2296 O O . ALA A 1 304 ? 29.743 10.707 -34.519 1.00 85.81 304 ALA A O 1
ATOM 2297 N N . PHE A 1 305 ? 30.779 12.184 -35.845 1.00 88.94 305 PHE A N 1
ATOM 2298 C CA . PHE A 1 305 ? 31.393 12.920 -34.743 1.00 88.94 305 PHE A CA 1
ATOM 2299 C C . PHE A 1 305 ? 30.349 13.679 -33.913 1.00 88.94 305 PHE A C 1
ATOM 2301 O O . PHE A 1 305 ? 30.399 13.672 -32.687 1.00 88.94 305 PHE A O 1
ATOM 2308 N N . LYS A 1 306 ? 29.343 14.283 -34.559 1.00 89.69 306 LYS A N 1
ATOM 2309 C CA . LYS A 1 306 ? 28.223 14.914 -33.840 1.00 89.69 306 LYS A CA 1
ATOM 2310 C C . LYS A 1 306 ? 27.438 13.892 -33.012 1.00 89.69 306 LYS A C 1
ATOM 2312 O O . LYS A 1 306 ? 27.111 14.171 -31.862 1.00 89.69 306 LYS A O 1
ATOM 2317 N N . ALA A 1 307 ? 27.191 12.701 -33.563 1.00 89.25 307 ALA A N 1
ATOM 2318 C CA . ALA A 1 307 ? 26.562 11.599 -32.834 1.00 89.25 307 ALA A CA 1
ATOM 2319 C C . ALA A 1 307 ? 27.407 11.146 -31.629 1.00 89.25 307 ALA A C 1
ATOM 2321 O O . ALA A 1 307 ? 26.856 10.966 -30.546 1.00 89.25 307 ALA A O 1
ATOM 2322 N N . PHE A 1 308 ? 28.734 11.060 -31.783 1.00 91.94 308 PHE A N 1
ATOM 2323 C CA . PHE A 1 308 ? 29.673 10.760 -30.696 1.00 91.94 308 PHE A CA 1
ATOM 2324 C C . PHE A 1 308 ? 29.571 11.762 -29.541 1.00 91.94 308 PHE A C 1
ATOM 2326 O O . PHE A 1 308 ? 29.458 11.359 -28.382 1.00 91.94 308 PHE A O 1
ATOM 2333 N N . VAL A 1 309 ? 29.572 13.064 -29.838 1.00 92.19 309 VAL A N 1
ATOM 2334 C CA . VAL A 1 309 ? 29.494 14.111 -28.806 1.00 92.19 309 VAL A CA 1
ATOM 2335 C C . VAL A 1 309 ? 28.145 14.075 -28.083 1.00 92.19 309 VAL A C 1
ATOM 2337 O O . VAL A 1 309 ? 28.107 14.100 -26.854 1.00 92.19 309 VAL A O 1
ATOM 2340 N N . ILE A 1 310 ? 27.036 13.954 -28.823 1.00 92.75 310 ILE A N 1
ATOM 2341 C CA . ILE A 1 310 ? 25.684 13.896 -28.241 1.00 92.75 310 ILE A CA 1
ATOM 2342 C C . ILE A 1 310 ? 25.525 12.655 -27.356 1.00 92.75 310 ILE A C 1
ATOM 2344 O O . ILE A 1 310 ? 25.017 12.752 -26.240 1.00 92.75 310 ILE A O 1
ATOM 2348 N N . ALA A 1 311 ? 25.982 11.493 -27.823 1.00 92.94 311 ALA A N 1
ATOM 2349 C CA . ALA A 1 311 ? 25.874 10.245 -27.079 1.00 92.94 311 ALA A CA 1
ATOM 2350 C C . ALA A 1 311 ? 26.709 10.264 -25.785 1.00 92.94 311 ALA A C 1
ATOM 2352 O O . ALA A 1 311 ? 26.206 9.858 -24.737 1.00 92.94 311 ALA A O 1
ATOM 2353 N N . ASN A 1 312 ? 27.931 10.816 -25.810 1.00 94.06 312 ASN A N 1
ATOM 2354 C CA . ASN A 1 312 ? 28.731 11.015 -24.593 1.00 94.06 312 ASN A CA 1
ATOM 2355 C C . ASN A 1 312 ? 28.064 11.987 -23.611 1.00 94.06 312 ASN A C 1
ATOM 2357 O O . ASN A 1 312 ? 28.054 11.725 -22.411 1.00 94.06 312 ASN A O 1
ATOM 2361 N N . ALA A 1 313 ? 27.464 13.077 -24.102 1.00 94.12 313 ALA A N 1
ATOM 2362 C CA . ALA A 1 313 ? 26.753 14.033 -23.253 1.00 94.12 313 ALA A CA 1
ATOM 2363 C C . ALA A 1 313 ? 25.518 13.404 -22.584 1.00 94.12 313 ALA A C 1
ATOM 2365 O O . ALA A 1 313 ? 25.280 13.615 -21.394 1.00 94.12 313 ALA A O 1
ATOM 2366 N N . LEU A 1 314 ? 24.758 12.582 -23.317 1.00 94.56 314 LEU A N 1
ATOM 2367 C CA . LEU A 1 314 ? 23.634 11.820 -22.765 1.00 94.56 314 LEU A CA 1
ATOM 2368 C C . LEU A 1 314 ? 24.101 10.789 -21.731 1.00 94.56 314 LEU A C 1
ATOM 2370 O O . LEU A 1 314 ? 23.515 10.696 -20.652 1.00 94.56 314 LEU A O 1
ATOM 2374 N N . ALA A 1 315 ? 25.178 10.053 -22.019 1.00 95.50 315 ALA A N 1
ATOM 2375 C CA . ALA A 1 315 ? 25.762 9.093 -21.086 1.00 95.50 315 ALA A CA 1
ATOM 2376 C C . ALA A 1 315 ? 26.237 9.774 -19.788 1.00 95.50 315 ALA A C 1
ATOM 2378 O O . ALA A 1 315 ? 25.941 9.288 -18.692 1.00 95.50 315 ALA A O 1
ATOM 2379 N N . PHE A 1 316 ? 26.887 10.936 -19.892 1.00 95.56 316 PHE A N 1
ATOM 2380 C CA . PHE A 1 316 ? 27.284 11.757 -18.746 1.00 95.56 316 PHE A CA 1
ATOM 2381 C C . PHE A 1 316 ? 26.071 12.262 -17.949 1.00 95.56 316 PHE A C 1
ATOM 2383 O O . PHE A 1 316 ? 26.034 12.153 -16.723 1.00 95.56 316 PHE A O 1
ATOM 2390 N N . GLY A 1 317 ? 25.040 12.764 -18.634 1.00 95.25 317 GLY A N 1
ATOM 2391 C CA . GLY A 1 317 ? 23.820 13.267 -18.002 1.00 95.25 317 GLY A CA 1
ATOM 2392 C C . GLY A 1 317 ? 23.063 12.184 -17.231 1.00 95.25 317 GLY A C 1
ATOM 2393 O O . GLY A 1 317 ? 22.727 12.373 -16.060 1.00 95.25 317 GLY A O 1
ATOM 2394 N N . PHE A 1 318 ? 22.836 11.020 -17.847 1.00 95.31 318 PHE A N 1
ATOM 2395 C CA . PHE A 1 318 ? 22.130 9.910 -17.203 1.00 95.31 318 PHE A CA 1
ATOM 2396 C C . PHE A 1 318 ? 22.926 9.281 -16.052 1.00 95.31 318 PHE A C 1
ATOM 2398 O O . PHE A 1 318 ? 22.342 8.974 -15.009 1.00 95.31 318 PHE A O 1
ATOM 2405 N N . SER A 1 319 ? 24.247 9.129 -16.194 1.00 95.69 319 SER A N 1
ATOM 2406 C CA . SER A 1 319 ? 25.101 8.607 -15.117 1.00 95.69 319 SER A CA 1
ATOM 2407 C C . SER A 1 319 ? 25.172 9.571 -13.928 1.00 95.69 319 SER A C 1
ATOM 2409 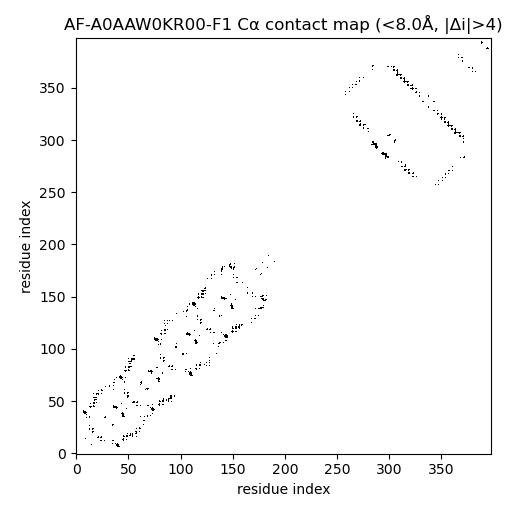O O . SER A 1 319 ? 24.982 9.146 -12.787 1.00 95.69 319 SER A O 1
ATOM 2411 N N . THR A 1 320 ? 25.308 10.876 -14.175 1.00 94.25 320 THR A N 1
ATOM 2412 C CA . THR A 1 320 ? 25.289 11.904 -13.122 1.00 94.25 320 THR A CA 1
ATOM 2413 C C . THR A 1 320 ? 23.927 11.972 -12.426 1.00 94.25 320 THR A C 1
ATOM 2415 O O . THR A 1 320 ? 23.862 12.003 -11.197 1.00 94.25 320 THR A O 1
ATOM 2418 N N . ALA A 1 321 ? 22.819 11.905 -13.173 1.00 93.31 321 ALA A N 1
ATOM 2419 C CA . ALA A 1 321 ? 21.476 11.848 -12.592 1.00 93.31 321 ALA A CA 1
ATOM 2420 C C . ALA A 1 321 ? 21.273 10.596 -11.717 1.00 93.31 321 ALA A C 1
ATOM 2422 O O . ALA A 1 321 ? 20.690 10.690 -10.636 1.00 93.31 321 ALA A O 1
ATOM 2423 N N . SER A 1 322 ? 21.791 9.437 -12.140 1.00 92.62 322 SER A N 1
ATOM 2424 C CA . SER A 1 322 ? 21.786 8.202 -11.342 1.00 92.62 322 SER A CA 1
ATOM 2425 C C . SER A 1 322 ? 22.530 8.381 -10.010 1.00 92.62 322 SER A C 1
ATOM 2427 O O . SER A 1 322 ? 21.982 8.058 -8.952 1.00 92.62 322 SER A O 1
ATOM 2429 N N . ILE A 1 323 ? 23.734 8.970 -10.041 1.00 91.94 323 ILE A N 1
ATOM 2430 C CA . ILE A 1 323 ? 24.537 9.270 -8.843 1.00 91.94 323 ILE A CA 1
ATOM 2431 C C . ILE A 1 323 ? 23.780 10.216 -7.907 1.00 91.94 323 ILE A C 1
ATOM 2433 O O . ILE A 1 323 ? 23.683 9.946 -6.710 1.00 91.94 323 ILE A O 1
ATOM 2437 N N . LEU A 1 324 ? 23.186 11.289 -8.439 1.00 90.31 324 LEU A N 1
ATOM 2438 C CA . LEU A 1 324 ? 22.423 12.252 -7.642 1.00 90.31 324 LEU A CA 1
ATOM 2439 C C . LEU A 1 324 ? 21.217 11.599 -6.963 1.00 90.31 324 LEU A C 1
ATOM 2441 O O . LEU A 1 324 ? 21.000 11.820 -5.774 1.00 90.31 324 LEU A O 1
ATOM 2445 N N . VAL A 1 325 ? 20.458 10.752 -7.667 1.00 89.12 325 VAL A N 1
ATOM 2446 C CA . VAL A 1 325 ? 19.328 10.018 -7.071 1.00 89.12 325 VAL A CA 1
ATOM 2447 C C . VAL A 1 325 ? 19.791 9.140 -5.903 1.00 89.12 325 VAL A C 1
ATOM 2449 O O . VAL A 1 325 ? 19.135 9.126 -4.858 1.00 89.12 325 VAL A O 1
ATOM 2452 N N . TYR A 1 326 ? 20.931 8.455 -6.035 1.00 85.12 326 TYR A N 1
ATOM 2453 C CA . TYR A 1 326 ? 21.521 7.681 -4.938 1.00 85.12 326 TYR A CA 1
ATOM 2454 C C . TYR A 1 326 ? 21.979 8.564 -3.779 1.00 85.12 326 TYR A C 1
ATOM 2456 O O . TYR A 1 326 ? 21.665 8.269 -2.627 1.00 85.12 326 TYR A O 1
ATOM 2464 N N . MET A 1 327 ? 22.671 9.664 -4.072 1.00 84.06 327 MET A N 1
ATOM 2465 C CA . MET A 1 327 ? 23.174 10.598 -3.069 1.00 84.06 327 MET A CA 1
ATOM 2466 C C . MET A 1 327 ? 22.026 11.233 -2.273 1.00 84.06 327 MET A C 1
ATOM 2468 O O . MET A 1 327 ? 22.055 11.244 -1.044 1.00 84.06 327 MET A O 1
ATOM 2472 N N . PHE A 1 328 ? 20.961 11.683 -2.943 1.00 81.94 328 PHE A N 1
ATOM 2473 C CA . PHE A 1 328 ? 19.765 12.208 -2.282 1.00 81.94 328 PHE A CA 1
ATOM 2474 C C . PHE A 1 328 ? 19.029 11.135 -1.475 1.00 81.94 328 PHE A C 1
ATOM 2476 O O . PHE A 1 328 ? 18.548 11.428 -0.380 1.00 81.94 328 PHE A O 1
ATOM 2483 N N . SER A 1 329 ? 18.973 9.892 -1.965 1.00 75.62 329 SER A N 1
ATOM 2484 C CA . SER A 1 329 ? 18.416 8.774 -1.195 1.00 75.62 329 SER A CA 1
ATOM 2485 C C . SER A 1 329 ? 19.243 8.464 0.058 1.00 75.62 329 SER A C 1
ATOM 2487 O O . SER A 1 329 ? 18.666 8.129 1.091 1.00 75.62 329 SER A O 1
ATOM 2489 N N . ALA A 1 330 ? 20.572 8.581 -0.007 1.00 74.00 330 ALA A N 1
ATOM 2490 C CA . ALA A 1 330 ? 21.462 8.344 1.127 1.00 74.00 330 ALA A CA 1
ATOM 2491 C C . ALA A 1 330 ? 21.379 9.470 2.173 1.00 74.00 330 ALA A C 1
ATOM 2493 O O . ALA A 1 330 ? 21.275 9.189 3.364 1.00 74.00 330 ALA A O 1
ATOM 2494 N N . MET A 1 331 ? 21.346 10.735 1.737 1.00 70.75 331 MET A N 1
ATOM 2495 C CA . MET A 1 331 ? 21.245 11.894 2.634 1.00 70.75 331 MET A CA 1
ATOM 2496 C C . MET A 1 331 ? 19.896 11.966 3.364 1.00 70.75 331 MET A C 1
ATOM 2498 O O . MET A 1 331 ? 19.858 12.292 4.549 1.00 70.75 331 MET A O 1
ATOM 2502 N N . ARG A 1 332 ? 18.784 11.636 2.691 1.00 63.91 332 ARG A N 1
ATOM 2503 C CA . ARG A 1 332 ? 17.444 11.630 3.314 1.00 63.91 332 ARG A CA 1
ATOM 2504 C C . ARG A 1 332 ? 17.240 10.465 4.283 1.00 63.91 332 ARG A C 1
ATOM 2506 O O . ARG A 1 332 ? 16.549 10.626 5.285 1.00 63.91 332 ARG A O 1
ATOM 2513 N N . GLY A 1 333 ? 17.926 9.342 4.064 1.00 57.88 333 GLY A N 1
ATOM 2514 C CA . GLY A 1 333 ? 17.918 8.198 4.979 1.00 57.88 333 GLY A CA 1
ATOM 2515 C C . GLY A 1 333 ? 18.511 8.471 6.370 1.00 57.88 333 GLY A C 1
ATOM 2516 O O . GLY A 1 333 ? 18.294 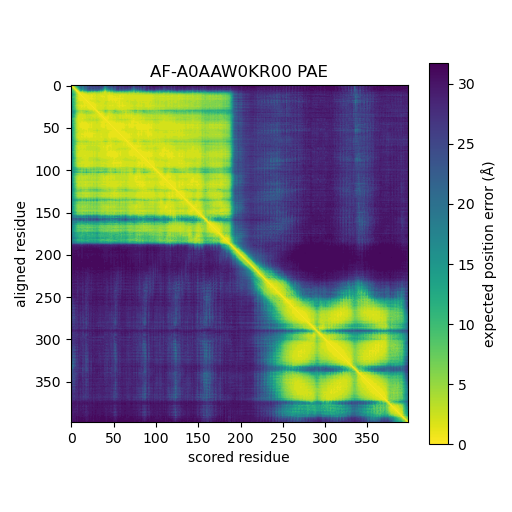7.661 7.266 1.00 57.88 333 GLY A O 1
ATOM 2517 N N . LEU A 1 334 ? 19.230 9.587 6.561 1.00 51.69 334 LEU A N 1
ATOM 2518 C CA . LEU A 1 334 ? 19.728 10.044 7.867 1.00 51.69 334 LEU A CA 1
ATOM 2519 C C . LEU A 1 334 ? 18.741 10.971 8.607 1.00 51.69 334 LEU A C 1
ATOM 2521 O O . LEU A 1 334 ? 18.942 11.225 9.792 1.00 51.69 334 LEU A O 1
ATOM 2525 N N . ARG A 1 335 ? 17.696 11.487 7.935 1.00 49.00 335 ARG A N 1
ATOM 2526 C CA . ARG A 1 335 ? 16.726 12.447 8.505 1.00 49.00 335 ARG A CA 1
ATOM 2527 C C . ARG A 1 335 ? 15.313 11.887 8.723 1.00 49.00 335 ARG A C 1
ATOM 2529 O O . ARG A 1 335 ? 14.620 12.423 9.578 1.00 49.00 335 ARG A O 1
ATOM 2536 N N . GLU A 1 336 ? 14.891 10.828 8.023 1.00 53.69 336 GLU A N 1
ATOM 2537 C CA . GLU A 1 336 ? 13.521 10.279 8.109 1.00 53.69 336 GLU A CA 1
ATOM 2538 C C . GLU A 1 336 ? 13.465 8.738 8.039 1.00 53.69 336 GLU A C 1
ATOM 2540 O O . GLU A 1 336 ? 14.285 8.094 7.379 1.00 53.69 336 GLU A O 1
ATOM 2545 N N . VAL A 1 337 ? 12.442 8.131 8.666 1.00 53.31 337 VAL A N 1
ATOM 2546 C CA . VAL A 1 337 ? 12.083 6.706 8.497 1.00 53.31 337 VAL A CA 1
ATOM 2547 C C . VAL A 1 337 ? 11.368 6.534 7.154 1.00 53.31 337 VAL A C 1
ATOM 2549 O O . VAL A 1 337 ? 10.151 6.408 7.061 1.00 53.31 337 VAL A O 1
ATOM 2552 N N . GLU A 1 338 ? 12.142 6.585 6.075 1.00 55.44 338 GLU A N 1
ATOM 2553 C CA . GLU A 1 338 ? 11.627 6.462 4.714 1.00 55.44 338 GLU A CA 1
ATOM 2554 C C . GLU A 1 338 ? 11.113 5.028 4.462 1.00 55.44 338 GLU A C 1
ATOM 2556 O O . GLU A 1 338 ? 11.826 4.041 4.678 1.00 55.44 338 GLU A O 1
ATOM 2561 N N . SER A 1 339 ? 9.860 4.894 4.011 1.00 59.69 339 SER A N 1
ATOM 2562 C CA . SER A 1 339 ? 9.217 3.593 3.778 1.00 59.69 339 SER A CA 1
ATOM 2563 C C . SER A 1 339 ? 10.042 2.718 2.822 1.00 59.69 339 SER A C 1
ATOM 2565 O O . SER A 1 339 ? 10.466 3.165 1.754 1.00 59.69 339 SER A O 1
ATOM 2567 N N . TYR A 1 340 ? 10.215 1.428 3.146 1.00 61.03 340 TYR A N 1
ATOM 2568 C CA . TYR A 1 340 ? 10.960 0.452 2.326 1.00 61.03 340 TYR A CA 1
ATOM 2569 C C . TYR A 1 340 ? 10.535 0.449 0.842 1.00 61.03 340 TYR A C 1
ATOM 2571 O O . TYR A 1 340 ? 11.357 0.235 -0.055 1.00 61.03 340 TYR A O 1
ATOM 2579 N N . LYS A 1 341 ? 9.249 0.713 0.564 1.00 62.81 341 LYS A N 1
ATOM 2580 C CA . LYS A 1 341 ? 8.707 0.808 -0.802 1.00 62.81 341 LYS A CA 1
ATOM 2581 C C . LYS A 1 341 ? 9.277 2.000 -1.581 1.00 62.81 341 LYS A C 1
ATOM 2583 O O . LYS A 1 341 ? 9.551 1.855 -2.774 1.00 62.81 341 LYS A O 1
ATOM 2588 N N . ASP A 1 342 ? 9.486 3.137 -0.924 1.00 69.00 342 ASP A N 1
ATOM 2589 C CA . ASP A 1 342 ? 10.001 4.352 -1.556 1.00 69.00 342 ASP A CA 1
ATOM 2590 C C . ASP A 1 342 ? 11.499 4.211 -1.874 1.00 69.00 342 ASP A C 1
ATOM 2592 O O . ASP A 1 342 ? 11.915 4.377 -3.025 1.00 69.00 342 ASP A O 1
ATOM 2596 N N . ARG A 1 343 ? 12.290 3.707 -0.913 1.00 69.31 343 ARG A N 1
ATOM 2597 C CA . ARG A 1 343 ? 13.717 3.386 -1.115 1.00 69.31 343 ARG A CA 1
ATOM 2598 C C . ARG A 1 343 ? 13.933 2.421 -2.284 1.00 69.31 343 ARG A C 1
ATOM 2600 O O . ARG A 1 343 ? 14.782 2.650 -3.144 1.00 69.31 343 ARG A O 1
ATOM 2607 N N . ARG A 1 344 ? 13.129 1.355 -2.371 1.00 73.12 344 ARG A N 1
ATOM 2608 C CA . ARG A 1 344 ? 13.207 0.389 -3.479 1.00 73.12 344 ARG A CA 1
ATOM 2609 C C . ARG A 1 344 ? 12.882 1.026 -4.832 1.00 73.12 344 ARG A C 1
ATOM 2611 O O . ARG A 1 344 ? 13.474 0.645 -5.840 1.00 73.12 344 ARG A O 1
ATOM 2618 N N . THR A 1 345 ? 11.934 1.957 -4.874 1.00 77.94 345 THR A N 1
ATOM 2619 C CA . THR A 1 345 ? 11.526 2.628 -6.116 1.00 77.94 345 THR A CA 1
ATOM 2620 C C . THR A 1 345 ? 12.618 3.573 -6.612 1.00 77.94 345 THR A C 1
ATOM 2622 O O . THR A 1 345 ? 12.936 3.555 -7.800 1.00 77.94 345 THR A O 1
ATOM 2625 N N . LYS A 1 346 ? 13.264 4.314 -5.705 1.00 81.19 346 LYS A N 1
ATOM 2626 C CA . LYS A 1 346 ? 14.413 5.180 -6.020 1.00 81.19 346 LYS A CA 1
ATOM 2627 C C . LYS A 1 346 ? 15.607 4.383 -6.547 1.00 81.19 346 LYS A C 1
ATOM 2629 O O . LYS A 1 346 ? 16.116 4.704 -7.618 1.00 81.19 346 LYS A O 1
ATOM 2634 N N . ILE A 1 347 ? 15.968 3.284 -5.876 1.00 80.12 347 ILE A N 1
ATOM 2635 C CA . ILE A 1 347 ? 17.032 2.360 -6.316 1.00 80.12 347 ILE A CA 1
ATOM 2636 C C . ILE A 1 347 ? 16.746 1.826 -7.726 1.00 80.12 347 ILE A C 1
ATOM 2638 O O . ILE A 1 347 ? 17.617 1.850 -8.591 1.00 80.12 347 ILE A O 1
ATOM 2642 N N . LYS A 1 348 ? 15.507 1.398 -7.999 1.00 83.12 348 LYS A N 1
ATOM 2643 C CA . LYS A 1 348 ? 15.121 0.928 -9.339 1.00 83.12 348 LYS A CA 1
ATOM 2644 C C . LYS A 1 348 ? 15.248 2.011 -10.408 1.00 83.12 348 LYS A C 1
ATOM 2646 O O . LYS A 1 348 ? 15.751 1.715 -11.486 1.00 83.12 348 LYS A O 1
ATOM 2651 N N . ARG A 1 349 ? 14.809 3.242 -10.122 1.00 85.94 349 ARG A N 1
ATOM 2652 C CA . ARG A 1 349 ? 14.940 4.370 -11.060 1.00 85.94 349 ARG A CA 1
ATOM 2653 C C . ARG A 1 349 ? 16.404 4.673 -11.368 1.00 85.94 349 ARG A C 1
ATOM 2655 O O . ARG A 1 349 ? 16.746 4.882 -12.525 1.00 85.94 349 ARG A O 1
ATOM 2662 N N . ALA A 1 350 ? 17.271 4.639 -10.361 1.00 86.88 350 ALA A N 1
ATOM 2663 C CA . ALA A 1 350 ? 18.696 4.873 -10.557 1.00 86.88 350 ALA A CA 1
ATOM 2664 C C . ALA A 1 350 ? 19.375 3.753 -11.372 1.00 86.88 350 ALA A C 1
ATOM 2666 O O . ALA A 1 350 ? 20.185 4.037 -12.250 1.00 86.88 350 ALA A O 1
ATOM 2667 N N . ILE A 1 351 ? 18.992 2.487 -11.162 1.00 85.19 351 ILE A N 1
ATOM 2668 C CA . ILE A 1 351 ? 19.459 1.365 -11.999 1.00 85.19 351 ILE A CA 1
ATOM 2669 C C . ILE A 1 351 ? 19.016 1.546 -13.460 1.00 85.19 351 ILE A C 1
ATOM 2671 O O . ILE A 1 351 ? 19.803 1.325 -14.373 1.00 85.19 351 ILE A O 1
ATOM 2675 N N . GLN A 1 352 ? 17.780 1.993 -13.701 1.00 88.38 352 GLN A N 1
ATOM 2676 C CA . GLN A 1 352 ? 17.293 2.264 -15.061 1.00 88.38 352 GLN A CA 1
ATOM 2677 C C . GLN A 1 352 ? 18.072 3.395 -15.747 1.00 88.38 352 GLN A C 1
ATOM 2679 O O . GLN A 1 352 ? 18.466 3.247 -16.899 1.00 88.38 352 GLN A O 1
ATOM 2684 N N . LEU A 1 353 ? 18.339 4.496 -15.036 1.00 89.88 353 LEU A N 1
ATOM 2685 C CA . LEU A 1 353 ? 19.148 5.606 -15.555 1.00 89.88 353 LEU A CA 1
ATOM 2686 C C . LEU A 1 353 ? 20.582 5.173 -15.879 1.00 89.88 353 LEU A C 1
ATOM 2688 O O . LEU A 1 353 ? 21.118 5.553 -16.917 1.00 89.88 353 LEU A O 1
ATOM 2692 N N . ALA A 1 354 ? 21.187 4.339 -15.030 1.00 88.44 354 ALA A N 1
ATOM 2693 C CA . ALA A 1 354 ? 22.489 3.752 -15.329 1.00 88.44 354 ALA A CA 1
ATOM 2694 C C . ALA A 1 354 ? 22.433 2.859 -16.581 1.00 88.44 354 ALA A C 1
ATOM 2696 O O . ALA A 1 354 ? 23.326 2.949 -17.420 1.00 88.44 354 ALA A O 1
ATOM 2697 N N . GLY A 1 355 ? 21.360 2.085 -16.771 1.00 87.81 355 GLY A N 1
ATOM 2698 C CA . GLY A 1 355 ? 21.119 1.334 -18.007 1.00 87.81 355 GLY A CA 1
ATOM 2699 C C . GLY A 1 355 ? 21.134 2.221 -19.257 1.00 87.81 355 GLY A C 1
ATOM 2700 O O . GLY A 1 355 ? 21.916 1.971 -20.171 1.00 87.81 355 GLY A O 1
ATOM 2701 N N . TYR A 1 356 ? 20.368 3.318 -19.256 1.00 91.19 356 TYR A N 1
ATOM 2702 C CA . TYR A 1 356 ? 20.374 4.279 -20.369 1.00 91.19 356 TYR A CA 1
ATOM 2703 C C . TYR A 1 356 ? 21.751 4.920 -20.599 1.00 91.19 356 TYR A C 1
ATOM 2705 O O . TYR A 1 356 ? 22.125 5.179 -21.742 1.00 91.19 356 TYR A O 1
ATOM 2713 N N . SER A 1 357 ? 22.539 5.142 -19.539 1.00 93.94 357 SER A N 1
ATOM 2714 C CA . SER A 1 357 ? 23.911 5.649 -19.684 1.00 93.94 357 SER A CA 1
ATOM 2715 C C . SER A 1 357 ? 24.855 4.655 -20.369 1.00 93.94 357 SER A C 1
ATOM 2717 O O . SER A 1 357 ? 25.700 5.075 -21.154 1.00 93.94 357 SER A O 1
ATOM 2719 N N . ILE A 1 358 ? 24.687 3.348 -20.134 1.00 91.12 358 ILE A N 1
ATOM 2720 C CA . ILE A 1 358 ? 25.483 2.294 -20.783 1.00 91.12 358 ILE A CA 1
ATOM 2721 C C . ILE A 1 358 ? 25.140 2.207 -22.272 1.00 91.12 358 ILE A C 1
ATOM 2723 O O . ILE A 1 358 ? 26.041 2.143 -23.106 1.00 91.12 358 ILE A O 1
ATOM 2727 N N . GLU A 1 359 ? 23.851 2.252 -22.616 1.00 90.19 359 GLU A N 1
ATOM 2728 C CA . GLU A 1 359 ? 23.401 2.258 -24.013 1.00 90.19 359 GLU A CA 1
ATOM 2729 C C . GLU A 1 359 ? 23.925 3.489 -24.764 1.00 90.19 359 GLU A C 1
ATOM 2731 O O . GLU A 1 359 ? 24.486 3.366 -25.854 1.00 90.19 359 GLU A O 1
ATOM 2736 N N . ALA A 1 360 ? 23.824 4.674 -24.155 1.00 92.25 360 ALA A N 1
ATOM 2737 C CA . ALA A 1 360 ? 24.364 5.903 -24.727 1.00 92.25 360 ALA A CA 1
ATOM 2738 C C . ALA A 1 360 ? 25.896 5.846 -24.884 1.00 92.25 360 ALA A C 1
ATOM 2740 O O . ALA A 1 360 ? 26.420 6.259 -25.919 1.00 92.25 360 ALA A O 1
ATOM 2741 N N . LEU A 1 361 ? 26.619 5.278 -23.912 1.00 92.44 361 LEU A N 1
ATOM 2742 C CA . LEU A 1 361 ? 28.071 5.099 -23.995 1.00 92.44 361 LEU A CA 1
ATOM 2743 C C . LEU A 1 361 ? 28.469 4.138 -25.126 1.00 92.44 361 LEU A C 1
ATOM 2745 O O . LEU A 1 361 ? 29.468 4.366 -25.806 1.00 92.44 361 LEU A O 1
ATOM 2749 N N . LEU A 1 362 ? 27.685 3.089 -25.371 1.00 89.38 362 LEU A N 1
ATOM 2750 C CA . LEU A 1 362 ? 27.929 2.179 -26.487 1.00 89.38 362 LEU A CA 1
ATOM 2751 C C . LEU A 1 362 ? 27.751 2.887 -27.837 1.00 89.38 362 LEU A C 1
ATOM 2753 O O . LEU A 1 362 ? 28.597 2.754 -28.722 1.00 89.38 362 LEU A O 1
ATOM 2757 N N . ILE A 1 363 ? 26.682 3.677 -27.985 1.00 88.62 363 ILE A N 1
ATOM 2758 C CA . ILE A 1 363 ? 26.447 4.488 -29.189 1.00 88.62 363 ILE A CA 1
ATOM 2759 C C . ILE A 1 363 ? 27.604 5.471 -29.394 1.00 88.62 363 ILE A C 1
ATOM 2761 O O . ILE A 1 363 ? 28.092 5.626 -30.517 1.00 88.62 363 ILE A O 1
ATOM 2765 N N . ALA A 1 364 ? 28.081 6.100 -28.317 1.00 91.06 364 ALA A N 1
ATOM 2766 C CA . ALA A 1 364 ? 29.259 6.955 -28.354 1.00 91.06 364 ALA A CA 1
ATOM 2767 C C . ALA A 1 364 ? 30.483 6.181 -28.857 1.00 91.06 364 ALA A C 1
ATOM 2769 O O . ALA A 1 364 ? 31.122 6.607 -29.812 1.00 91.06 364 ALA A O 1
ATOM 2770 N N . PHE A 1 365 ? 30.775 5.006 -28.306 1.00 88.25 365 PHE A N 1
ATOM 2771 C CA . PHE A 1 365 ? 31.921 4.208 -28.739 1.00 88.25 365 PHE A CA 1
ATOM 2772 C C . PHE A 1 365 ? 31.863 3.848 -30.233 1.00 88.25 365 PHE A C 1
ATOM 2774 O O . PHE A 1 365 ? 32.829 4.074 -30.962 1.00 88.25 365 PHE A O 1
ATOM 2781 N N . ILE A 1 366 ? 30.714 3.366 -30.717 1.00 85.88 366 ILE A N 1
ATOM 2782 C CA . ILE A 1 366 ? 30.524 2.982 -32.125 1.00 85.88 366 ILE A CA 1
ATOM 2783 C C . ILE A 1 366 ? 30.684 4.194 -33.052 1.00 85.88 366 ILE A C 1
ATOM 2785 O O . ILE A 1 366 ? 31.411 4.134 -34.046 1.00 85.88 366 ILE A O 1
ATOM 2789 N N . SER A 1 367 ? 30.031 5.311 -32.727 1.00 87.44 367 SER A N 1
ATOM 2790 C CA . SER A 1 367 ? 30.085 6.528 -33.545 1.00 87.44 367 SER A CA 1
ATOM 2791 C C . SER A 1 367 ? 31.470 7.184 -33.541 1.00 87.44 367 SER A C 1
ATOM 2793 O O . SER A 1 367 ? 31.916 7.661 -34.585 1.00 87.44 367 SER A O 1
ATOM 2795 N N . GLY A 1 368 ? 32.187 7.144 -32.414 1.00 87.81 368 GLY A N 1
ATOM 2796 C CA . GLY A 1 368 ? 33.575 7.593 -32.307 1.00 87.81 368 GLY A CA 1
ATOM 2797 C C . GLY A 1 368 ? 34.522 6.747 -33.156 1.00 87.81 368 GLY A C 1
ATOM 2798 O O . GLY A 1 368 ? 35.303 7.294 -33.935 1.00 87.81 368 GLY A O 1
ATOM 2799 N N . MET A 1 369 ? 34.397 5.418 -33.087 1.00 84.19 369 MET A N 1
ATOM 2800 C CA . MET A 1 369 ? 35.176 4.496 -33.921 1.00 84.19 369 MET A CA 1
ATOM 2801 C C . MET A 1 369 ? 34.920 4.722 -35.413 1.00 84.19 369 MET A C 1
ATOM 2803 O O . MET A 1 369 ? 35.870 4.816 -36.187 1.00 84.19 369 MET A O 1
ATOM 2807 N N . TYR A 1 370 ? 33.657 4.891 -35.813 1.00 83.69 370 TYR A N 1
ATOM 2808 C CA . TYR A 1 370 ? 33.297 5.177 -37.203 1.00 83.69 370 TYR A CA 1
ATOM 2809 C C . TYR A 1 370 ? 33.812 6.546 -37.678 1.00 83.69 370 TYR A C 1
ATOM 2811 O O . TYR A 1 370 ? 34.202 6.707 -38.835 1.00 83.69 370 TYR A O 1
ATOM 2819 N N . ALA A 1 371 ? 33.848 7.547 -36.792 1.00 84.44 371 ALA A N 1
ATOM 2820 C CA . ALA A 1 371 ? 34.384 8.864 -37.122 1.00 84.44 371 ALA A CA 1
ATOM 2821 C C . ALA A 1 371 ? 35.893 8.820 -37.436 1.00 84.44 371 ALA A C 1
ATOM 2823 O O . ALA A 1 371 ? 36.330 9.539 -38.341 1.00 84.44 371 ALA A O 1
ATOM 2824 N N . VAL A 1 372 ? 36.653 7.971 -36.728 1.00 83.50 372 VAL A N 1
ATOM 2825 C CA . VAL A 1 372 ? 38.116 7.825 -36.859 1.00 83.50 372 VAL A CA 1
ATOM 2826 C C . VAL A 1 372 ? 38.519 6.836 -37.951 1.00 83.50 372 VAL A C 1
ATOM 2828 O O . VAL A 1 372 ? 39.442 7.120 -38.710 1.00 83.50 372 VAL A O 1
ATOM 2831 N N . VAL A 1 373 ? 37.840 5.689 -38.055 1.00 80.50 373 VAL A N 1
ATOM 2832 C CA . VAL A 1 373 ? 38.209 4.589 -38.961 1.00 80.50 373 VAL A CA 1
ATOM 2833 C C . VAL A 1 373 ? 37.064 4.312 -39.949 1.00 80.50 373 VAL A C 1
ATOM 2835 O O . VAL A 1 373 ? 36.292 3.372 -39.774 1.00 80.50 373 VAL A O 1
ATOM 2838 N N . PRO A 1 374 ? 36.928 5.120 -41.016 1.00 65.50 374 PRO A N 1
ATOM 2839 C CA . PRO A 1 374 ? 35.773 5.067 -41.918 1.00 65.50 374 PRO A CA 1
ATOM 2840 C C . PRO A 1 374 ? 35.690 3.807 -42.805 1.00 65.50 374 PRO A C 1
ATOM 2842 O O . PRO A 1 374 ? 34.642 3.561 -43.391 1.00 65.50 374 PRO A O 1
ATOM 2845 N N . HIS A 1 375 ? 36.755 2.999 -42.912 1.00 65.19 375 HIS A N 1
ATOM 2846 C CA . HIS A 1 375 ? 36.796 1.809 -43.782 1.00 65.19 375 HIS A CA 1
ATOM 2847 C C . HIS A 1 375 ? 36.649 0.460 -43.051 1.00 65.19 375 HIS A C 1
ATOM 2849 O O . HIS A 1 375 ? 36.757 -0.584 -43.689 1.00 65.19 375 HIS A O 1
ATOM 2855 N N . SER A 1 376 ? 36.372 0.441 -41.742 1.00 63.88 376 SER A N 1
ATOM 2856 C CA . SER A 1 376 ? 36.242 -0.799 -40.960 1.00 63.88 376 SER A CA 1
ATOM 2857 C C . SER A 1 376 ? 34.814 -1.059 -40.462 1.00 63.88 376 SER A C 1
ATOM 2859 O O . SER A 1 376 ? 34.591 -1.311 -39.276 1.00 63.88 376 SER A O 1
ATOM 2861 N N . LEU A 1 377 ? 33.837 -1.066 -41.382 1.00 62.47 377 LEU A N 1
ATOM 2862 C CA . LEU A 1 377 ? 32.446 -1.464 -41.087 1.00 62.47 377 LEU A CA 1
ATOM 2863 C C . LEU A 1 377 ? 32.369 -2.779 -40.292 1.00 62.47 377 LEU A C 1
ATOM 2865 O O . LEU A 1 377 ? 31.603 -2.865 -39.337 1.00 62.47 377 LEU A O 1
ATOM 2869 N N . GLY A 1 378 ? 33.247 -3.743 -40.592 1.00 67.38 378 GLY A N 1
ATOM 2870 C CA . GLY A 1 378 ? 33.296 -5.025 -39.887 1.00 67.38 378 GLY A CA 1
ATOM 2871 C C . GLY A 1 378 ? 33.607 -4.930 -38.387 1.00 67.38 378 GLY A C 1
ATOM 2872 O O . GLY A 1 378 ? 33.155 -5.778 -37.626 1.00 67.38 378 GLY A O 1
ATOM 2873 N N . ILE A 1 379 ? 34.326 -3.899 -37.923 1.00 66.31 379 ILE A N 1
ATOM 2874 C CA . ILE A 1 379 ? 34.623 -3.726 -36.488 1.00 66.31 379 ILE A CA 1
ATOM 2875 C C . ILE A 1 379 ? 33.390 -3.184 -35.758 1.00 66.31 379 ILE A C 1
ATOM 2877 O O . ILE A 1 379 ? 33.036 -3.684 -34.692 1.00 66.31 379 ILE A O 1
ATOM 2881 N N . ALA A 1 380 ? 32.705 -2.199 -36.346 1.00 65.38 380 ALA A N 1
ATOM 2882 C CA . ALA A 1 380 ? 31.462 -1.665 -35.793 1.00 65.38 380 ALA A CA 1
ATOM 2883 C C . ALA A 1 380 ? 30.353 -2.733 -35.777 1.00 65.38 380 ALA A C 1
ATOM 2885 O O . ALA A 1 380 ? 29.678 -2.898 -34.761 1.00 65.38 380 ALA A O 1
ATOM 2886 N N . GLU A 1 381 ? 30.218 -3.508 -36.856 1.00 67.81 381 GLU A N 1
ATOM 2887 C CA . GLU A 1 381 ? 29.280 -4.632 -36.944 1.00 67.81 381 GLU A CA 1
ATOM 2888 C C . GLU A 1 381 ? 29.603 -5.734 -35.927 1.00 67.81 381 GLU A C 1
ATOM 2890 O O . GLU A 1 381 ? 28.698 -6.202 -35.240 1.00 67.81 381 GLU A O 1
ATOM 2895 N N . ALA A 1 382 ? 30.877 -6.097 -35.738 1.00 71.12 382 ALA A N 1
ATOM 2896 C CA . ALA A 1 382 ? 31.277 -7.081 -34.730 1.00 71.12 382 ALA A CA 1
ATOM 2897 C C . ALA A 1 382 ? 30.925 -6.638 -33.298 1.00 71.12 382 ALA A C 1
ATOM 2899 O O . ALA A 1 382 ? 30.443 -7.444 -32.501 1.00 71.12 382 ALA A O 1
ATOM 2900 N N . ILE A 1 383 ? 31.111 -5.355 -32.970 1.00 70.38 383 ILE A N 1
ATOM 2901 C CA . ILE A 1 383 ? 30.753 -4.799 -31.654 1.00 70.38 383 ILE A CA 1
ATOM 2902 C C . ILE A 1 383 ? 29.232 -4.833 -31.445 1.00 70.38 383 ILE A C 1
ATOM 2904 O O . ILE A 1 383 ? 28.768 -5.231 -30.374 1.00 70.38 383 ILE A O 1
ATOM 2908 N N . ILE A 1 384 ? 28.454 -4.466 -32.468 1.00 69.81 384 ILE A N 1
ATOM 2909 C CA . ILE A 1 384 ? 26.985 -4.501 -32.420 1.00 69.81 384 ILE A CA 1
ATOM 2910 C C . ILE A 1 384 ? 26.485 -5.942 -32.264 1.00 69.81 384 ILE A C 1
ATOM 2912 O O . ILE A 1 384 ? 25.650 -6.200 -31.400 1.00 69.81 384 ILE A O 1
ATOM 2916 N N . ILE A 1 385 ? 27.025 -6.898 -33.028 1.00 69.75 385 ILE A N 1
ATOM 2917 C CA . ILE A 1 385 ? 26.643 -8.318 -32.961 1.00 69.75 385 ILE A CA 1
ATOM 2918 C C . ILE A 1 385 ? 26.945 -8.901 -31.576 1.00 69.75 385 ILE A C 1
ATOM 2920 O O . ILE A 1 385 ? 26.072 -9.538 -30.984 1.00 69.75 385 ILE A O 1
ATOM 2924 N N . CYS A 1 386 ? 28.133 -8.639 -31.021 1.00 70.50 386 CYS A N 1
ATOM 2925 C CA . CYS A 1 386 ? 28.491 -9.063 -29.665 1.00 70.50 386 CYS A CA 1
ATOM 2926 C C . CYS A 1 386 ? 27.540 -8.481 -28.608 1.00 70.50 386 CYS A C 1
ATOM 2928 O O . CYS A 1 386 ? 27.131 -9.188 -27.685 1.00 70.50 386 CYS A O 1
ATOM 2930 N N . PHE A 1 387 ? 27.135 -7.217 -28.755 1.00 68.31 387 PHE A N 1
ATOM 2931 C CA . PHE A 1 387 ? 26.211 -6.571 -27.825 1.00 68.31 387 PHE A CA 1
ATOM 2932 C C . PHE A 1 387 ? 24.765 -7.080 -27.958 1.00 68.31 387 PHE A C 1
ATOM 2934 O O . PHE A 1 387 ? 24.101 -7.322 -26.948 1.00 68.31 387 PHE A O 1
ATOM 2941 N N . CYS A 1 388 ? 24.270 -7.305 -29.179 1.00 64.81 388 CYS A N 1
ATOM 2942 C CA . CYS A 1 388 ? 22.948 -7.887 -29.435 1.00 64.81 388 CYS A CA 1
ATOM 2943 C C . CYS A 1 388 ? 22.836 -9.322 -28.898 1.00 64.81 388 CYS A C 1
ATOM 2945 O O . CYS A 1 388 ? 21.817 -9.678 -28.304 1.00 64.81 388 CYS A O 1
ATOM 2947 N N . PHE A 1 389 ? 23.900 -10.123 -29.030 1.00 65.25 389 PHE A N 1
ATOM 2948 C CA . PHE A 1 389 ? 23.971 -11.457 -28.429 1.00 65.25 389 PHE A CA 1
ATOM 2949 C C . PHE A 1 389 ? 23.907 -11.408 -26.897 1.00 65.25 389 PHE A C 1
ATOM 2951 O O . PHE A 1 389 ? 23.203 -12.210 -26.286 1.00 65.25 389 PHE A O 1
ATOM 2958 N N . TYR A 1 390 ? 24.604 -10.454 -26.273 1.00 61.38 390 TYR A N 1
ATOM 2959 C CA . TYR A 1 390 ? 24.658 -10.332 -24.814 1.00 61.38 390 TYR A CA 1
ATOM 2960 C C . TYR A 1 390 ? 23.365 -9.765 -24.201 1.00 61.38 390 TYR A C 1
ATOM 2962 O O . TYR A 1 390 ? 22.949 -10.178 -23.121 1.00 61.38 390 TYR A O 1
ATOM 2970 N N . SER A 1 391 ? 22.691 -8.849 -24.900 1.00 58.59 391 SER A N 1
ATOM 2971 C CA . SER A 1 391 ? 21.447 -8.206 -24.440 1.00 58.59 391 SER A CA 1
ATOM 2972 C C . SER A 1 391 ? 20.184 -9.059 -24.637 1.00 58.59 391 SER A C 1
ATOM 2974 O O . SER A 1 391 ? 19.096 -8.650 -24.232 1.00 58.59 391 SER A O 1
ATOM 2976 N N . GLY A 1 392 ? 20.291 -10.256 -25.229 1.00 51.03 392 GLY A N 1
ATOM 2977 C CA . GLY A 1 392 ? 19.148 -11.151 -25.453 1.00 51.03 392 GLY A CA 1
ATOM 2978 C C . GLY A 1 392 ? 18.121 -10.606 -26.453 1.00 51.03 392 GLY A C 1
ATOM 2979 O O . GLY A 1 392 ? 17.019 -11.148 -26.574 1.00 51.03 392 GLY A O 1
ATOM 2980 N N . ILE A 1 393 ? 18.475 -9.548 -27.186 1.00 52.03 393 ILE A N 1
ATOM 2981 C CA . ILE A 1 393 ? 17.678 -9.026 -28.288 1.00 52.03 393 ILE A CA 1
ATOM 2982 C C . ILE A 1 393 ? 17.868 -10.012 -29.437 1.00 52.03 393 ILE A C 1
ATOM 2984 O O . ILE A 1 393 ? 18.861 -9.970 -30.159 1.00 52.03 393 ILE A O 1
ATOM 2988 N N . ARG A 1 394 ? 16.917 -10.941 -29.593 1.00 42.78 394 ARG A N 1
ATOM 2989 C CA . ARG A 1 394 ? 16.769 -11.713 -30.830 1.00 42.78 394 ARG A CA 1
ATOM 2990 C C . ARG A 1 394 ? 16.528 -10.717 -31.959 1.00 42.78 394 ARG A C 1
ATOM 2992 O O . ARG A 1 394 ? 15.391 -10.321 -32.206 1.00 42.78 394 ARG A O 1
ATOM 2999 N N . VAL A 1 395 ? 17.605 -10.296 -32.613 1.00 44.12 395 VAL A N 1
ATOM 3000 C CA . VAL A 1 395 ? 17.542 -9.608 -33.895 1.00 44.12 395 VAL A CA 1
ATOM 3001 C C . VAL A 1 395 ? 16.863 -10.586 -34.846 1.00 44.12 395 VAL A C 1
ATOM 3003 O O . VAL A 1 395 ? 17.385 -11.659 -35.142 1.00 44.12 395 VAL A O 1
ATOM 3006 N N . LEU A 1 396 ? 15.627 -10.255 -35.213 1.00 41.59 396 LEU A N 1
ATOM 3007 C CA . LEU A 1 396 ? 14.848 -10.949 -36.224 1.00 41.59 396 LEU A CA 1
ATOM 3008 C C . LEU A 1 396 ? 15.652 -10.938 -37.524 1.00 41.59 396 LEU A C 1
ATOM 3010 O O . LEU A 1 396 ? 15.741 -9.908 -38.185 1.00 41.59 396 LEU A O 1
ATOM 3014 N N . SER A 1 397 ? 16.215 -12.090 -37.887 1.00 38.91 397 SER A N 1
ATOM 3015 C CA . SER A 1 397 ? 16.572 -12.366 -39.270 1.00 38.91 397 SER A CA 1
ATOM 3016 C C . SER A 1 397 ? 15.276 -12.454 -40.075 1.00 38.91 397 SER A C 1
ATOM 3018 O O . SER A 1 397 ? 14.451 -13.347 -39.839 1.00 38.91 397 SER A O 1
ATOM 3020 N N . ARG A 1 398 ? 15.096 -11.543 -41.021 1.00 41.31 398 ARG A N 1
ATOM 3021 C CA . ARG A 1 398 ? 14.365 -11.827 -42.250 1.00 41.31 398 ARG A CA 1
ATOM 3022 C C . ARG A 1 398 ? 15.234 -11.433 -43.419 1.00 41.31 398 ARG A C 1
ATOM 3024 O O . ARG A 1 398 ? 15.851 -10.351 -43.318 1.00 41.31 398 ARG A O 1
#

Mean predicted aligned error: 19.47 Å

Sequence (398 aa):
MIEEGENLGCTPLHIAAGMGNVKLVKLFLESGTSPAYVKNKEGLSAFHIAAKEGNVLVMKELITACPDIYELLDNRGRTALHVAVESGSWEPVNFFLERPDLEGLINEQDEEGNTPMHLAAVKGSYKILLKLAGCRDVDTNATNKEGLTPMDKNCSSINLRINLQRYVKKCLKAKGSRRSLRELLKMGTWHKDPEVQGKEQIQNETGTESADGGAGNATAIEKKAQKGQTAKENEVKNAVSKSKEEMAGISKSKLEILRSAGETNLLVATIIATVTFTAAFTVPGGYESGDINQGLAVLSKRAAFKAFVIANALAFGFSTASILVYMFSAMRGLREVESYKDRRTKIKRAIQLAGYSIEALLIAFISGMYAVVPHSLGIAEAIIICFCFYSGIRVLSR

InterPro domains:
  IPR002110 Ankyrin repeat [PF00023] (9-36)
  IPR002110 Ankyrin repeat [PF12796] (47-143)
  IPR002110 Ankyrin repeat [PS50088] (8-40)
  IPR002110 Ankyrin repeat [PS50088] (112-145)
  IPR002110 Ankyrin repeat [SM00248] (8-37)
  IPR002110 Ankyrin repeat [SM00248] (42-71)
  IPR002110 Ankyrin repeat [SM00248] (76-108)
  IPR002110 Ankyrin repeat [SM00248] (112-142)
  IPR026961 PGG domain [PF13962] (258-372)
  IPR036770 Ankyrin repeat-containing domain superfamily [G3DSA:1.25.40.20] (1-191)
  IPR036770 Ankyrin repeat-containing domain superfamily [SSF48403] (7-152)

Radius of gyration: 32.36 Å; Cα contacts (8 Å, |Δi|>4): 457; chains: 1; bounding box: 87×70×76 Å